Protein 5U22 (pdb70)

B-factor: mean 19.36, std 5.59, range [7.61, 89.0]

Radius of gyration: 21.42 Å; Cα contacts (8 Å, |Δi|>4): 1039; chains: 1; bounding box: 42×59×54 Å

Structure (mmCIF, N/CA/C/O backbone):
data_5U22
#
_entry.id   5U22
#
_cell.length_a   36.986
_cell.length_b   104.793
_cell.length_c   49.445
_cell.angle_alpha   90.000
_cell.angle_beta   110.060
_cell.angle_gamma   90.000
#
_symmetry.space_group_name_H-M   'P 1 21 1'
#
loop_
_entity.id
_entity.type
_entity.pdbx_description
1 polymer N2152
2 non-polymer 2-[BIS-(2-HYDROXY-ETHYL)-AMINO]-2-HYDROXYMETHYL-PROPANE-1,3-DIOL
3 non-polymer 1,2-ETHANEDIOL
4 non-polymer 'IODIDE ION'
5 water water
#
loop_
_atom_site.group_PDB
_atom_site.id
_atom_site.type_symbol
_atom_site.label_atom_id
_atom_site.label_alt_id
_atom_site.label_comp_id
_atom_site.label_asym_id
_atom_site.label_entity_id
_atom_site.label_seq_id
_atom_site.pdbx_PDB_ins_code
_atom_site.Cartn_x
_atom_site.Cartn_y
_atom_site.Cartn_z
_atom_site.occupancy
_atom_site.B_iso_or_equiv
_atom_site.auth_seq_id
_atom_site.auth_comp_id
_atom_site.auth_asym_id
_atom_site.auth_atom_id
_atom_site.pdbx_PDB_model_num
ATOM 1 N N . MET A 1 21 ? 34.609 72.768 44.352 1.00 35.01 29 MET A N 1
ATOM 2 C CA . MET A 1 21 ? 33.754 72.939 43.183 1.00 21.77 29 MET A CA 1
ATOM 3 C C . MET A 1 21 ? 32.563 72.014 43.364 1.00 29.14 29 MET A C 1
ATOM 4 O O . MET A 1 21 ? 32.571 71.151 44.249 1.00 22.65 29 MET A O 1
ATOM 6 N N . VAL A 1 22 ? 31.533 72.201 42.549 1.00 20.71 30 VAL A N 1
ATOM 7 C CA . VAL A 1 22 ? 30.264 71.510 42.729 1.00 21.11 30 VAL A CA 1
ATOM 8 C C . VAL A 1 22 ? 29.988 70.685 41.487 1.00 23.01 30 VAL A C 1
ATOM 9 O O . VAL A 1 22 ? 30.008 71.214 40.369 1.00 22.44 30 VAL A O 1
ATOM 13 N N . SER A 1 23 ? 29.732 69.392 41.679 1.00 17.26 31 SER A N 1
ATOM 14 C CA . SER A 1 23 ? 29.275 68.537 40.593 1.00 16.26 3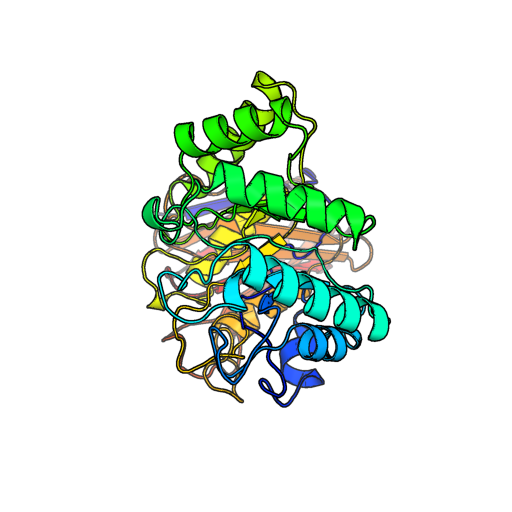1 SER A CA 1
ATOM 15 C C . SER A 1 23 ? 27.760 68.656 40.512 1.00 20.78 31 SER A C 1
ATOM 16 O O . SER A 1 23 ? 27.065 68.383 41.498 1.00 17.31 31 SER A O 1
ATOM 19 N N . GLN A 1 24 ? 27.251 69.065 39.351 1.00 14.65 32 GLN A N 1
ATOM 20 C CA . GLN A 1 24 ? 25.823 69.314 39.182 1.00 16.45 32 GLN A CA 1
ATOM 21 C C . GLN A 1 24 ? 25.174 68.221 38.348 1.00 17.38 32 GLN A C 1
ATOM 22 O O . GLN A 1 24 ? 25.679 67.863 37.279 1.00 16.48 32 GLN A O 1
ATOM 28 N N . LEU A 1 25 ? 24.026 67.736 38.814 1.00 16.23 33 LEU A N 1
ATOM 29 C CA . LEU A 1 25 ? 23.161 66.839 38.060 1.00 16.56 33 LEU A CA 1
ATOM 30 C C . LEU A 1 25 ? 21.763 67.436 38.034 1.00 18.39 33 LEU A C 1
ATOM 31 O O . LEU A 1 25 ? 21.250 67.869 39.073 1.00 16.59 33 LEU A O 1
ATOM 36 N N . THR A 1 26 ? 21.147 67.463 36.857 1.00 19.45 34 THR A N 1
ATOM 37 C CA . THR A 1 26 ? 19.834 68.074 36.700 1.00 16.94 34 THR A CA 1
ATOM 38 C C . THR A 1 26 ? 18.842 67.024 36.223 1.00 15.33 34 THR A C 1
ATOM 39 O O . THR A 1 26 ? 19.059 66.371 35.196 1.00 17.47 34 THR A O 1
ATOM 43 N N . VAL A 1 27 ? 17.770 66.859 36.990 1.00 17.21 35 VAL A N 1
ATOM 44 C CA . VAL A 1 27 ? 16.697 65.915 36.711 1.00 15.60 35 VAL A CA 1
ATOM 45 C C . VAL A 1 27 ? 15.534 66.723 36.157 1.00 16.84 35 VAL A C 1
ATOM 46 O O . VAL A 1 27 ? 15.081 67.675 36.799 1.00 16.05 35 VAL A O 1
ATOM 50 N N . ASP A 1 28 ? 15.061 66.371 34.963 1.00 16.46 36 ASP A N 1
ATOM 51 C CA . ASP A 1 28 ? 13.883 67.010 34.381 1.00 20.38 36 ASP A CA 1
ATOM 52 C C . ASP A 1 28 ? 12.720 66.032 34.497 1.00 16.49 36 ASP A C 1
ATOM 53 O O . ASP A 1 28 ? 12.589 65.114 33.684 1.00 15.53 36 ASP A O 1
ATOM 58 N N . CYS A 1 29 ? 11.839 66.267 35.470 1.00 15.73 37 CYS A N 1
ATOM 59 C CA . CYS A 1 29 ? 10.761 65.317 35.711 1.00 15.66 37 CYS A CA 1
ATOM 60 C C . CYS A 1 29 ? 9.745 65.256 34.578 1.00 19.79 37 CYS A C 1
ATOM 61 O O . CYS A 1 29 ? 8.949 64.312 34.550 1.00 20.43 37 CYS A O 1
ATOM 64 N N . ASN A 1 30 ? 9.755 66.211 33.646 1.00 14.52 38 ASN A N 1
ATOM 65 C CA . ASN A 1 30 ? 8.864 66.156 32.492 1.00 16.28 38 ASN A CA 1
ATOM 66 C C . ASN A 1 30 ? 9.444 65.389 31.316 1.00 18.93 38 ASN A C 1
ATOM 67 O O . ASN A 1 30 ? 8.708 65.074 30.379 1.00 24.22 38 ASN A O 1
ATOM 72 N N . ALA A 1 31 ? 10.739 65.102 31.331 1.00 17.60 39 ALA A N 1
ATOM 73 C CA . ALA A 1 31 ? 11.420 64.499 30.187 1.00 15.60 39 ALA A CA 1
ATOM 74 C C . ALA A 1 31 ? 11.437 62.984 30.363 1.00 21.00 39 ALA A C 1
ATOM 75 O O . ALA A 1 31 ? 12.416 62.382 30.803 1.00 19.58 39 ALA A O 1
ATOM 77 N N A LYS A 1 32 ? 10.320 62.361 29.988 0.50 17.19 40 LYS A N 1
ATOM 78 N N B LYS A 1 32 ? 10.319 62.357 30.008 0.50 17.20 40 LYS A N 1
ATOM 79 C CA A LYS A 1 32 ? 10.164 60.918 30.133 0.50 19.99 40 LYS A CA 1
ATOM 80 C CA B LYS A 1 32 ? 10.194 60.916 30.181 0.50 19.98 40 LYS A CA 1
ATOM 81 C C A LYS A 1 32 ? 11.023 60.176 29.117 0.50 20.79 40 LYS A C 1
ATOM 82 C C B LYS A 1 32 ? 11.017 60.177 29.137 0.50 20.77 40 LYS A C 1
ATOM 83 O O A LYS A 1 32 ? 11.005 60.493 27.923 0.50 22.86 40 LYS A O 1
ATOM 84 O O B LYS A 1 32 ? 10.969 60.499 27.946 0.50 22.89 40 LYS A O 1
ATOM 95 N N . ILE A 1 33 ? 11.769 59.176 29.585 1.00 17.08 41 ILE A N 1
ATOM 96 C CA . ILE A 1 33 ? 12.569 58.360 28.676 1.00 17.87 41 ILE A CA 1
ATOM 97 C C . ILE A 1 33 ? 11.727 57.175 28.237 1.00 20.62 41 ILE A C 1
ATOM 98 O O . ILE A 1 33 ? 11.508 56.956 27.038 1.00 21.15 41 ILE A O 1
ATOM 103 N N . ARG A 1 34 ? 11.276 56.397 29.217 1.00 15.55 42 ARG A N 1
ATOM 104 C CA . ARG A 1 34 ? 10.414 55.241 29.026 1.00 14.88 42 ARG A CA 1
ATOM 105 C C . ARG A 1 34 ? 10.057 54.714 30.403 1.00 16.36 42 ARG A C 1
ATOM 106 O O . ARG A 1 34 ? 10.553 55.227 31.414 1.00 18.84 42 ARG A O 1
ATOM 114 N N . ARG A 1 35 ? 9.218 53.684 30.449 1.00 14.66 43 ARG A N 1
ATOM 115 C CA . ARG A 1 35 ? 8.868 53.056 31.712 1.00 19.84 43 ARG A CA 1
ATOM 116 C C . ARG A 1 35 ? 10.109 52.497 32.397 1.00 17.65 43 ARG A C 1
ATOM 117 O O . ARG A 1 35 ? 11.109 52.160 31.756 1.00 18.79 43 ARG A O 1
ATOM 125 N N . ALA A 1 36 ? 10.042 52.417 33.717 1.00 16.73 44 ALA A N 1
ATOM 126 C CA . ALA A 1 36 ? 11.086 51.747 34.483 1.00 17.80 44 ALA A CA 1
ATOM 127 C C . ALA A 1 36 ? 11.132 50.265 34.141 1.00 18.41 44 ALA A C 1
ATOM 128 O O . ALA A 1 36 ? 10.131 49.555 34.275 1.00 23.02 44 ALA A O 1
ATOM 130 N N . THR A 1 37 ? 12.298 49.803 33.680 1.00 16.01 45 THR A N 1
ATOM 131 C CA . THR A 1 37 ? 12.520 48.397 33.376 1.00 15.17 45 THR A CA 1
ATOM 132 C C . THR A 1 37 ? 13.675 47.785 34.154 1.00 15.24 45 THR A C 1
ATOM 133 O O . THR A 1 37 ? 13.875 46.567 34.070 1.00 16.31 45 THR A O 1
ATOM 137 N N . HIS A 1 38 ? 14.427 48.583 34.912 1.00 14.92 46 HIS A N 1
ATOM 138 C CA . HIS A 1 38 ? 15.596 48.110 35.657 1.00 16.22 46 HIS A CA 1
ATOM 139 C C . HIS A 1 38 ? 16.546 47.363 34.731 1.00 16.22 46 HIS A C 1
ATOM 140 O O . HIS A 1 38 ? 17.032 46.271 35.037 1.00 16.69 46 HIS A O 1
ATOM 147 N N . CYS A 1 39 ? 16.812 47.981 33.580 1.00 17.25 47 CYS A N 1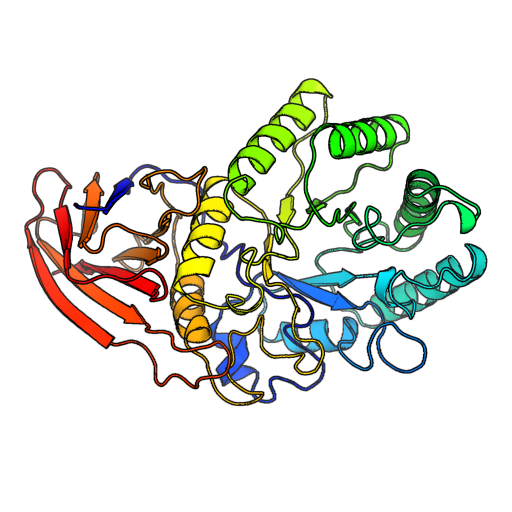
ATOM 148 C CA . CYS A 1 39 ? 17.487 47.269 32.500 1.00 16.51 47 CYS A CA 1
ATOM 149 C C . CYS A 1 39 ? 18.856 46.754 32.919 1.00 19.47 47 CYS A C 1
ATOM 150 O O . CYS A 1 39 ? 19.271 45.688 32.461 1.00 16.45 47 CYS A O 1
ATOM 153 N N . ALA A 1 40 ? 19.555 47.462 33.806 1.00 14.15 48 ALA A N 1
ATOM 154 C CA . ALA A 1 40 ? 20.906 47.073 34.187 1.00 15.97 48 ALA A CA 1
ATOM 155 C C . ALA A 1 40 ? 20.942 46.119 35.381 1.00 17.94 48 ALA A C 1
ATOM 156 O O . ALA A 1 40 ? 22.029 45.847 35.899 1.00 14.84 48 ALA A O 1
ATOM 158 N N . SER A 1 41 ? 19.791 45.583 35.806 1.00 14.28 49 SER A N 1
ATOM 159 C CA . SER A 1 41 ? 19.716 44.733 36.998 1.00 14.17 49 SER A CA 1
ATOM 160 C C . SER A 1 41 ? 19.917 43.277 36.591 1.00 17.20 49 SER A C 1
ATOM 161 O O . SER A 1 41 ? 18.963 42.521 36.377 1.00 16.60 49 SER A O 1
ATOM 164 N N . GLY A 1 42 ? 21.184 42.877 36.501 1.00 15.42 50 GLY A N 1
ATOM 165 C CA . GLY A 1 42 ? 21.517 41.495 36.175 1.00 14.63 50 GLY A CA 1
ATOM 166 C C . GLY A 1 42 ? 23.014 41.294 36.275 1.00 13.96 50 GLY A C 1
ATOM 167 O O . GLY A 1 42 ? 23.775 42.254 36.412 1.00 12.19 50 GLY A O 1
ATOM 168 N N . ALA A 1 43 ? 23.434 40.024 36.197 1.00 11.53 51 ALA A N 1
ATOM 169 C CA . ALA A 1 43 ? 24.857 39.703 36.319 1.00 12.63 51 ALA A CA 1
ATOM 170 C C . ALA A 1 43 ? 25.190 38.389 35.625 1.00 15.87 51 ALA A C 1
ATOM 171 O O . ALA A 1 43 ? 24.388 37.454 35.614 1.00 18.39 51 ALA A O 1
ATOM 173 N N . HIS A 1 44 ? 26.398 38.335 35.063 1.00 12.80 52 HIS A N 1
ATOM 174 C CA . HIS A 1 44 ? 26.942 37.114 34.474 1.00 13.44 52 HIS A CA 1
ATOM 175 C C . HIS A 1 44 ? 27.377 36.156 35.578 1.00 16.11 52 HIS A C 1
ATOM 176 O O . HIS A 1 44 ? 28.145 36.541 36.459 1.00 13.80 52 HIS A O 1
ATOM 183 N N . TYR A 1 45 ? 26.884 34.907 35.533 1.00 16.26 53 TYR A N 1
ATOM 184 C CA . TYR A 1 45 ? 27.100 33.934 36.617 1.00 13.78 53 TYR A CA 1
ATOM 185 C C . TYR A 1 45 ? 26.727 34.519 37.977 1.00 14.87 53 TYR A C 1
ATOM 186 O O . TYR A 1 45 ? 27.283 34.132 39.012 1.00 15.07 53 TYR A O 1
ATOM 195 N N . GLY A 1 46 ? 25.812 35.494 37.986 1.00 14.62 54 GLY A N 1
ATOM 196 C CA . GLY A 1 46 ? 25.444 36.121 39.239 1.00 15.33 54 GLY A CA 1
ATOM 197 C C . GLY A 1 46 ? 24.518 35.276 40.070 1.00 15.70 54 GLY A C 1
ATOM 198 O O . GLY A 1 46 ? 24.470 35.440 41.291 1.00 17.82 54 GLY A O 1
ATOM 199 N N . LEU A 1 47 ? 23.791 34.371 39.424 1.00 12.73 55 LEU A N 1
ATOM 200 C CA . LEU A 1 47 ? 22.900 33.430 40.084 1.00 13.95 55 LEU A CA 1
ATOM 201 C C . LEU A 1 47 ? 23.261 32.045 39.582 1.00 15.41 55 LEU A C 1
ATOM 202 O O . LEU A 1 47 ? 23.331 31.835 38.370 1.00 16.99 55 LEU A O 1
ATOM 207 N N . ILE A 1 48 ? 23.509 31.110 40.497 1.00 14.25 56 ILE A N 1
ATOM 208 C CA . ILE A 1 48 ? 23.812 29.739 40.083 1.00 14.00 56 ILE A CA 1
ATOM 209 C C . ILE A 1 48 ? 22.883 28.767 40.799 1.00 17.70 56 ILE A C 1
ATOM 210 O O . ILE A 1 48 ? 21.864 29.178 41.372 1.00 17.13 56 ILE A O 1
ATOM 215 N N . GLU A 1 49 ? 23.219 27.472 40.760 1.00 16.45 57 GLU A N 1
ATOM 216 C CA . GLU A 1 49 ? 22.256 26.449 41.169 1.00 13.94 57 GLU A CA 1
ATOM 217 C C . GLU A 1 49 ? 21.831 26.629 42.618 1.00 15.97 57 GLU A C 1
ATOM 218 O O . GLU A 1 49 ? 20.646 26.486 42.944 1.00 20.41 57 GLU A O 1
ATOM 224 N N . ASN A 1 50 ? 22.775 26.939 43.509 1.00 17.68 58 ASN A N 1
ATOM 225 C CA . ASN A 1 50 ? 22.396 27.087 44.911 1.00 18.72 58 ASN A CA 1
ATOM 226 C C . ASN A 1 50 ? 23.156 28.215 45.606 1.00 19.24 58 ASN A C 1
ATOM 227 O O . ASN A 1 50 ? 23.296 28.193 46.835 1.00 21.73 58 ASN A O 1
ATOM 232 N N . VAL A 1 51 ? 23.666 29.187 44.853 1.00 15.81 59 VAL A N 1
ATOM 233 C CA . VAL A 1 51 ? 24.213 30.411 45.427 1.00 16.05 59 VAL A CA 1
ATOM 234 C C . VAL A 1 51 ? 23.622 31.560 44.626 1.00 19.59 59 VAL A C 1
ATOM 235 O O . VAL A 1 51 ? 23.639 31.514 43.396 1.00 18.88 59 VAL A O 1
ATOM 239 N N . PRO A 1 52 ? 23.055 32.574 45.308 1.00 18.25 60 PRO A N 1
ATOM 240 C CA . PRO A 1 52 ? 22.827 32.648 46.754 1.00 21.34 60 PRO A CA 1
ATOM 241 C C . PRO A 1 52 ? 21.868 31.554 47.183 1.00 19.60 60 PRO A C 1
ATOM 242 O O . PRO A 1 52 ? 21.014 31.156 46.398 1.00 17.13 60 PRO A O 1
ATOM 246 N N . LYS A 1 53 ? 22.018 31.061 48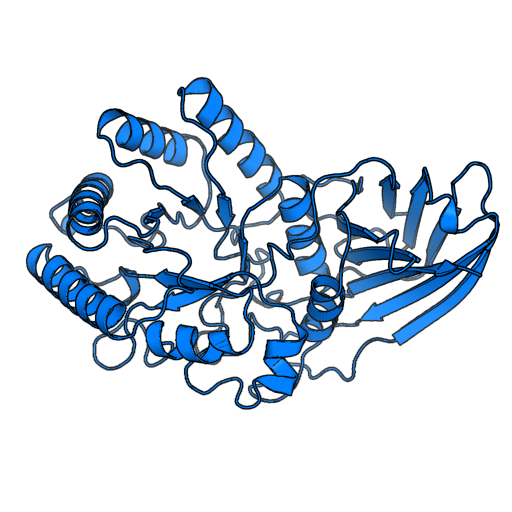.409 1.00 22.11 61 LYS A N 1
ATOM 247 C CA . LYS A 1 53 ? 21.100 30.039 48.897 1.00 19.48 61 LYS A CA 1
ATOM 248 C C . LYS A 1 53 ? 19.713 30.626 49.134 1.00 18.93 61 LYS A C 1
ATOM 249 O O . LYS A 1 53 ? 18.694 30.016 48.773 1.00 20.70 61 LYS A O 1
ATOM 255 N N . ASP A 1 54 ? 19.656 31.823 49.715 1.00 15.76 62 ASP A N 1
ATOM 256 C CA . ASP A 1 54 ? 18.400 32.439 50.135 1.00 18.28 62 ASP A CA 1
ATOM 257 C C . ASP A 1 54 ? 17.881 33.301 48.995 1.00 18.32 62 ASP A C 1
ATOM 258 O O . ASP A 1 54 ? 18.162 34.498 48.925 1.00 17.86 62 ASP A O 1
ATOM 263 N N . TYR A 1 55 ? 17.095 32.689 48.102 1.00 17.23 63 TYR A N 1
ATOM 264 C CA . TYR A 1 55 ? 16.549 33.430 46.967 1.00 15.92 63 TYR A CA 1
ATOM 265 C C . TYR A 1 55 ? 15.653 34.571 47.437 1.00 16.71 63 TYR A C 1
ATOM 266 O O . TYR A 1 55 ? 15.734 35.684 46.915 1.00 16.73 63 TYR A O 1
ATOM 275 N N . LYS A 1 56 ? 14.799 34.313 48.433 1.00 17.17 64 LYS A N 1
ATOM 276 C CA . LYS A 1 56 ? 13.791 35.297 48.806 1.00 18.47 64 LYS A CA 1
ATOM 277 C C . LYS A 1 56 ? 14.396 36.551 49.419 1.00 17.02 64 LYS A C 1
ATOM 278 O O . LYS A 1 56 ? 13.832 37.643 49.259 1.00 18.32 64 LYS A O 1
ATOM 284 N N . SER A 1 57 ? 15.506 36.419 50.154 1.00 16.24 65 SER A N 1
ATOM 285 C CA . SER A 1 57 ? 16.110 37.579 50.799 1.00 20.54 65 SER A CA 1
ATOM 286 C C . SER A 1 57 ? 17.091 38.309 49.902 1.00 19.61 65 SER A C 1
ATOM 287 O O . SER A 1 57 ? 17.210 39.536 50.004 1.00 15.61 65 SER A O 1
ATOM 290 N N . LEU A 1 58 ? 17.795 37.580 49.038 1.00 18.40 66 LEU A N 1
ATOM 291 C CA . LEU A 1 58 ? 18.933 38.127 48.317 1.00 16.95 66 LEU A CA 1
ATOM 292 C C . LEU A 1 58 ? 18.691 38.354 46.829 1.00 17.21 66 LE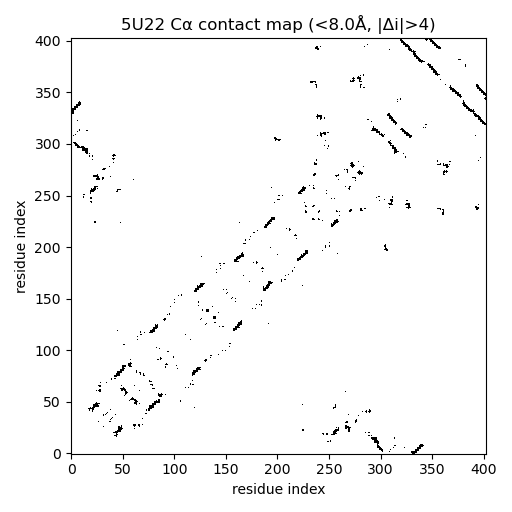U A C 1
ATOM 293 O O . LEU A 1 58 ? 19.302 39.255 46.261 1.00 14.28 66 LEU A O 1
ATOM 298 N N . VAL A 1 59 ? 17.809 37.589 46.185 1.00 17.20 67 VAL A N 1
ATOM 299 C CA . VAL A 1 59 ? 17.579 37.739 44.749 1.00 14.98 67 VAL A CA 1
ATOM 300 C C . VAL A 1 59 ? 16.250 38.431 44.493 1.00 17.40 67 VAL A C 1
ATOM 301 O O . VAL A 1 59 ? 16.190 39.461 43.807 1.00 19.62 67 VAL A O 1
ATOM 305 N N . ALA A 1 60 ? 15.179 37.857 45.029 1.00 14.45 68 ALA A N 1
ATOM 306 C CA . ALA A 1 60 ? 13.843 38.408 44.821 1.00 15.26 68 ALA A CA 1
ATOM 307 C C . ALA A 1 60 ? 13.736 39.911 45.075 1.00 20.00 68 ALA A C 1
ATOM 308 O O . ALA A 1 60 ? 13.059 40.591 44.282 1.00 21.35 68 ALA A O 1
ATOM 310 N N . PRO A 1 61 ? 14.342 40.489 46.119 1.00 19.75 69 PRO A N 1
ATOM 311 C CA . PRO A 1 61 ? 14.143 41.928 46.369 1.00 17.29 69 PRO A CA 1
ATOM 312 C C . PRO A 1 61 ? 14.758 42.836 45.331 1.00 19.56 69 PRO A C 1
ATOM 313 O O . PRO A 1 61 ? 14.455 44.036 45.332 1.00 17.48 69 PRO A O 1
ATOM 317 N N . LEU A 1 62 ? 15.609 42.324 44.456 1.00 17.12 70 LEU A N 1
ATOM 318 C CA . LEU A 1 62 ? 16.321 43.182 43.519 1.00 16.72 70 LEU A CA 1
ATOM 319 C C . LEU A 1 62 ? 15.538 43.480 42.251 1.00 14.62 70 LEU A C 1
ATOM 320 O O . LEU A 1 62 ? 15.970 44.337 41.473 1.00 16.96 70 LEU A O 1
ATOM 325 N N . ASN A 1 63 ? 14.424 42.791 42.007 1.00 14.54 71 ASN A N 1
ATOM 326 C CA . ASN A 1 63 ? 13.629 43.026 40.797 1.00 14.82 71 ASN A CA 1
ATOM 327 C C . ASN A 1 63 ? 14.481 42.805 39.544 1.00 21.11 71 ASN A C 1
ATOM 328 O O . ASN A 1 63 ? 14.519 43.635 38.632 1.00 18.01 71 ASN A O 1
ATOM 333 N N . ILE A 1 64 ? 15.179 41.665 39.526 1.00 16.83 72 ILE A N 1
ATOM 334 C CA . ILE A 1 64 ? 16.084 41.298 38.442 1.00 17.20 72 ILE A CA 1
ATOM 335 C C . ILE A 1 64 ? 15.425 41.441 37.076 1.00 18.45 72 ILE A C 1
ATOM 336 O O . ILE A 1 64 ? 14.259 41.078 36.884 1.00 18.10 72 ILE A O 1
ATOM 341 N N . ASN A 1 65 ? 16.197 41.947 36.105 1.00 15.60 73 ASN A N 1
ATOM 342 C CA . ASN A 1 65 ? 15.760 42.017 34.717 1.00 16.46 73 ASN A CA 1
ATOM 343 C C . ASN A 1 65 ? 16.227 40.768 33.977 1.00 16.49 73 ASN A C 1
ATOM 344 O O . ASN A 1 65 ? 15.460 39.813 33.820 1.00 16.29 73 ASN A O 1
ATOM 349 N N . VAL A 1 66 ? 17.487 40.737 33.547 1.00 13.90 74 VAL A N 1
ATOM 350 C CA . VAL A 1 66 ? 18.010 39.615 32.773 1.00 13.56 74 VAL A CA 1
ATOM 351 C C . VAL A 1 66 ? 19.349 39.198 33.358 1.00 16.59 74 VAL A C 1
ATOM 352 O O . VAL A 1 66 ? 20.266 40.025 33.460 1.00 18.50 74 VAL A O 1
ATOM 356 N N . MET A 1 67 ? 19.467 37.915 33.726 1.00 13.89 75 MET A N 1
ATOM 357 C CA . MET A 1 67 ? 20.749 37.343 34.112 1.00 16.81 75 MET A CA 1
ATOM 358 C C . MET A 1 67 ? 21.423 36.707 32.900 1.00 13.85 75 MET A C 1
ATOM 359 O O . MET A 1 67 ? 20.843 36.615 31.816 1.00 15.14 75 MET A O 1
ATOM 364 N N . ARG A 1 68 ? 22.655 36.227 33.092 1.00 13.36 76 ARG A N 1
ATOM 365 C CA . ARG A 1 68 ? 23.370 35.471 32.068 1.00 11.99 76 ARG A CA 1
ATOM 366 C C . ARG A 1 68 ? 23.992 34.240 32.705 1.00 14.34 76 ARG A C 1
ATOM 367 O O . ARG A 1 68 ? 24.527 34.306 33.816 1.00 15.62 76 ARG A O 1
ATOM 375 N N . ALA A 1 69 ? 23.897 33.112 32.010 1.00 11.62 77 ALA A N 1
ATOM 376 C CA . ALA A 1 69 ? 24.350 31.849 32.574 1.00 15.10 77 ALA A CA 1
ATOM 377 C C . ALA A 1 69 ? 24.837 30.956 31.448 1.00 13.48 77 ALA A C 1
ATOM 378 O O . ALA A 1 69 ? 24.393 31.108 30.303 1.00 17.15 77 ALA A O 1
ATOM 380 N N . PRO A 1 70 ? 25.741 30.020 31.740 1.00 13.97 78 PRO A N 1
ATOM 381 C CA . PRO A 1 70 ? 26.232 29.102 30.707 1.00 19.19 78 PRO A CA 1
ATOM 382 C C . PRO A 1 70 ? 25.177 28.088 30.302 1.00 17.33 78 PRO A C 1
ATOM 383 O O . PRO A 1 70 ? 24.403 27.604 31.128 1.00 16.80 78 PRO A O 1
ATOM 387 N N . ALA A 1 71 ? 25.184 27.724 29.012 1.00 15.92 79 ALA A N 1
ATOM 388 C CA . ALA A 1 71 ? 24.233 26.721 28.538 1.00 15.97 79 ALA A CA 1
ATOM 389 C C . ALA A 1 71 ? 24.451 25.371 29.219 1.00 16.24 79 ALA A C 1
ATOM 390 O O . ALA A 1 71 ? 23.489 24.622 29.431 1.00 16.43 79 ALA A O 1
ATOM 392 N N . ARG A 1 72 ? 25.702 25.040 29.558 1.00 15.08 80 ARG A N 1
ATOM 393 C CA . ARG A 1 72 ? 26.036 23.828 30.292 1.00 16.86 80 ARG A CA 1
ATOM 394 C C . ARG A 1 72 ? 27.064 24.157 31.364 1.00 14.92 80 ARG A C 1
ATOM 395 O O . ARG A 1 72 ? 27.842 25.101 31.227 1.00 15.59 80 ARG A O 1
ATOM 403 N N . ALA A 1 73 ? 27.059 23.373 32.436 1.00 14.00 81 ALA A N 1
ATOM 404 C CA . ALA A 1 73 ? 28.062 23.504 33.482 1.00 13.53 81 ALA A CA 1
ATOM 405 C C . ALA A 1 73 ? 28.491 22.115 33.936 1.00 16.56 81 ALA A C 1
ATOM 406 O O . ALA A 1 73 ? 27.765 21.132 33.763 1.00 18.64 81 ALA A O 1
ATOM 408 N N . GLY A 1 74 ? 29.664 22.046 34.551 1.00 15.54 82 GLY A N 1
ATOM 409 C CA . GLY A 1 74 ? 30.122 20.771 35.071 1.00 17.05 82 GLY A CA 1
ATOM 410 C C . GLY A 1 74 ? 31.238 20.150 34.261 1.00 16.88 82 GLY A C 1
ATOM 411 O O . GLY A 1 74 ? 32.035 20.856 33.639 1.00 18.35 82 GLY A O 1
ATOM 412 N N . ASN A 1 75 ? 31.300 18.818 34.259 1.00 18.21 83 ASN A N 1
ATOM 413 C CA . ASN A 1 75 ? 32.404 18.107 33.629 1.00 18.54 83 ASN A CA 1
ATOM 414 C C . ASN A 1 75 ? 32.553 18.489 32.165 1.00 18.08 83 ASN A C 1
ATOM 415 O O . ASN A 1 75 ? 31.610 18.367 31.379 1.00 21.31 83 ASN A O 1
ATOM 420 N N . GLY A 1 76 ? 33.747 18.936 31.796 1.00 17.27 84 GLY A N 1
ATOM 421 C CA . GLY A 1 76 ? 34.034 19.239 30.412 1.00 17.28 84 GLY A CA 1
ATOM 422 C C . GLY A 1 76 ? 33.514 20.569 29.923 1.00 20.84 84 GLY A C 1
ATOM 423 O O . GLY A 1 76 ? 33.688 20.884 28.737 1.00 18.88 84 GLY A O 1
ATOM 424 N N . ARG A 1 77 ? 32.882 21.354 30.790 1.00 17.99 85 ARG A N 1
ATOM 425 C CA . ARG A 1 77 ? 32.296 22.624 30.412 1.00 16.52 85 ARG A CA 1
ATOM 426 C C . ARG A 1 77 ? 33.243 23.750 30.817 1.00 16.91 85 ARG A C 1
ATOM 427 O O . ARG A 1 77 ? 34.317 23.522 31.384 1.00 14.82 85 ARG A O 1
ATOM 435 N N . GLN A 1 78 ? 32.847 24.986 30.506 1.00 16.18 86 GLN A N 1
ATOM 436 C CA . GLN A 1 78 ? 33.688 26.123 30.860 1.00 15.10 86 GLN A CA 1
ATOM 437 C C . GLN A 1 78 ? 33.874 26.230 32.368 1.00 15.42 86 GLN A C 1
ATOM 438 O O . GLN A 1 78 ? 34.986 26.474 32.843 1.00 16.84 86 GLN A O 1
ATOM 444 N N . GLN A 1 79 ? 32.803 26.074 33.132 1.00 16.62 87 GLN A N 1
ATOM 445 C CA . GLN A 1 79 ? 32.853 26.222 34.577 1.00 16.43 87 GLN A CA 1
ATOM 446 C C . GLN A 1 79 ? 32.104 25.082 35.253 1.00 21.33 87 GLN A C 1
ATOM 447 O O . GLN A 1 79 ? 31.269 24.413 34.631 1.00 18.78 87 GLN A O 1
ATOM 453 N N . PRO A 1 80 ? 32.380 24.837 36.538 1.00 18.78 88 PRO A N 1
ATOM 454 C CA . PRO A 1 80 ? 31.663 23.769 37.255 1.00 18.49 88 PRO A CA 1
ATOM 455 C C . PRO A 1 80 ? 30.226 24.116 37.620 1.00 23.20 88 PRO A C 1
ATOM 456 O O . PRO A 1 80 ? 29.478 23.205 38.006 1.00 22.71 88 PRO A O 1
ATOM 460 N N . ILE A 1 81 ? 29.819 25.386 37.515 1.00 18.24 89 ILE A N 1
ATOM 461 C CA . ILE A 1 81 ? 28.532 25.857 38.025 1.00 14.60 89 ILE A CA 1
ATOM 462 C C . ILE A 1 81 ? 27.808 26.696 36.979 1.00 16.23 89 ILE A C 1
ATOM 463 O O . ILE A 1 81 ? 28.394 27.158 35.998 1.00 16.95 89 ILE A O 1
ATOM 468 N N . GLY A 1 82 ? 26.509 26.896 37.215 1.00 19.77 90 GLY A N 1
ATOM 469 C CA . GLY A 1 82 ? 25.735 27.927 36.553 1.00 19.64 90 GLY A CA 1
ATOM 470 C C . GLY A 1 82 ? 24.710 27.467 35.543 1.00 18.76 90 GLY A C 1
ATOM 471 O O . GLY A 1 82 ? 24.222 28.303 34.773 1.00 19.00 90 GLY A O 1
ATOM 472 N N . ASP A 1 83 ? 24.358 26.182 35.524 1.00 15.64 91 ASP A N 1
ATOM 473 C CA . ASP A 1 83 ? 23.499 25.634 34.478 1.00 14.78 91 ASP A CA 1
ATOM 474 C C . ASP A 1 83 ? 22.277 26.515 34.251 1.00 17.18 91 ASP A C 1
ATOM 475 O O . ASP A 1 83 ? 21.512 26.784 35.179 1.00 20.83 91 ASP A O 1
ATOM 480 N N . VAL A 1 84 ? 22.098 26.964 33.005 1.00 15.79 92 VAL A N 1
ATOM 481 C CA . VAL A 1 84 ? 21.081 27.973 32.727 1.00 14.37 92 VAL A CA 1
ATOM 482 C C . VAL A 1 84 ? 19.678 27.415 32.907 1.00 15.67 92 VAL A C 1
ATOM 483 O O . VAL A 1 84 ? 18.759 28.159 33.260 1.00 16.73 92 VAL A O 1
ATOM 487 N N . ILE A 1 85 ? 19.474 26.115 32.681 1.00 14.15 93 ILE A N 1
ATOM 488 C CA . ILE A 1 85 ? 18.133 25.575 32.884 1.00 17.74 93 ILE A CA 1
ATOM 489 C C . ILE A 1 85 ? 17.780 25.578 34.367 1.00 18.48 93 ILE A C 1
ATOM 490 O O . ILE A 1 85 ? 16.656 25.932 34.748 1.00 18.21 93 ILE A O 1
ATOM 495 N N . LYS A 1 86 ? 18.735 25.200 35.225 1.00 18.13 94 LYS A N 1
ATOM 496 C CA . LYS A 1 86 ? 18.525 25.303 36.665 1.00 19.66 94 LYS A CA 1
ATOM 497 C C . LYS A 1 86 ? 18.361 26.753 37.100 1.00 19.61 94 LYS A C 1
ATOM 498 O O . LYS A 1 86 ? 17.560 27.052 37.993 1.00 17.44 94 LYS A O 1
ATOM 504 N N . VAL A 1 87 ? 19.117 27.671 36.494 1.00 17.96 95 VAL A N 1
ATOM 505 C CA . VAL A 1 87 ? 19.008 29.075 36.886 1.00 16.83 95 VAL A CA 1
ATOM 506 C C . VAL A 1 87 ? 17.655 29.634 36.468 1.00 19.84 95 VAL A C 1
ATOM 507 O O . VAL A 1 87 ? 16.989 30.343 37.240 1.00 18.78 95 VAL A O 1
ATOM 511 N N . ALA A 1 88 ? 17.221 29.314 35.239 1.00 17.44 96 ALA A N 1
ATOM 512 C CA . ALA A 1 88 ? 15.904 29.739 34.777 1.00 15.60 96 ALA A CA 1
ATOM 513 C C . ALA A 1 88 ? 14.801 29.223 35.692 1.00 18.64 96 ALA A C 1
ATOM 514 O O . ALA A 1 88 ? 13.810 29.923 35.932 1.00 15.78 96 ALA A O 1
ATOM 516 N N . GLN A 1 89 ? 14.956 28.012 36.235 1.00 14.68 97 GLN A N 1
ATOM 517 C CA . GLN A 1 89 ? 13.937 27.528 37.166 1.00 17.94 97 GLN A CA 1
ATOM 518 C C . GLN A 1 89 ? 13.917 28.354 38.447 1.00 17.94 97 GLN A C 1
ATOM 519 O O . GLN A 1 89 ? 12.841 28.680 38.963 1.00 16.36 97 GLN A O 1
ATOM 525 N N . ARG A 1 90 ? 15.091 28.696 38.984 1.00 18.76 98 ARG A N 1
ATOM 526 C CA . ARG A 1 90 ? 15.109 29.560 40.159 1.00 21.94 98 ARG A CA 1
ATOM 527 C C . ARG A 1 90 ? 14.424 30.886 39.866 1.00 21.00 98 ARG A C 1
ATOM 528 O O . ARG A 1 90 ? 13.675 31.404 40.702 1.00 18.33 98 ARG A O 1
ATOM 536 N N . LEU A 1 91 ? 14.651 31.438 38.671 1.00 19.23 99 LEU A N 1
ATOM 537 C CA . LEU A 1 91 ? 14.157 32.771 38.338 1.00 18.36 99 LEU A CA 1
ATOM 538 C C . LEU A 1 91 ? 12.646 32.829 38.164 1.00 19.57 99 LEU A C 1
ATOM 539 O O . LEU A 1 91 ? 12.090 33.934 38.132 1.00 22.57 99 LEU A O 1
ATOM 544 N N . LYS A 1 92 ? 11.970 31.684 38.047 1.00 15.63 100 LYS A N 1
ATOM 545 C CA . LYS A 1 92 ? 10.510 31.705 37.983 1.00 17.22 100 LYS A CA 1
ATOM 546 C C . LYS A 1 92 ? 9.900 32.348 39.214 1.00 19.24 100 LYS A C 1
ATOM 547 O O . LYS A 1 92 ? 8.763 32.829 39.151 1.00 19.94 100 LYS A O 1
ATOM 550 N N . GLU A 1 93 ? 10.631 32.367 40.331 1.00 20.60 101 GLU A N 1
ATOM 551 C CA . GLU A 1 93 ? 10.158 33.042 41.531 1.00 21.51 101 GLU A CA 1
ATOM 552 C C . GLU A 1 93 ? 10.125 34.557 41.356 1.00 24.86 101 GLU A C 1
ATOM 553 O O . GLU A 1 93 ? 9.430 35.243 42.115 1.00 26.92 101 GLU A O 1
ATOM 559 N N . SER A 1 94 ? 10.838 35.090 40.357 1.00 21.61 102 SER A N 1
ATOM 560 C CA . SER A 1 94 ? 10.742 36.492 39.949 1.00 19.64 102 SER A CA 1
ATOM 561 C C . SER A 1 94 ? 10.092 36.550 38.574 1.00 24.13 102 SER A C 1
ATOM 562 O O . SER A 1 94 ? 10.794 36.529 37.550 1.00 20.78 102 SER A O 1
ATOM 565 N N . PRO A 1 95 ? 8.762 36.636 38.492 1.00 27.66 103 PRO A N 1
ATOM 566 C CA . PRO A 1 95 ? 8.081 36.382 37.208 1.00 24.62 103 PRO A CA 1
ATOM 567 C C . PRO A 1 95 ? 8.491 37.298 36.063 1.00 22.97 103 PRO A C 1
ATOM 568 O O . PRO A 1 95 ? 8.356 36.891 34.902 1.00 31.61 103 PRO A O 1
ATOM 572 N N . GLY A 1 96 ? 8.986 38.504 36.330 1.00 21.79 104 GLY A N 1
ATOM 573 C CA . GLY A 1 96 ? 9.447 39.309 35.203 1.00 26.20 104 GLY A CA 1
ATOM 574 C C . GLY A 1 96 ? 10.838 38.981 34.670 1.00 28.99 104 GLY A C 1
ATOM 575 O O . GLY A 1 96 ? 11.196 39.444 33.582 1.00 26.77 104 GLY A O 1
ATOM 576 N N . ALA A 1 97 ? 11.620 38.194 35.399 1.00 16.78 105 ALA A N 1
ATOM 577 C CA . ALA A 1 97 ? 13.043 38.021 35.101 1.00 18.50 105 ALA A CA 1
ATOM 578 C C . ALA A 1 97 ? 13.278 36.999 33.989 1.00 18.11 105 ALA A C 1
ATOM 579 O O . ALA A 1 97 ? 12.480 36.075 33.789 1.00 17.62 105 ALA A O 1
ATOM 581 N N . ARG A 1 98 ? 14.393 37.167 33.267 1.00 15.64 106 ARG A N 1
ATOM 582 C CA . ARG A 1 98 ? 14.823 36.241 32.221 1.00 13.29 106 ARG A CA 1
ATOM 583 C C . ARG A 1 98 ? 16.309 35.965 32.364 1.00 15.13 106 ARG A C 1
ATOM 584 O O . ARG A 1 98 ? 17.007 36.601 33.154 1.00 17.80 106 ARG A O 1
ATOM 592 N N . VAL A 1 99 ? 16.808 35.011 31.587 1.00 14.02 107 VAL A N 1
ATOM 593 C CA . VAL A 1 99 ? 18.224 34.666 31.665 1.00 13.62 107 VAL A CA 1
ATOM 594 C C . VAL A 1 99 ? 18.757 34.354 30.270 1.00 14.43 107 VAL A C 1
ATOM 595 O O . VAL A 1 99 ? 18.120 33.634 29.490 1.00 17.53 107 VAL A O 1
ATOM 599 N N . THR A 1 100 ? 19.921 34.916 29.960 1.00 12.98 108 THR A N 1
ATOM 600 C CA . THR A 1 100 ? 20.592 34.715 28.681 1.00 14.41 108 THR A CA 1
ATOM 601 C C . THR A 1 100 ? 21.295 33.361 28.675 1.00 14.47 108 THR A C 1
ATOM 602 O O . THR A 1 100 ? 21.987 33.011 29.636 1.00 15.48 108 THR A O 1
ATOM 606 N N . ILE A 1 101 ? 21.140 32.611 27.582 1.00 16.10 109 ILE A N 1
ATOM 607 C CA . ILE A 1 101 ? 21.844 31.342 27.389 1.00 14.56 109 ILE A CA 1
ATOM 608 C C . ILE A 1 101 ? 23.175 31.597 26.687 1.00 15.77 109 ILE A C 1
ATOM 609 O O . ILE A 1 101 ? 23.205 31.874 25.486 1.00 14.59 109 ILE A O 1
ATOM 614 N N . GLU A 1 102 ? 24.282 31.424 27.405 1.00 15.51 110 GLU A N 1
ATOM 615 C CA . GLU A 1 102 ? 25.622 31.610 26.823 1.00 13.61 110 GLU A CA 1
ATOM 616 C C . GLU A 1 102 ? 26.109 30.267 26.283 1.00 12.83 110 GLU A C 1
ATOM 617 O O . GLU A 1 102 ? 26.681 29.450 27.005 1.00 12.73 110 GLU A O 1
ATOM 623 N N . LEU A 1 103 ? 25.880 30.029 24.991 1.00 16.47 111 LEU A N 1
ATOM 624 C CA . LEU A 1 103 ? 26.213 28.727 24.416 1.00 13.33 111 LEU A CA 1
ATOM 625 C C . LEU A 1 103 ? 27.713 28.455 24.431 1.00 16.29 111 LEU A C 1
ATOM 626 O O . LEU A 1 103 ? 28.118 27.289 24.498 1.00 15.59 111 LEU A O 1
ATOM 631 N N . ALA A 1 104 ? 28.549 29.502 24.356 1.00 18.60 112 ALA A N 1
ATOM 632 C CA . ALA A 1 104 ? 29.995 29.291 24.283 1.00 17.98 112 ALA A CA 1
ATOM 633 C C . ALA A 1 104 ? 30.500 28.457 25.449 1.00 14.90 112 ALA A C 1
ATOM 634 O O . ALA A 1 104 ? 31.446 27.676 25.295 1.00 16.85 112 ALA A O 1
ATOM 636 N N . ASP A 1 105 ? 29.880 28.587 26.618 1.00 17.02 113 ASP A N 1
ATOM 637 C CA . ASP A 1 105 ? 30.439 27.923 27.791 1.00 14.48 113 ASP A CA 1
ATOM 638 C C . ASP A 1 105 ? 30.134 26.428 27.830 1.00 16.42 113 ASP A C 1
ATOM 639 O O . ASP A 1 105 ? 30.515 25.752 28.793 1.00 14.59 113 ASP A O 1
ATOM 644 N N . ILE A 1 106 ? 29.472 25.894 26.803 1.00 15.46 114 ILE A N 1
ATOM 645 C CA . ILE A 1 106 ? 29.532 24.456 26.548 1.00 15.97 114 ILE A CA 1
ATOM 646 C C . ILE A 1 106 ? 30.978 23.986 26.516 1.00 16.36 114 ILE A C 1
ATOM 647 O O . ILE A 1 106 ? 31.288 22.854 26.921 1.00 19.09 114 ILE A O 1
ATOM 652 N N . LEU A 1 107 ? 31.874 24.829 26.055 1.00 15.75 115 LEU A N 1
ATOM 653 C CA . LEU A 1 107 ? 33.264 24.488 25.754 1.00 20.63 115 LEU A CA 1
ATOM 654 C C . LEU A 1 107 ? 34.201 24.876 26.890 1.00 20.06 115 LEU A C 1
ATOM 655 O O . LEU A 1 107 ? 34.020 25.929 27.513 1.00 16.34 115 LEU A O 1
ATOM 660 N N . PRO A 1 108 ? 35.224 24.056 27.130 1.00 17.37 116 PRO A N 1
ATOM 661 C CA . PRO A 1 108 ? 36.213 24.363 28.164 1.00 19.41 116 PRO A CA 1
ATOM 662 C C . PRO A 1 108 ? 37.354 25.211 27.619 1.00 18.25 116 PRO A C 1
ATOM 663 O O . PRO A 1 108 ? 37.588 25.289 26.414 1.00 18.40 116 PRO A O 1
ATOM 667 N N . GLY A 1 109 ? 38.074 25.841 28.543 1.00 20.90 117 GLY A N 1
ATOM 668 C CA . GLY A 1 109 ? 39.285 26.579 28.211 1.00 18.20 117 GLY A CA 1
ATOM 669 C C . GLY A 1 109 ? 39.015 28.035 27.884 1.00 20.26 117 GLY A C 1
ATOM 670 O O . GLY A 1 109 ? 37.928 28.421 27.459 1.00 17.25 117 GLY A O 1
ATOM 671 N N . TRP A 1 110 ? 40.029 28.867 28.114 1.00 18.61 118 TRP A N 1
ATOM 672 C CA . TRP A 1 110 ? 39.996 30.260 27.670 1.00 18.06 118 TRP A CA 1
ATOM 673 C C . TRP A 1 110 ? 41.333 30.621 27.025 1.00 22.09 118 TRP A C 1
ATOM 674 O O . TRP A 1 110 ? 42.364 30.648 27.706 1.00 25.68 118 TRP A O 1
ATOM 685 N N . PRO A 1 111 ? 41.330 30.885 25.705 1.00 21.65 119 PRO A N 1
ATOM 686 C CA . PRO A 1 111 ? 40.167 30.863 24.803 1.00 17.72 119 PRO A CA 1
ATOM 687 C C . PRO A 1 111 ? 39.520 29.492 24.664 1.00 18.53 119 PRO A C 1
ATOM 688 O O . PRO A 1 111 ? 40.216 28.489 24.828 1.00 18.77 119 PRO A O 1
ATOM 692 N N . TYR A 1 112 ? 38.212 29.480 24.393 1.00 16.86 120 TYR A N 1
ATOM 693 C CA . TYR A 1 112 ? 37.456 28.237 24.252 1.00 20.23 120 TYR A CA 1
ATOM 694 C C . TYR A 1 112 ? 38.175 27.246 23.352 1.00 20.26 120 TYR A C 1
ATOM 695 O O . TYR A 1 112 ? 38.668 27.597 22.277 1.00 17.66 120 TYR A O 1
ATOM 704 N N . ARG A 1 113 ? 38.203 25.993 23.781 1.00 16.08 121 ARG A N 1
ATOM 705 C CA . ARG A 1 113 ? 38.850 24.955 22.989 1.00 22.12 121 ARG A CA 1
ATOM 706 C C . ARG A 1 113 ? 37.837 24.438 21.980 1.00 21.97 121 ARG A C 1
ATOM 707 O O . ARG A 1 113 ? 36.963 23.635 22.313 1.00 20.10 121 ARG A O 1
ATOM 715 N N . TRP A 1 114 ? 37.947 24.923 20.745 1.00 18.75 122 TRP A N 1
ATOM 716 C CA . TRP A 1 114 ? 37.006 24.559 19.695 1.00 20.73 122 TRP A CA 1
ATOM 717 C C . TRP A 1 114 ? 37.149 23.079 19.358 1.00 20.23 122 TRP A C 1
ATOM 718 O O . TRP A 1 114 ? 38.265 22.620 19.078 1.00 22.65 122 TRP A O 1
ATOM 729 N N . PRO A 1 115 ? 36.064 22.306 19.383 1.00 18.86 123 PRO A N 1
ATOM 730 C CA . PRO A 1 115 ? 36.151 20.861 19.110 1.00 19.12 123 PRO A CA 1
ATOM 731 C C . PRO A 1 115 ? 35.789 20.470 17.684 1.00 18.54 123 PRO A C 1
ATOM 732 O O . PRO A 1 115 ? 35.657 19.268 17.419 1.00 21.88 123 PRO A O 1
ATOM 736 N N . GLY A 1 116 ? 35.621 21.428 16.793 1.00 17.32 124 GLY A N 1
ATOM 737 C CA . GLY A 1 116 ? 35.102 21.125 15.478 1.00 15.84 124 GLY A CA 1
ATOM 738 C C . GLY A 1 116 ? 33.612 21.395 15.396 1.00 16.25 124 GLY A C 1
ATOM 739 O O . GLY A 1 116 ? 32.875 21.277 16.380 1.00 17.40 124 GLY A O 1
ATOM 740 N N . ILE A 1 117 ? 33.157 21.759 14.194 1.00 17.26 125 ILE A N 1
ATOM 741 C CA . ILE A 1 117 ? 31.761 22.148 13.997 1.00 14.98 125 ILE A CA 1
ATOM 742 C C . ILE A 1 117 ? 30.821 20.995 14.336 1.00 18.05 125 ILE A C 1
ATOM 743 O O . ILE A 1 117 ? 29.693 21.214 14.791 1.00 15.73 125 ILE A O 1
ATOM 748 N N . GLN A 1 118 ? 31.263 19.751 14.132 1.00 16.13 126 GLN A N 1
ATOM 749 C CA . GLN A 1 118 ? 30.371 18.622 14.370 1.00 14.14 126 GLN A CA 1
ATOM 750 C C . GLN A 1 118 ? 29.995 18.524 15.842 1.00 16.16 126 GLN A C 1
ATOM 751 O O . GLN A 1 118 ? 28.813 18.436 16.187 1.00 15.87 126 GLN A O 1
ATOM 757 N N . THR A 1 119 ? 30.991 18.540 16.727 1.00 14.56 127 THR A N 1
ATOM 758 C CA . THR A 1 119 ? 30.715 18.453 18.163 1.00 17.82 127 THR A CA 1
ATOM 759 C C . THR A 1 119 ? 29.977 19.686 18.666 1.00 19.91 127 THR A C 1
ATOM 760 O O . THR A 1 119 ? 29.067 19.580 19.493 1.00 16.87 127 THR A O 1
ATOM 764 N N . TRP A 1 120 ? 30.362 20.865 18.183 1.00 17.41 128 TRP A N 1
ATOM 765 C CA . TRP A 1 120 ? 29.630 22.083 18.526 1.00 18.34 128 TRP A CA 1
ATOM 766 C C . TRP A 1 120 ? 28.140 21.931 18.238 1.00 17.39 128 TRP A C 1
ATOM 767 O O . TRP A 1 120 ? 27.290 22.240 19.082 1.00 16.71 128 TRP A O 1
ATOM 778 N N . PHE A 1 121 ? 27.808 21.425 17.052 1.00 17.11 129 PHE A N 1
ATOM 779 C CA . PHE A 1 121 ? 26.405 21.272 16.691 1.00 16.13 129 PHE A CA 1
ATOM 780 C C . PHE A 1 121 ? 25.728 20.192 17.530 1.00 17.77 129 PHE A C 1
ATOM 781 O O . PHE A 1 121 ? 24.584 20.367 17.968 1.00 17.77 129 PHE A O 1
ATOM 789 N N . ASN A 1 122 ? 26.406 19.062 17.760 1.00 16.42 130 ASN A N 1
ATOM 790 C CA . ASN A 1 122 ? 25.832 18.026 18.619 1.00 18.44 130 ASN A CA 1
ATOM 791 C C . ASN A 1 122 ? 25.525 18.573 20.013 1.00 15.54 130 ASN A C 1
ATOM 792 O O . ASN A 1 122 ? 24.449 18.326 20.569 1.00 13.95 130 ASN A O 1
ATOM 797 N N . GLU A 1 123 ? 26.459 19.328 20.587 1.00 16.78 131 GLU A N 1
ATOM 798 C CA . GLU A 1 123 ? 26.227 19.885 21.917 1.00 16.39 131 GLU A CA 1
ATOM 799 C C . GLU A 1 123 ? 25.067 20.873 21.913 1.00 17.78 131 GLU A C 1
ATOM 800 O O . GLU A 1 123 ? 24.244 20.868 22.833 1.00 16.53 131 GLU A O 1
ATOM 806 N N . ILE A 1 124 ? 24.985 21.729 20.887 1.00 15.57 132 ILE A N 1
ATOM 807 C CA . ILE A 1 124 ? 23.879 22.681 20.807 1.00 15.83 132 ILE A CA 1
ATOM 808 C C . ILE A 1 124 ? 22.554 21.946 20.675 1.00 15.78 132 ILE A C 1
ATOM 809 O O . ILE A 1 124 ? 21.587 22.270 21.373 1.00 15.45 132 ILE A O 1
ATOM 814 N N . ARG A 1 125 ? 22.498 20.913 19.820 1.00 15.78 133 ARG A N 1
ATOM 815 C CA . ARG A 1 125 ? 21.250 20.166 19.649 1.00 19.26 133 ARG A CA 1
ATOM 816 C C . ARG A 1 125 ? 20.816 19.513 20.951 1.00 16.75 133 ARG A C 1
ATOM 817 O O . ARG A 1 125 ? 19.631 19.528 21.299 1.00 18.40 133 ARG A O 1
ATOM 825 N N . SER A 1 126 ? 21.759 18.890 21.660 1.00 16.54 134 SER A N 1
ATOM 826 C CA . SER A 1 126 ? 21.434 18.292 22.950 1.00 19.57 134 SER A CA 1
ATOM 827 C C . SER A 1 126 ? 20.936 19.343 23.934 1.00 18.79 134 SER A C 1
ATOM 828 O O . SER A 1 126 ? 19.972 19.098 24.670 1.00 16.94 134 SER A O 1
ATOM 831 N N . PHE A 1 127 ? 21.558 20.531 23.949 1.00 16.14 135 PHE A N 1
ATOM 832 C CA . PHE A 1 127 ? 21.086 21.570 24.859 1.00 16.04 135 PHE A CA 1
ATOM 833 C C . PHE A 1 127 ? 19.674 22.016 24.492 1.00 14.96 135 PHE A C 1
ATOM 834 O O . PHE A 1 127 ? 18.820 22.192 25.369 1.00 16.80 135 PHE A O 1
ATOM 842 N N . ILE A 1 128 ? 19.420 22.229 23.196 1.00 15.93 136 ILE A N 1
ATOM 843 C CA . ILE A 1 128 ? 18.111 22.726 22.771 1.00 16.40 136 ILE A CA 1
ATOM 844 C C . ILE A 1 128 ? 17.020 21.711 23.078 1.00 17.58 136 ILE A C 1
ATOM 845 O O . ILE A 1 128 ? 15.898 22.074 23.448 1.00 16.92 136 ILE A O 1
ATOM 850 N N . ASN A 1 129 ? 17.327 20.426 22.933 1.00 18.93 137 ASN A N 1
ATOM 851 C CA . ASN A 1 129 ? 16.380 19.394 23.344 1.00 18.21 137 ASN A CA 1
ATOM 852 C C . ASN A 1 129 ? 16.031 19.525 24.826 1.00 22.34 137 ASN A C 1
ATOM 853 O O . ASN A 1 129 ? 14.852 19.504 25.203 1.00 21.38 137 ASN A O 1
ATOM 858 N N . ASP A 1 130 ? 17.050 19.665 25.684 1.00 17.79 138 ASP A N 1
ATOM 859 C CA . ASP A 1 130 ? 16.792 19.806 27.116 1.00 15.72 138 ASP A CA 1
ATOM 860 C C . ASP A 1 130 ? 16.057 21.101 27.418 1.00 23.34 138 ASP A C 1
ATOM 861 O O . ASP A 1 130 ? 15.203 21.142 28.312 1.00 22.61 138 ASP A O 1
ATOM 866 N N . LYS A 1 131 ? 16.406 22.172 26.703 1.00 17.10 139 LYS A N 1
ATOM 867 C CA . LYS A 1 131 ? 15.703 23.446 26.832 1.00 17.56 139 LYS A CA 1
ATOM 868 C C . LYS A 1 131 ? 14.210 23.282 26.569 1.00 17.60 139 LYS A C 1
ATOM 869 O O . LYS A 1 131 ? 13.377 23.700 27.378 1.00 20.01 139 LYS A O 1
ATOM 875 N N . LYS A 1 132 ? 13.853 22.648 25.450 1.00 21.19 140 LYS A N 1
ATOM 876 C CA . LYS A 1 132 ? 12.438 22.463 25.126 1.00 26.35 140 LYS A CA 1
ATOM 877 C C . LYS A 1 132 ? 11.746 21.552 26.136 1.00 29.44 140 LYS A C 1
ATOM 878 O O . LYS A 1 132 ? 10.603 21.814 26.535 1.00 28.90 140 LYS A O 1
ATOM 881 N N . LYS A 1 133 ? 12.424 20.483 26.569 1.00 21.21 141 LYS A N 1
ATOM 882 C CA . LYS A 1 133 ? 11.820 19.561 27.526 1.00 22.87 141 LYS A CA 1
ATOM 883 C C . LYS A 1 133 ? 11.574 20.220 28.879 1.00 25.45 141 LYS A C 1
ATOM 884 O O . LYS A 1 133 ? 10.662 19.811 29.608 1.00 23.33 141 LYS A O 1
ATOM 886 N N . SER A 1 134 ? 12.375 21.228 29.240 1.00 18.53 142 SER A N 1
ATOM 887 C CA . SER A 1 134 ? 12.184 21.900 30.523 1.00 25.16 142 SER A CA 1
ATOM 888 C C . SER A 1 134 ? 10.827 22.595 30.608 1.00 23.83 142 SER A C 1
ATOM 889 O O . SER A 1 134 ? 10.299 22.791 31.707 1.00 22.50 142 SER A O 1
ATOM 892 N N . GLY A 1 135 ? 10.258 22.993 29.476 1.00 20.71 143 GLY A N 1
ATOM 893 C CA . GLY A 1 135 ? 9.021 23.743 29.473 1.00 23.55 143 GLY A CA 1
ATOM 894 C C . GLY A 1 135 ? 9.158 25.207 29.834 1.00 22.75 143 GLY A C 1
ATOM 895 O O . GLY A 1 135 ? 8.157 25.929 29.804 1.00 26.11 143 GLY A O 1
ATOM 896 N N . LEU A 1 136 ? 10.363 25.671 30.167 1.00 23.35 144 LEU A N 1
ATOM 897 C CA . LEU A 1 136 ? 10.557 27.057 30.563 1.00 19.59 144 LEU A CA 1
ATOM 898 C C . LEU A 1 136 ? 10.610 27.959 29.338 1.00 20.57 144 LEU A C 1
ATOM 899 O O . LEU A 1 136 ? 11.147 27.582 28.293 1.00 21.61 144 LEU A O 1
ATOM 904 N N . THR A 1 137 ? 10.034 29.150 29.472 1.00 20.66 145 THR A N 1
ATOM 905 C CA . THR A 1 137 ? 10.099 30.157 28.421 1.00 19.79 145 THR A CA 1
ATOM 906 C C . THR A 1 137 ? 10.634 31.485 28.951 1.00 23.46 145 THR A C 1
ATOM 907 O O . THR A 1 137 ? 10.450 32.516 28.306 1.00 24.98 145 THR A O 1
ATOM 911 N N . ASN A 1 138 ? 11.289 31.492 30.117 1.00 18.03 146 ASN A N 1
ATOM 912 C CA . ASN A 1 138 ? 11.883 32.726 30.620 1.00 17.98 146 ASN A CA 1
ATOM 913 C C . ASN A 1 138 ? 13.347 32.876 30.223 1.00 21.32 146 ASN A C 1
ATOM 914 O O . ASN A 1 138 ? 14.119 33.538 30.931 1.00 18.62 146 ASN A O 1
ATOM 919 N N . PHE A 1 139 ? 13.751 32.284 29.105 1.00 15.11 147 PHE A N 1
ATOM 920 C CA . PHE A 1 139 ? 15.057 32.587 28.554 1.00 15.94 147 PHE A CA 1
ATOM 921 C C . PHE A 1 139 ? 14.979 33.857 27.719 1.00 19.58 147 PHE A C 1
ATOM 922 O O . PHE A 1 139 ? 13.963 34.148 27.080 1.00 19.53 147 PHE A O 1
ATOM 930 N N . TYR A 1 140 ? 16.063 34.624 27.760 1.00 17.82 148 TYR A N 1
ATOM 931 C CA . TYR A 1 140 ? 16.185 35.866 27.010 1.00 14.65 148 TYR A CA 1
ATOM 932 C C . TYR A 1 140 ? 16.545 35.610 25.555 1.00 15.52 148 TYR A C 1
ATOM 933 O O . TYR A 1 140 ? 16.116 36.358 24.665 1.00 14.45 148 TYR A O 1
ATOM 942 N N . GLY A 1 141 ? 17.339 34.581 25.310 1.00 14.44 149 GLY A N 1
ATOM 943 C CA . GLY A 1 141 ? 17.729 34.227 23.959 1.00 13.99 149 GLY A CA 1
ATOM 944 C C . GLY A 1 141 ? 18.893 33.266 23.999 1.00 16.29 149 GLY A C 1
ATOM 945 O O . GLY A 1 141 ? 19.461 32.982 25.058 1.00 16.06 149 GLY A O 1
ATOM 946 N N . ASN A 1 142 ? 19.218 32.743 22.819 1.00 15.53 150 ASN A N 1
ATOM 947 C CA . ASN A 1 142 ? 20.404 31.916 22.608 1.00 13.81 150 ASN A CA 1
ATOM 948 C C . ASN A 1 142 ? 21.558 32.798 22.145 1.00 15.13 150 ASN A C 1
ATOM 949 O O . ASN A 1 142 ? 21.506 33.370 21.052 1.00 19.46 150 ASN A O 1
ATOM 954 N N . GLU A 1 143 ? 22.609 32.878 22.951 1.00 14.24 151 GLU A N 1
ATOM 955 C CA . GLU A 1 143 ? 23.783 33.679 22.632 1.00 13.01 151 GLU A CA 1
ATOM 956 C C . GLU A 1 143 ? 24.839 32.763 22.025 1.00 15.50 151 GLU A C 1
ATOM 957 O O . GLU A 1 143 ? 25.281 31.810 22.672 1.00 13.59 151 GLU A O 1
ATOM 963 N N . ILE A 1 144 ? 25.233 33.047 20.782 1.00 14.13 152 ILE A N 1
ATOM 964 C CA . ILE A 1 144 ? 25.995 32.081 19.994 1.00 17.77 152 ILE A CA 1
ATOM 965 C C . ILE A 1 144 ? 27.423 31.933 20.514 1.00 16.22 152 ILE A C 1
ATOM 966 O O . ILE A 1 144 ? 27.967 30.819 20.548 1.00 14.24 152 ILE A O 1
ATOM 971 N N . TRP A 1 145 ? 28.051 33.029 20.936 1.00 13.15 153 TRP A N 1
ATOM 972 C CA . TRP A 1 145 ? 29.460 32.985 21.309 1.00 13.19 153 TRP A CA 1
ATOM 973 C C . TRP A 1 145 ? 29.715 33.993 22.423 1.00 14.99 153 TRP A C 1
ATOM 974 O O . TRP A 1 145 ? 28.783 34.574 22.987 1.00 19.85 153 TRP A O 1
ATOM 985 N N . ASN A 1 146 ? 30.993 34.201 22.744 1.00 16.81 154 ASN A N 1
ATOM 986 C CA . ASN A 1 146 ? 31.386 35.126 23.807 1.00 15.32 154 ASN A CA 1
ATOM 987 C C . ASN A 1 146 ? 32.757 35.667 23.453 1.00 15.35 154 ASN A C 1
ATOM 988 O O . ASN A 1 146 ? 33.711 34.890 23.339 1.00 19.55 154 ASN A O 1
ATOM 993 N N . GLU A 1 147 ? 32.844 36.982 23.274 1.00 15.86 155 GLU A N 1
ATOM 994 C CA . GLU A 1 147 ? 34.103 37.673 23.012 1.00 13.41 155 GLU A CA 1
ATOM 995 C C . GLU A 1 147 ? 34.909 37.017 21.883 1.00 12.29 155 GLU A C 1
ATOM 996 O O . GLU A 1 147 ? 36.057 36.604 22.094 1.00 16.33 155 GLU A O 1
ATOM 1002 N N . PRO A 1 148 ? 34.347 36.939 20.681 1.00 17.19 156 PRO A N 1
ATOM 1003 C CA . PRO A 1 148 ? 35.116 36.376 19.565 1.00 16.73 156 PRO A CA 1
ATOM 1004 C C . PRO A 1 148 ? 36.375 37.164 19.276 1.00 19.68 156 PRO A C 1
ATOM 1005 O O . PRO A 1 148 ? 37.354 36.589 18.774 1.00 17.08 156 PRO A O 1
ATOM 1009 N N . ASP A 1 149 ? 36.381 38.467 19.599 1.00 17.99 157 ASP A N 1
ATOM 1010 C CA . ASP A 1 149 ? 37.561 39.301 19.415 1.00 19.27 157 ASP A CA 1
ATOM 1011 C C . ASP A 1 149 ? 38.680 38.931 20.376 1.00 22.14 157 ASP A C 1
ATOM 1012 O O . ASP A 1 149 ? 39.804 39.420 20.212 1.00 20.08 157 ASP A O 1
ATOM 1017 N N . VAL A 1 150 ? 38.400 38.064 21.346 1.00 15.23 158 VAL A N 1
ATOM 1018 C CA . VAL A 1 150 ? 39.400 37.529 22.251 1.00 16.42 158 VAL A CA 1
ATOM 1019 C C . VAL A 1 150 ? 39.618 36.037 22.024 1.00 17.06 158 VAL A C 1
ATOM 1020 O O . VAL A 1 150 ? 40.751 35.556 22.102 1.00 19.39 158 VAL A O 1
ATOM 1024 N N . THR A 1 151 ? 38.553 35.291 21.702 1.00 16.37 159 THR A N 1
ATOM 1025 C CA . THR A 1 151 ? 38.597 33.835 21.796 1.00 16.51 159 THR A CA 1
ATOM 1026 C C . THR A 1 151 ? 38.489 33.086 20.478 1.00 18.53 159 THR A C 1
ATOM 1027 O O . THR A 1 151 ? 38.797 31.893 20.457 1.00 20.07 159 THR A O 1
ATOM 1031 N N . TRP A 1 152 ? 38.057 33.718 19.387 1.00 15.54 160 TRP A N 1
ATOM 1032 C CA . TRP A 1 152 ? 37.990 32.984 18.132 1.00 15.43 160 TRP A CA 1
ATOM 1033 C C . TRP A 1 152 ? 39.358 32.959 17.456 1.00 22.43 160 TRP A C 1
ATOM 1034 O O . TRP A 1 152 ? 40.054 33.974 17.398 1.00 18.84 160 TRP A O 1
ATOM 1045 N N . LYS A 1 153 ? 39.740 31.789 16.939 1.00 21.17 161 LYS A N 1
ATOM 1046 C CA . LYS A 1 153 ? 41.039 31.587 16.301 1.00 20.29 161 LYS A CA 1
ATOM 1047 C C . LYS A 1 153 ? 40.828 31.031 14.901 1.00 24.02 161 LYS A C 1
ATOM 1048 O O . LYS A 1 153 ? 40.071 30.071 14.726 1.00 25.38 161 LYS A O 1
ATOM 1054 N N . ASP A 1 154 ? 41.504 31.629 13.911 1.00 29.01 162 ASP A N 1
ATOM 1055 C CA . ASP A 1 154 ? 41.394 31.150 12.531 1.00 30.61 162 ASP A CA 1
ATOM 1056 C C . ASP A 1 154 ? 41.733 29.672 12.422 1.00 25.10 162 ASP A C 1
ATOM 1057 O O . ASP A 1 154 ? 41.210 28.972 11.543 1.00 25.60 162 ASP A O 1
ATOM 1062 N N . SER A 1 155 ? 42.613 29.183 13.294 1.00 23.58 163 SER A N 1
ATOM 1063 C CA . SER A 1 155 ? 43.015 27.784 13.291 1.00 26.52 163 SER A CA 1
ATOM 1064 C C . SER A 1 155 ? 41.883 26.835 13.668 1.00 29.32 163 SER A C 1
ATOM 1065 O O . SER A 1 155 ? 42.064 25.617 13.564 1.00 28.31 163 SER A O 1
ATOM 1068 N N . ASN A 1 156 ? 40.734 27.351 14.114 1.00 22.12 164 ASN A N 1
ATOM 1069 C CA . ASN A 1 156 ? 39.563 26.504 14.337 1.00 21.09 164 ASN A CA 1
ATOM 1070 C C . ASN A 1 156 ? 39.055 25.858 13.050 1.00 25.39 164 ASN A C 1
ATOM 1071 O O . ASN A 1 156 ? 38.259 24.915 13.124 1.00 26.60 164 ASN A O 1
ATOM 1076 N N . GLY A 1 157 ? 39.486 26.334 11.884 1.00 21.61 165 GLY A N 1
ATOM 1077 C CA . GLY A 1 157 ? 39.066 25.778 10.612 1.00 21.67 165 GLY A CA 1
ATOM 1078 C C . GLY A 1 157 ? 38.042 26.609 9.872 1.00 32.02 165 GLY A C 1
ATOM 1079 O O . GLY A 1 157 ? 37.696 26.275 8.726 1.00 20.95 165 GLY A O 1
ATOM 1080 N N . LEU A 1 158 ? 37.545 27.671 10.501 1.00 20.49 166 LEU A N 1
ATOM 1081 C CA . LEU A 1 158 ? 36.563 28.575 9.924 1.00 18.72 166 LEU A CA 1
ATOM 1082 C C . LEU A 1 158 ? 36.656 29.892 10.677 1.00 15.09 166 LEU A C 1
ATOM 1083 O O . LEU A 1 158 ? 37.191 29.953 11.786 1.00 18.34 166 LEU A O 1
ATOM 1088 N N . SER A 1 159 ? 36.166 30.950 10.040 1.00 19.31 167 SER A N 1
ATOM 1089 C CA . SER A 1 159 ? 36.185 32.267 10.652 1.00 18.99 167 SER A CA 1
ATOM 1090 C C . SER A 1 159 ? 35.048 32.396 11.663 1.00 16.95 167 SER A C 1
ATOM 1091 O O . SER A 1 159 ? 34.123 31.577 11.711 1.00 16.28 167 SER A O 1
ATOM 1094 N N . PHE A 1 160 ? 35.109 33.456 12.478 1.00 19.60 168 PHE A N 1
ATOM 1095 C CA . PHE A 1 160 ? 33.991 33.738 13.375 1.00 16.52 168 PHE A CA 1
ATOM 1096 C C . PHE A 1 160 ? 32.711 33.978 12.591 1.00 14.71 168 PHE A C 1
ATOM 1097 O O . PHE A 1 160 ? 31.647 33.442 12.936 1.00 17.43 168 PHE A O 1
ATOM 1105 N N . ASN A 1 161 ? 32.789 34.783 11.524 1.00 15.58 169 ASN A N 1
ATOM 1106 C CA . ASN A 1 161 ? 31.592 35.031 10.723 1.00 18.76 169 ASN A CA 1
ATOM 1107 C C . ASN A 1 161 ? 31.008 33.726 10.193 1.00 17.21 169 ASN A C 1
ATOM 1108 O O . ASN A 1 161 ? 29.782 33.578 10.121 1.00 18.73 169 ASN A O 1
ATOM 1113 N N . GLN A 1 162 ? 31.867 32.775 9.803 1.00 17.72 170 GLN A N 1
ATOM 1114 C CA . GLN A 1 162 ? 31.378 31.488 9.298 1.00 16.66 170 GLN A CA 1
ATOM 1115 C C . GLN A 1 162 ? 30.689 30.702 10.409 1.00 19.15 170 GLN A C 1
ATOM 1116 O O . GLN A 1 162 ? 29.580 30.187 10.229 1.00 14.86 170 GLN A O 1
ATOM 1122 N N . MET A 1 163 ? 31.328 30.604 11.575 1.00 16.13 171 MET A N 1
ATOM 1123 C CA . MET A 1 163 ? 30.700 29.904 12.692 1.00 15.21 171 MET A CA 1
ATOM 1124 C C . MET A 1 163 ? 29.394 30.584 13.095 1.00 18.74 171 MET A C 1
ATOM 1125 O O . MET A 1 163 ? 28.401 29.909 13.405 1.00 18.41 171 MET A O 1
ATOM 1130 N N . TRP A 1 164 ? 29.377 31.921 13.088 1.00 17.55 172 TRP A N 1
ATOM 1131 C CA . TRP A 1 164 ? 28.158 32.657 13.408 1.00 19.30 172 TRP A CA 1
ATOM 1132 C C . TRP A 1 164 ? 27.039 32.297 12.448 1.00 18.26 172 TRP A C 1
ATOM 1133 O O . TRP A 1 164 ? 25.937 31.920 12.864 1.00 16.57 172 TRP A O 1
ATOM 1144 N N . LYS A 1 165 ? 27.297 32.457 11.149 1.00 13.91 173 LYS A N 1
ATOM 1145 C CA . LYS A 1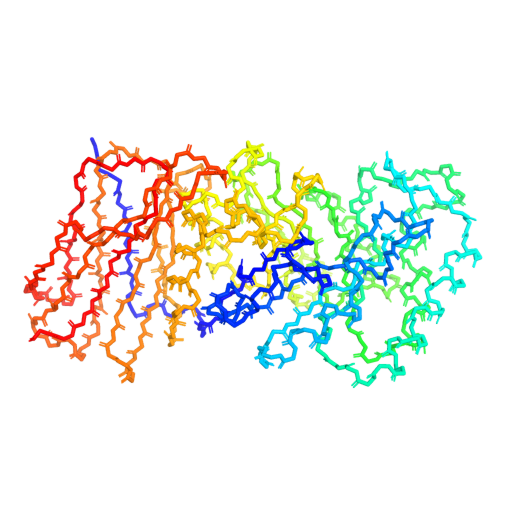 165 ? 26.290 32.152 10.138 1.00 17.03 173 LYS A CA 1
ATOM 1146 C C . LYS A 1 165 ? 25.781 30.723 10.275 1.00 19.23 173 LYS A C 1
ATOM 1147 O O . LYS A 1 165 ? 24.571 30.474 10.249 1.00 17.69 173 LYS A O 1
ATOM 1153 N N . GLN A 1 166 ? 26.694 29.765 10.423 1.00 21.08 174 GLN A N 1
ATOM 1154 C CA . GLN A 1 166 ? 26.279 28.368 10.450 1.00 17.84 174 GLN A CA 1
ATOM 1155 C C . GLN A 1 166 ? 25.498 28.048 11.713 1.00 19.11 174 GLN A C 1
ATOM 1156 O O . GLN A 1 166 ? 24.523 27.288 11.673 1.00 18.32 174 GLN A O 1
ATOM 1162 N N . THR A 1 167 ? 25.899 28.620 12.844 1.00 17.14 175 THR A N 1
ATOM 1163 C CA . THR A 1 167 ? 25.181 28.340 14.080 1.00 13.94 175 THR A CA 1
ATOM 1164 C C . THR A 1 167 ? 23.833 29.053 14.091 1.00 15.70 175 THR A C 1
ATOM 1165 O O . THR A 1 167 ? 22.839 28.524 14.607 1.00 16.20 175 THR A O 1
ATOM 1169 N N . TYR A 1 168 ? 23.793 30.266 13.539 1.00 17.39 176 TYR A N 1
ATOM 1170 C CA . TYR A 1 168 ? 22.544 31.002 13.390 1.00 15.53 176 TYR A CA 1
ATOM 1171 C C . TYR A 1 168 ? 21.528 30.194 12.590 1.00 17.39 176 TYR A C 1
ATOM 1172 O O . TYR A 1 168 ? 20.366 30.059 12.992 1.00 20.31 176 TYR A O 1
ATOM 1181 N N . ASP A 1 169 ? 21.958 29.623 11.460 1.00 17.40 177 ASP A N 1
ATOM 1182 C CA . ASP A 1 169 ? 21.037 28.834 10.647 1.00 16.57 177 ASP A CA 1
ATOM 1183 C C . ASP A 1 169 ? 20.556 27.616 11.410 1.00 16.40 177 ASP A C 1
ATOM 1184 O O . ASP A 1 169 ? 19.386 27.226 11.301 1.00 19.51 177 ASP A O 1
ATOM 1189 N N . LEU A 1 170 ? 21.447 26.996 12.187 1.00 17.31 178 LEU A N 1
ATOM 1190 C CA . LEU A 1 170 ? 21.048 25.869 13.021 1.00 16.26 178 LEU A CA 1
ATOM 1191 C C . LEU A 1 170 ? 19.978 26.283 14.031 1.00 18.88 178 LEU A C 1
ATOM 1192 O O . LEU A 1 170 ? 18.950 25.612 14.174 1.00 17.55 178 LEU A O 1
ATOM 1197 N N . LEU A 1 171 ? 20.203 27.398 14.735 1.00 19.86 179 LEU A N 1
ATOM 1198 C CA . LEU A 1 171 ? 19.270 27.835 15.772 1.00 19.30 179 LEU A CA 1
ATOM 1199 C C . LEU A 1 171 ? 17.906 28.189 15.195 1.00 18.33 179 LEU A C 1
ATOM 1200 O O . LEU A 1 171 ? 16.871 27.957 15.838 1.00 20.15 179 LEU A O 1
ATOM 1205 N N . ARG A 1 172 ? 17.880 28.779 14.000 1.00 18.82 180 ARG A N 1
ATOM 1206 C CA . ARG A 1 172 ? 16.601 29.112 13.383 1.00 17.16 180 ARG A CA 1
ATOM 1207 C C . ARG A 1 172 ? 15.826 27.861 13.013 1.00 20.07 180 ARG A C 1
ATOM 1208 O O . ARG A 1 172 ? 14.592 27.881 12.991 1.00 23.18 180 ARG A O 1
ATOM 1216 N N . GLN A 1 173 ? 16.528 26.774 12.714 1.00 20.01 181 GLN A N 1
ATOM 1217 C CA . GLN A 1 173 ? 15.866 25.520 12.388 1.00 21.22 181 GLN A CA 1
ATOM 1218 C C . GLN A 1 173 ? 15.345 24.819 13.642 1.00 21.10 181 GLN A C 1
ATOM 1219 O O . GLN A 1 173 ? 14.190 24.381 13.675 1.00 20.61 181 GLN A O 1
ATOM 1221 N N . ILE A 1 174 ? 16.172 24.702 14.688 1.00 20.19 182 ILE A N 1
ATOM 1222 C CA . ILE A 1 174 ? 15.800 23.870 15.828 1.00 16.34 182 ILE A CA 1
ATOM 1223 C C . ILE A 1 174 ? 15.178 24.636 17.000 1.00 16.87 182 ILE A C 1
ATOM 1224 O O . ILE A 1 174 ? 14.587 24.001 17.881 1.00 17.74 182 ILE A O 1
ATOM 1229 N N . ASP A 1 175 ? 15.292 25.963 17.048 1.00 16.31 183 ASP A N 1
ATOM 1230 C CA . ASP A 1 175 ? 14.646 26.763 18.097 1.00 15.36 183 ASP A CA 1
ATOM 1231 C C . ASP A 1 175 ? 14.133 28.059 17.477 1.00 20.51 183 ASP A C 1
ATOM 1232 O O . ASP A 1 175 ? 14.564 29.160 17.835 1.00 16.61 183 ASP A O 1
ATOM 1237 N N . PRO A 1 176 ? 13.191 27.955 16.533 1.00 20.01 184 PRO A N 1
ATOM 1238 C CA . PRO A 1 176 ? 12.866 29.111 15.676 1.00 19.90 184 PRO A CA 1
ATOM 1239 C C . PRO A 1 176 ? 12.253 30.288 16.418 1.00 18.61 184 PRO A C 1
ATOM 1240 O O . PRO A 1 176 ? 12.367 31.431 15.960 1.00 22.54 184 PRO A O 1
ATOM 1244 N N . ASN A 1 177 ? 11.605 30.053 17.552 1.00 19.14 185 ASN A N 1
ATOM 1245 C CA . ASN A 1 177 ? 10.935 31.134 18.255 1.00 20.74 185 ASN A CA 1
ATOM 1246 C C . ASN A 1 177 ? 11.815 31.808 19.300 1.00 20.33 185 ASN A C 1
ATOM 1247 O O . ASN A 1 177 ? 11.357 32.744 19.971 1.00 19.95 185 ASN A O 1
ATOM 1252 N N . GLU A 1 178 ? 13.064 31.383 19.436 1.00 18.52 186 GLU A N 1
ATOM 1253 C CA . GLU A 1 178 ? 13.947 31.992 20.414 1.00 19.17 186 GLU A CA 1
ATOM 1254 C C . GLU A 1 178 ? 14.750 33.116 19.770 1.00 18.04 186 GLU A C 1
ATOM 1255 O O . GLU A 1 178 ? 15.070 33.076 18.579 1.00 17.89 186 GLU A O 1
ATOM 1261 N N . LYS A 1 179 ? 15.057 34.132 20.568 1.00 16.09 187 LYS A N 1
ATOM 1262 C CA . LYS A 1 179 ? 15.939 35.198 20.119 1.00 14.51 187 LYS A CA 1
ATOM 1263 C C . LYS A 1 179 ? 17.367 34.690 19.981 1.00 17.42 187 LYS A C 1
ATOM 1264 O O . LYS A 1 179 ? 17.805 33.802 20.716 1.00 19.05 187 LYS A O 1
ATOM 1270 N N . ILE A 1 180 ? 18.095 35.275 19.031 1.00 19.05 188 ILE A N 1
ATOM 1271 C CA . ILE A 1 180 ? 19.518 35.007 18.837 1.00 16.08 188 ILE A CA 1
ATOM 1272 C C . ILE A 1 180 ? 20.299 36.263 19.205 1.00 15.00 188 ILE A C 1
ATOM 1273 O O . ILE A 1 180 ? 19.986 37.364 18.731 1.00 17.21 188 ILE A O 1
ATOM 1278 N N . ILE A 1 181 ? 21.328 36.097 20.036 1.00 13.63 189 ILE A N 1
ATOM 1279 C CA . ILE A 1 181 ? 22.027 37.202 20.683 1.00 16.03 189 ILE A CA 1
ATOM 1280 C C . ILE A 1 181 ? 23.490 37.184 20.268 1.00 16.08 189 ILE A C 1
ATOM 1281 O O . ILE A 1 181 ? 24.138 36.135 20.320 1.00 18.12 189 ILE A O 1
ATOM 1286 N N . GLY A 1 182 ? 24.021 38.345 19.899 1.00 14.96 190 GLY A N 1
ATOM 1287 C CA . GLY A 1 182 ? 25.452 38.455 19.657 1.00 13.44 190 GLY A CA 1
ATOM 1288 C C . GLY A 1 182 ? 25.796 39.782 19.021 1.00 14.32 190 GLY A C 1
ATOM 1289 O O . GLY A 1 182 ? 24.930 40.641 18.885 1.00 15.40 190 GLY A O 1
ATOM 1290 N N . PRO A 1 183 ? 27.052 39.955 18.596 1.00 15.08 191 PRO A N 1
ATOM 1291 C CA . PRO A 1 183 ? 28.134 38.967 18.555 1.00 17.09 191 PRO A CA 1
ATOM 1292 C C . PRO A 1 183 ? 28.965 38.882 19.831 1.00 18.80 191 PRO A C 1
ATOM 1293 O O . PRO A 1 183 ? 29.924 38.123 19.841 1.00 18.59 191 PRO A O 1
ATOM 1297 N N . SER A 1 184 ? 28.617 39.657 20.864 1.00 15.17 192 SER A N 1
ATOM 1298 C CA . SER A 1 184 ? 29.212 39.532 22.202 1.00 14.13 192 SER A CA 1
ATOM 1299 C C . SER A 1 184 ? 30.684 39.955 22.244 1.00 14.31 192 SER A C 1
ATOM 1300 O O . SER A 1 184 ? 31.480 39.375 22.986 1.00 13.78 192 SER A O 1
ATOM 1303 N N . PHE A 1 185 ? 31.041 40.991 21.483 1.00 13.08 193 PHE A N 1
ATOM 1304 C CA . PHE A 1 185 ? 32.407 41.503 21.485 1.00 13.19 193 PHE A CA 1
ATOM 1305 C C . PHE A 1 185 ? 32.864 41.838 22.900 1.00 18.95 193 PHE A C 1
ATOM 1306 O O . PHE A 1 185 ? 32.089 42.338 23.723 1.00 15.82 193 PHE A O 1
ATOM 1314 N N . SER A 1 186 ? 34.158 41.618 23.162 1.00 14.30 194 SER A N 1
ATOM 1315 C CA . SER A 1 186 ? 34.719 42.016 24.451 1.00 13.53 194 SER A CA 1
ATOM 1316 C C . SER A 1 186 ? 34.726 43.532 24.621 1.00 16.52 194 SER A C 1
ATOM 1317 O O . SER A 1 186 ? 34.554 44.042 25.738 1.00 15.93 194 SER A O 1
ATOM 1320 N N . TRP A 1 187 ? 34.966 44.266 23.543 1.00 15.64 195 TRP A N 1
ATOM 1321 C CA . TRP A 1 187 ? 34.890 45.716 23.585 1.00 15.07 195 TRP A CA 1
ATOM 1322 C C . TRP A 1 187 ? 34.309 46.216 22.274 1.00 17.58 195 TRP A C 1
ATOM 1323 O O . TRP A 1 187 ? 34.416 45.560 21.233 1.00 16.71 195 TRP A O 1
ATOM 1334 N N . TYR A 1 188 ? 33.684 47.385 22.337 1.00 15.62 196 TYR A N 1
ATOM 1335 C CA . TYR A 1 188 ? 33.087 47.972 21.148 1.00 16.35 196 TYR A CA 1
ATOM 1336 C C . TYR A 1 188 ? 34.150 48.690 20.322 1.00 16.68 196 TYR A C 1
ATOM 1337 O O . TYR A 1 188 ? 34.982 49.429 20.861 1.00 17.80 196 TYR A O 1
ATOM 1346 N N . GLU A 1 189 ? 34.116 48.480 19.008 1.00 17.66 197 GLU A N 1
ATOM 1347 C CA . GLU A 1 189 ? 34.879 49.306 18.079 1.00 19.55 197 GLU A CA 1
ATOM 1348 C C . GLU A 1 189 ? 34.076 49.406 16.788 1.00 20.23 197 GLU A C 1
ATOM 1349 O O . GLU A 1 189 ? 33.461 48.429 16.363 1.00 20.85 197 GLU A O 1
ATOM 1355 N N . GLU A 1 190 ? 34.064 50.592 16.179 1.00 18.35 198 GLU A N 1
ATOM 1356 C CA . GLU A 1 190 ? 33.083 50.851 15.127 1.00 17.31 198 GLU A CA 1
ATOM 1357 C C . GLU A 1 190 ? 33.339 50.016 13.876 1.00 17.35 198 GLU A C 1
ATOM 1358 O O . GLU A 1 190 ? 32.392 49.484 13.281 1.00 17.26 198 GLU A O 1
ATOM 1364 N N . ASN A 1 191 ? 34.600 49.912 13.439 1.00 16.25 199 ASN A N 1
ATOM 1365 C CA . ASN A 1 191 ? 34.905 49.119 12.247 1.00 18.00 199 ASN A CA 1
ATOM 1366 C C . ASN A 1 191 ? 34.528 47.658 12.450 1.00 18.66 199 ASN A C 1
ATOM 1367 O O . ASN A 1 191 ? 33.976 47.015 11.547 1.00 18.54 199 ASN A O 1
ATOM 1372 N N . LYS A 1 192 ? 34.831 47.119 13.635 1.00 18.26 200 LYS A N 1
ATOM 1373 C CA . LYS A 1 192 ? 34.524 45.732 13.955 1.00 15.01 200 LYS A CA 1
ATOM 1374 C C . LYS A 1 192 ? 33.021 45.485 13.916 1.00 14.18 200 LYS A C 1
ATOM 1375 O O . LYS A 1 192 ? 32.551 44.496 13.334 1.00 13.98 200 LYS A O 1
ATOM 1381 N N . MET A 1 193 ? 32.247 46.389 14.518 1.00 15.42 201 MET A N 1
ATOM 1382 C CA . MET A 1 193 ? 30.793 46.238 14.520 1.00 15.69 201 MET A CA 1
ATOM 1383 C C . MET A 1 193 ? 30.220 46.403 13.118 1.00 18.20 201 MET A C 1
ATOM 1384 O O . MET A 1 193 ? 29.361 45.625 12.692 1.00 16.54 201 MET A O 1
ATOM 1389 N N . LYS A 1 194 ? 30.675 47.421 12.390 1.00 17.77 202 LYS A N 1
ATOM 1390 C CA . LYS A 1 194 ? 30.175 47.637 11.037 1.00 14.99 202 LYS A CA 1
ATOM 1391 C C . LYS A 1 194 ? 30.427 46.417 10.156 1.00 15.50 202 LYS A C 1
ATOM 1392 O O . LYS A 1 194 ? 29.529 45.962 9.438 1.00 18.68 202 LYS A O 1
ATOM 1398 N N . ASN A 1 195 ? 31.654 45.882 10.196 1.00 16.84 203 ASN A N 1
ATOM 1399 C CA . ASN A 1 195 ? 31.970 44.676 9.426 1.00 13.90 203 ASN A CA 1
ATOM 1400 C C . ASN A 1 195 ? 31.005 43.548 9.774 1.00 19.51 203 ASN A C 1
ATOM 1401 O O . ASN A 1 195 ? 30.498 42.848 8.894 1.00 18.11 203 ASN A O 1
ATOM 1406 N N . PHE A 1 196 ? 30.706 43.377 11.059 1.00 17.75 204 PHE A N 1
ATOM 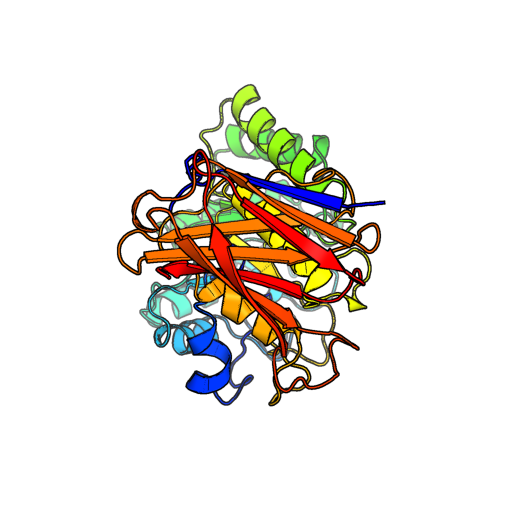1407 C CA . PHE A 1 196 ? 29.780 42.327 11.463 1.00 15.43 204 PHE A CA 1
ATOM 1408 C C . PHE A 1 196 ? 28.361 42.612 10.985 1.00 19.15 204 PHE A C 1
ATOM 1409 O O . PHE A 1 196 ? 27.655 41.698 10.541 1.00 20.71 204 PHE A O 1
ATOM 1417 N N . LEU A 1 197 ? 27.904 43.859 11.118 1.00 16.63 205 LEU A N 1
ATOM 1418 C CA . LEU A 1 197 ? 26.559 44.190 10.661 1.00 17.33 205 LEU A CA 1
ATOM 1419 C C . LEU A 1 197 ? 26.435 44.044 9.150 1.00 18.54 205 LEU A C 1
ATOM 1420 O O . LEU A 1 197 ? 25.416 43.552 8.648 1.00 20.70 205 LEU A O 1
ATOM 1425 N N . GLN A 1 198 ? 27.444 44.503 8.407 1.00 18.55 206 GLN A N 1
ATOM 1426 C CA . GLN A 1 198 ? 27.402 44.364 6.955 1.00 19.41 206 GLN A CA 1
ATOM 1427 C C . GLN A 1 198 ? 27.354 42.893 6.551 1.00 20.62 206 GLN A C 1
ATOM 1428 O O . GLN A 1 198 ? 26.551 42.495 5.698 1.00 18.02 206 GLN A O 1
ATOM 1434 N N . PHE A 1 199 ? 28.203 42.070 7.165 1.00 19.48 207 PHE A N 1
ATOM 1435 C CA . PHE A 1 199 ? 28.180 40.634 6.905 1.00 21.01 207 PHE A CA 1
ATOM 1436 C C . PHE A 1 199 ? 26.818 40.034 7.227 1.00 23.62 207 PHE A C 1
ATOM 1437 O O . PHE A 1 199 ? 26.278 39.234 6.451 1.00 21.84 207 PHE A O 1
ATOM 1445 N N . SER A 1 200 ? 26.242 40.416 8.371 1.00 20.20 208 SER A N 1
ATOM 1446 C CA . SER A 1 200 ? 25.049 39.743 8.858 1.00 18.46 208 SER A CA 1
ATOM 1447 C C . SER A 1 200 ? 23.800 40.183 8.104 1.00 18.97 208 SER A C 1
ATOM 1448 O O . SER A 1 200 ? 22.898 39.372 7.872 1.00 20.95 208 SER A O 1
ATOM 1451 N N . LYS A 1 201 ? 23.725 41.461 7.726 1.00 19.66 209 LYS A N 1
ATOM 1452 C CA . LYS A 1 201 ? 22.625 41.904 6.874 1.00 18.89 209 LYS A CA 1
ATOM 1453 C C . LYS A 1 201 ? 22.644 41.172 5.534 1.00 19.93 209 LYS A C 1
ATOM 1454 O O . LYS A 1 201 ? 21.621 40.647 5.081 1.00 23.52 209 LYS A O 1
ATOM 1460 N N . GLN A 1 202 ? 23.806 41.118 4.890 1.00 19.56 210 GLN A N 1
ATOM 1461 C CA . GLN A 1 202 ? 23.871 40.547 3.550 1.00 25.60 210 GLN A CA 1
ATOM 1462 C C . GLN A 1 202 ? 23.692 39.035 3.558 1.00 28.69 210 GLN A C 1
ATOM 1463 O O . GLN A 1 202 ? 23.211 38.463 2.571 1.00 25.57 210 GLN A O 1
ATOM 1469 N N . ASN A 1 203 ? 24.039 38.368 4.655 1.00 22.96 211 ASN A N 1
ATOM 1470 C CA . ASN A 1 203 ? 23.887 36.922 4.731 1.00 27.20 211 ASN A CA 1
ATOM 1471 C C . ASN A 1 203 ? 22.752 36.491 5.655 1.00 22.01 211 ASN A C 1
ATOM 1472 O O . ASN A 1 203 ? 22.736 35.347 6.126 1.00 21.58 211 ASN A O 1
ATOM 1477 N N . ASN A 1 204 ? 21.793 37.385 5.895 1.00 24.18 212 ASN A N 1
ATOM 1478 C CA . ASN A 1 204 ? 20.555 37.082 6.613 1.00 27.29 212 ASN A CA 1
ATOM 1479 C C . ASN A 1 204 ? 20.824 36.388 7.946 1.00 24.51 212 ASN A C 1
ATOM 1480 O O . ASN A 1 204 ? 20.208 35.377 8.282 1.00 22.69 212 ASN A O 1
ATOM 1485 N N . CYS A 1 205 ? 21.746 36.946 8.719 1.00 18.56 213 CYS A N 1
ATOM 1486 C CA . CYS A 1 205 ? 22.018 36.389 10.040 1.00 20.27 213 CYS A CA 1
ATOM 1487 C C . CYS A 1 205 ? 22.227 37.502 11.063 1.00 18.83 213 CYS A C 1
ATOM 1488 O O . CYS A 1 205 ? 23.049 37.383 11.978 1.00 18.74 213 CYS A O 1
ATOM 1491 N N . LEU A 1 206 ? 21.451 38.576 10.950 1.00 21.94 214 LEU A N 1
ATOM 1492 C CA . LEU A 1 206 ? 21.469 39.618 11.969 1.00 16.36 214 LEU A CA 1
ATOM 1493 C C . LEU A 1 206 ? 20.926 39.072 13.283 1.00 19.01 214 LEU A C 1
ATOM 1494 O O . LEU A 1 206 ? 19.886 38.400 13.290 1.00 20.31 214 LEU A O 1
ATOM 1499 N N . PRO A 1 207 ? 21.581 39.353 14.410 1.00 18.38 215 PRO A N 1
ATOM 1500 C CA . PRO A 1 207 ? 21.016 38.948 15.699 1.00 20.35 215 PRO A CA 1
ATOM 1501 C C . PRO A 1 207 ? 19.693 39.659 15.951 1.00 16.74 215 PRO A C 1
ATOM 1502 O O . PRO A 1 207 ? 19.432 40.746 15.429 1.00 19.02 215 PRO A O 1
ATOM 1506 N N . ASP A 1 208 ? 18.842 39.020 16.748 1.00 15.94 216 ASP A N 1
ATOM 1507 C CA . ASP A 1 208 ? 17.647 39.711 17.219 1.00 16.82 216 ASP A CA 1
ATOM 1508 C C . ASP A 1 208 ? 17.981 40.733 18.291 1.00 19.52 216 ASP A C 1
ATOM 1509 O O . ASP A 1 208 ? 17.312 41.769 18.393 1.00 19.54 216 ASP A O 1
ATOM 1514 N N . ILE A 1 209 ? 18.994 40.446 19.105 1.00 16.41 217 ILE A N 1
ATOM 1515 C CA . ILE A 1 209 ? 19.445 41.321 20.179 1.00 15.40 217 ILE A CA 1
ATOM 1516 C C . ILE A 1 209 ? 20.949 41.492 20.003 1.00 14.89 217 ILE A C 1
ATOM 1517 O O . ILE A 1 209 ? 21.690 40.498 19.991 1.00 14.78 217 ILE A O 1
ATOM 1522 N N . ILE A 1 210 ? 21.396 42.741 19.843 1.00 15.34 218 ILE A N 1
ATOM 1523 C CA . ILE A 1 210 ? 22.812 43.035 19.643 1.00 15.95 218 ILE A CA 1
ATOM 1524 C C . ILE A 1 210 ? 23.503 43.043 20.999 1.00 17.22 218 ILE A C 1
ATOM 1525 O O . ILE A 1 210 ? 22.964 43.552 21.986 1.00 15.85 218 ILE A O 1
ATOM 1530 N N . ALA A 1 211 ? 24.698 42.461 21.065 1.00 15.82 219 ALA A N 1
ATOM 1531 C CA . ALA A 1 211 ? 25.380 42.281 22.335 1.00 13.87 219 ALA A CA 1
ATOM 1532 C C . ALA A 1 211 ? 26.845 42.665 22.212 1.00 13.34 219 ALA A C 1
ATOM 1533 O O . ALA A 1 211 ? 27.520 42.275 21.254 1.00 15.51 219 ALA A O 1
ATOM 1535 N N . TRP A 1 212 ? 27.333 43.411 23.199 1.00 15.31 220 TRP A N 1
ATOM 1536 C CA . TRP A 1 212 ? 28.766 43.556 23.414 1.00 15.92 220 TRP A CA 1
ATOM 1537 C C . TRP A 1 212 ? 28.995 43.857 24.885 1.00 16.01 220 TRP A C 1
ATOM 1538 O O . TRP A 1 212 ? 28.046 44.013 25.661 1.00 15.78 220 TRP A O 1
ATOM 1549 N N . HIS A 1 213 ? 30.267 43.945 25.260 1.00 15.87 221 HIS A N 1
ATOM 1550 C CA . HIS A 1 213 ? 30.668 44.133 26.645 1.00 14.59 221 HIS A CA 1
ATOM 1551 C C . HIS A 1 213 ? 31.253 45.522 26.841 1.00 14.63 221 HIS A C 1
ATOM 1552 O O . HIS A 1 213 ? 31.846 46.099 25.926 1.00 16.32 221 HIS A O 1
ATOM 1559 N N . GLU A 1 214 ? 31.074 46.060 28.048 1.00 12.68 222 GLU A N 1
ATOM 1560 C CA . GLU A 1 214 ? 31.635 47.364 28.424 1.00 14.46 222 GLU A CA 1
ATOM 1561 C C . GLU A 1 214 ? 32.422 47.158 29.715 1.00 16.06 222 GLU A C 1
ATOM 1562 O O . GLU A 1 214 ? 31.956 47.454 30.821 1.00 15.06 222 GLU A O 1
ATOM 1568 N N . LEU A 1 215 ? 33.644 46.654 29.557 1.00 17.54 223 LEU A N 1
ATOM 1569 C CA . LEU A 1 215 ? 34.495 46.311 30.684 1.00 13.74 223 LEU A CA 1
ATOM 1570 C C . LEU A 1 215 ? 35.905 46.868 30.505 1.00 18.42 223 LEU A C 1
ATOM 1571 O O . LEU A 1 215 ? 36.808 46.487 31.252 1.00 16.63 223 LEU A O 1
ATOM 1576 N N . SER A 1 216 ? 36.099 47.783 29.550 1.00 15.25 224 SER A N 1
ATOM 1577 C CA . SER A 1 216 ? 37.411 48.268 29.140 1.00 15.49 224 SER A CA 1
ATOM 1578 C C . SER A 1 216 ? 37.658 49.720 29.510 1.00 20.41 224 SER A C 1
ATOM 1579 O O . SER A 1 216 ? 38.718 50.250 29.175 1.00 19.54 224 SER A O 1
ATOM 1582 N N . GLY A 1 217 ? 36.712 50.374 30.180 1.00 19.83 225 GLY A N 1
ATOM 1583 C CA . GLY A 1 217 ? 36.797 51.800 30.448 1.00 19.77 225 GLY A CA 1
ATOM 1584 C C . GLY A 1 217 ? 35.470 52.458 30.146 1.00 17.30 225 GLY A C 1
ATOM 1585 O O . GLY A 1 217 ? 34.929 52.302 29.048 1.00 19.14 225 GLY A O 1
ATOM 1586 N N . ILE A 1 218 ? 34.925 53.197 31.110 1.00 14.55 226 ILE A N 1
ATOM 1587 C CA . ILE A 1 218 ? 33.546 53.659 30.977 1.00 16.07 226 ILE A CA 1
ATOM 1588 C C . ILE A 1 218 ? 33.411 54.898 30.089 1.00 15.41 226 ILE A C 1
ATOM 1589 O O . ILE A 1 218 ? 32.318 55.159 29.571 1.00 17.45 226 ILE A O 1
ATOM 1594 N N . ASP A 1 219 ? 34.498 55.648 29.875 1.00 14.77 227 ASP A N 1
ATOM 1595 C CA . ASP A 1 219 ? 34.412 56.943 29.194 1.00 20.59 227 ASP A CA 1
ATOM 1596 C C . ASP A 1 219 ? 33.652 56.855 27.871 1.00 15.23 227 ASP A C 1
ATOM 1597 O O . ASP A 1 219 ? 32.835 57.733 27.555 1.00 15.35 227 ASP A O 1
ATOM 1602 N N . GLY A 1 220 ? 33.921 55.818 27.073 1.00 17.45 228 GLY A N 1
ATOM 1603 C CA . GLY A 1 220 ? 33.382 55.711 25.729 1.00 15.08 228 GLY A CA 1
ATOM 1604 C C . GLY A 1 220 ? 32.052 55.004 25.597 1.00 17.41 228 GLY A C 1
ATOM 1605 O O . GLY A 1 220 ? 31.541 54.869 24.478 1.00 16.95 228 GLY A O 1
ATOM 1606 N N . VAL A 1 221 ? 31.470 54.564 26.717 1.00 15.30 229 VAL A N 1
ATOM 1607 C CA . VAL A 1 221 ? 30.267 53.735 26.670 1.00 15.36 229 VAL A CA 1
ATOM 1608 C C . VAL A 1 221 ? 29.142 54.440 25.917 1.00 19.36 229 VAL A C 1
ATOM 1609 O O . VAL A 1 221 ? 28.533 53.870 25.008 1.00 15.41 229 VAL A O 1
ATOM 1613 N N . SER A 1 222 ? 28.838 55.686 26.285 1.00 17.65 230 SER A N 1
ATOM 1614 C CA . SER A 1 222 ? 27.737 56.378 25.620 1.00 18.17 230 SER A CA 1
ATOM 1615 C C . SER A 1 222 ? 28.022 56.589 24.137 1.00 15.90 230 SER A C 1
ATOM 1616 O O . SER A 1 222 ? 27.110 56.488 23.303 1.00 17.73 230 SER A O 1
ATOM 1619 N N . SER A 1 223 ? 29.280 56.881 23.789 1.00 16.18 231 SER A N 1
ATOM 1620 C CA . SER A 1 223 ? 29.635 57.061 22.383 1.00 17.40 231 SER A CA 1
ATOM 1621 C C . SER A 1 223 ? 29.446 55.773 21.591 1.00 17.01 231 SER A C 1
ATOM 1622 O O . SER A 1 223 ? 29.208 55.823 20.378 1.00 16.56 231 SER A O 1
ATOM 1625 N N . HIS A 1 224 ? 29.554 54.616 22.255 1.00 16.23 232 HIS A N 1
ATOM 1626 C CA . HIS A 1 224 ? 29.333 53.344 21.577 1.00 16.87 232 HIS A CA 1
ATOM 1627 C C . HIS A 1 224 ? 27.869 53.170 21.201 1.00 17.31 232 HIS A C 1
ATOM 1628 O O . HIS A 1 224 ? 27.559 52.696 20.103 1.00 18.87 232 HIS A O 1
ATOM 1635 N N . PHE A 1 225 ? 26.951 53.540 22.102 1.00 15.98 233 PHE A N 1
ATOM 1636 C CA . PHE A 1 225 ? 25.534 53.496 21.765 1.00 14.25 233 PHE A CA 1
ATOM 1637 C C . PHE A 1 225 ? 25.226 54.414 20.588 1.00 17.44 233 PHE A C 1
ATOM 1638 O O . PHE A 1 225 ? 24.486 54.031 19.675 1.00 16.20 233 PHE A O 1
ATOM 1646 N N . ARG A 1 226 ? 25.788 55.628 20.589 1.00 16.59 234 ARG A N 1
ATOM 1647 C CA . ARG A 1 226 ? 25.544 56.553 19.483 1.00 15.23 234 ARG A CA 1
ATOM 1648 C C . ARG A 1 226 ? 26.128 56.021 18.179 1.00 20.43 234 ARG A C 1
ATOM 1649 O O . ARG A 1 226 ? 25.489 56.106 17.123 1.00 21.61 234 ARG A O 1
ATOM 1657 N N . SER A 1 227 ? 27.345 55.475 18.236 1.00 18.47 235 SER A N 1
ATOM 1658 C CA . SER A 1 227 ? 27.951 54.861 17.060 1.00 16.05 235 SER A CA 1
ATOM 1659 C C . SER A 1 227 ? 27.089 53.720 16.543 1.00 19.53 235 SER A C 1
ATOM 1660 O O . SER A 1 227 ? 26.783 53.641 15.345 1.00 17.05 235 SER A O 1
ATOM 1663 N N . TYR A 1 228 ? 26.649 52.843 17.446 1.00 15.83 236 TYR A N 1
ATOM 1664 C CA . TYR A 1 228 ? 25.908 51.668 17.009 1.00 16.76 236 TYR A CA 1
ATOM 1665 C C . TYR A 1 228 ? 24.589 52.068 16.350 1.00 19.13 236 TYR A C 1
ATOM 1666 O O . TYR A 1 228 ? 24.254 51.593 15.258 1.00 16.94 236 TYR A O 1
ATOM 1675 N N . ARG A 1 229 ? 23.835 52.968 16.977 1.00 17.21 237 ARG A N 1
ATOM 1676 C CA . ARG A 1 229 ? 22.561 53.344 16.377 1.00 18.00 237 ARG A CA 1
ATOM 1677 C C . ARG A 1 229 ? 22.753 54.098 15.064 1.00 17.14 237 ARG A C 1
ATOM 1678 O O . ARG A 1 229 ? 21.919 53.978 14.160 1.00 20.47 237 ARG A O 1
ATOM 1686 N N . ASN A 1 230 ? 23.842 54.857 14.925 1.00 18.37 238 ASN A N 1
ATOM 1687 C CA . ASN A 1 230 ? 24.130 55.476 13.633 1.00 18.31 238 ASN A CA 1
ATOM 1688 C C . ASN A 1 230 ? 24.496 54.432 12.580 1.00 23.60 238 ASN A C 1
ATOM 1689 O O . ASN A 1 230 ? 24.137 54.581 11.406 1.00 20.41 238 ASN A O 1
ATOM 1694 N N . LEU A 1 231 ? 25.196 53.365 12.976 1.00 19.43 239 LEU A N 1
ATOM 1695 C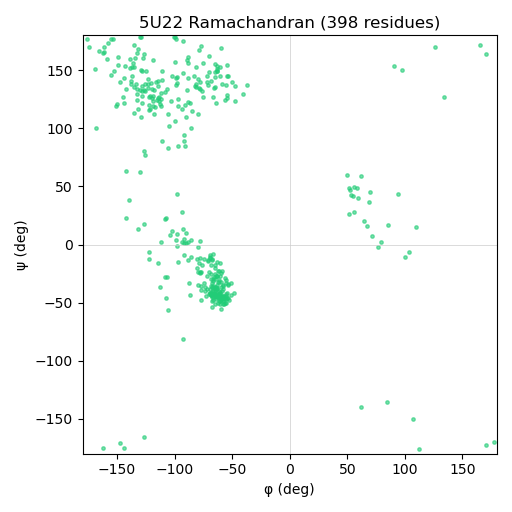 CA . LEU A 1 231 ? 25.481 52.284 12.031 1.00 21.50 239 LEU A CA 1
ATOM 1696 C C . LEU A 1 231 ? 24.197 51.614 11.547 1.00 21.35 239 LEU A C 1
ATOM 1697 O O . LEU A 1 231 ? 24.044 51.337 10.351 1.00 24.25 239 LEU A O 1
ATOM 1702 N N . GLU A 1 232 ? 23.261 51.344 12.459 1.00 22.27 240 GLU A N 1
ATOM 1703 C CA . GLU A 1 232 ? 21.976 50.789 12.044 1.00 19.50 240 GLU A CA 1
ATOM 1704 C C . GLU A 1 232 ? 21.307 51.680 11.005 1.00 22.38 240 GLU A C 1
ATOM 1705 O O . GLU A 1 232 ? 20.786 51.191 9.996 1.00 22.50 240 GLU A O 1
ATOM 1711 N N . LYS A 1 233 ? 21.324 52.992 11.224 1.00 23.85 241 LYS A N 1
ATOM 1712 C CA . LYS A 1 233 ? 20.678 53.890 10.273 1.00 21.61 241 LYS A CA 1
ATOM 1713 C C . LYS A 1 233 ? 21.411 53.901 8.933 1.00 25.60 241 LYS A C 1
ATOM 1714 O O . LYS A 1 233 ? 20.786 53.770 7.872 1.00 24.29 241 LYS A O 1
ATOM 1719 N N . SER A 1 234 ? 22.737 54.053 8.960 1.00 24.17 242 SER A N 1
ATOM 1720 C CA . SER A 1 234 ? 23.489 54.166 7.719 1.00 25.74 242 SER A CA 1
ATOM 1721 C C . SER A 1 234 ? 23.500 52.866 6.925 1.00 25.16 242 SER A C 1
ATOM 1722 O O . SER A 1 234 ? 23.648 52.906 5.701 1.00 26.17 242 SER A O 1
ATOM 1725 N N . LEU A 1 235 ? 23.327 51.722 7.578 1.00 18.95 243 LEU A N 1
ATOM 1726 C CA . LEU A 1 235 ? 23.336 50.437 6.891 1.00 20.99 243 LEU A CA 1
ATOM 1727 C C . LEU A 1 235 ? 21.938 49.914 6.577 1.00 23.01 243 LEU A C 1
ATOM 1728 O O . LEU A 1 235 ? 21.816 48.833 5.985 1.00 25.85 243 LEU A O 1
ATOM 1733 N N . GLY A 1 236 ? 20.884 50.634 6.964 1.00 21.76 244 GLY A N 1
ATOM 1734 C CA . GLY A 1 236 ? 19.528 50.197 6.687 1.00 23.28 244 GLY A CA 1
ATOM 1735 C C . GLY A 1 236 ? 19.104 48.976 7.480 1.00 27.51 244 GLY A C 1
ATOM 1736 O O . GLY A 1 236 ? 18.511 48.042 6.931 1.00 26.58 244 GLY A O 1
ATOM 1737 N N . ILE A 1 237 ? 19.403 48.968 8.777 1.00 18.75 245 ILE A N 1
ATOM 1738 C CA . ILE A 1 237 ? 19.053 47.870 9.672 1.00 21.42 245 ILE A CA 1
ATOM 1739 C C . ILE A 1 237 ? 18.024 48.392 10.664 1.00 19.05 245 ILE A C 1
ATOM 1740 O O . ILE A 1 237 ? 18.241 49.433 11.295 1.00 19.61 245 ILE A O 1
ATOM 1745 N N . SER A 1 238 ? 16.892 47.700 10.781 1.00 20.76 246 SER A N 1
ATOM 1746 C CA . SER A 1 238 ? 15.886 48.121 11.746 1.00 18.77 246 SER A CA 1
ATOM 1747 C C . SER A 1 238 ? 16.438 47.993 13.164 1.00 28.06 246 SER A C 1
ATOM 1748 O O . SER A 1 238 ? 17.205 47.075 13.474 1.00 22.26 246 SER A O 1
ATOM 1751 N N . GLU A 1 239 ? 16.051 48.938 14.018 1.00 21.38 247 GLU A N 1
ATOM 1752 C CA . GLU A 1 239 ? 16.616 49.058 15.356 1.00 21.64 247 GLU A CA 1
ATOM 1753 C C . GLU A 1 239 ? 16.511 47.752 16.141 1.00 19.54 247 GLU A C 1
ATOM 1754 O O . GLU A 1 239 ? 15.425 47.184 16.285 1.00 20.37 247 GLU A O 1
ATOM 1760 N N . ARG A 1 240 ? 17.675 47.274 16.673 1.00 20.54 248 ARG A N 1
ATOM 1761 C CA . ARG A 1 240 ? 17.760 46.083 17.514 1.00 19.38 248 ARG A CA 1
ATOM 1762 C C . ARG A 1 240 ? 17.802 46.471 18.990 1.00 19.22 248 ARG A C 1
ATOM 1763 O O . ARG A 1 240 ? 18.415 47.483 19.345 1.00 18.10 248 ARG A O 1
ATOM 1771 N N . PRO A 1 241 ? 17.169 45.681 19.864 1.00 16.35 249 PRO A N 1
ATOM 1772 C CA . PRO A 1 241 ? 17.426 45.823 21.305 1.00 19.73 249 PRO A CA 1
ATOM 1773 C C . PRO A 1 241 ? 18.893 45.569 21.593 1.00 19.45 249 PRO A C 1
ATOM 1774 O O . PRO A 1 241 ? 19.525 44.718 20.962 1.00 18.39 249 PRO A O 1
ATOM 1778 N N . ILE A 1 242 ? 19.423 46.297 22.577 1.00 14.71 250 ILE A N 1
ATOM 1779 C CA . ILE A 1 242 ? 20.829 46.218 22.959 1.00 13.49 250 ILE A CA 1
ATOM 1780 C C . ILE A 1 242 ? 20.939 45.505 24.298 1.00 16.79 250 ILE A C 1
ATOM 1781 O O . ILE A 1 242 ? 20.245 45.865 25.255 1.00 15.38 250 ILE A O 1
ATOM 1786 N N . THR A 1 243 ? 21.836 44.525 24.380 1.00 17.68 251 THR A N 1
ATOM 1787 C CA . THR A 1 243 ? 22.179 43.915 25.656 1.00 13.03 251 THR A CA 1
ATOM 1788 C C . THR A 1 243 ? 23.676 44.069 25.906 1.00 14.85 251 THR A C 1
ATOM 1789 O O . THR A 1 243 ? 24.501 43.574 25.131 1.00 14.90 251 THR A O 1
ATOM 1793 N N . ILE A 1 244 ? 24.028 44.796 26.968 1.00 15.88 252 ILE A N 1
ATOM 1794 C CA . ILE A 1 244 ? 25.427 44.927 27.359 1.00 15.84 252 ILE A CA 1
ATOM 1795 C C . ILE A 1 244 ? 25.650 43.894 28.447 1.00 15.38 252 ILE A C 1
ATOM 1796 O O . ILE A 1 244 ? 25.534 44.207 29.633 1.00 15.99 252 ILE A O 1
ATOM 1801 N N . ASN A 1 245 ? 25.935 42.647 28.062 1.00 13.71 253 ASN A N 1
ATOM 1802 C CA . ASN A 1 245 ? 25.734 41.559 29.004 1.00 17.17 253 ASN A CA 1
ATOM 1803 C C . ASN A 1 245 ? 26.981 41.223 29.803 1.00 13.67 253 ASN A C 1
ATOM 1804 O O . ASN A 1 245 ? 27.001 40.197 30.488 1.00 14.62 253 ASN A O 1
ATOM 1809 N N . GLU A 1 246 ? 27.994 42.093 29.764 1.00 16.60 254 GLU A N 1
ATOM 1810 C CA . GLU A 1 246 ? 29.015 42.200 30.808 1.00 12.76 254 GLU A CA 1
ATOM 1811 C C . GLU A 1 246 ? 29.399 43.664 30.922 1.00 17.07 254 GLU A C 1
ATOM 1812 O O . GLU A 1 246 ? 29.751 44.276 29.912 1.00 14.40 254 GLU A O 1
ATOM 1818 N N . TYR A 1 247 ? 29.342 44.231 32.131 1.00 13.15 255 TYR A N 1
ATOM 1819 C CA . TYR A 1 247 ? 29.805 45.606 32.303 1.00 13.30 255 TYR A CA 1
ATOM 1820 C C . TYR A 1 247 ? 30.486 45.799 33.649 1.00 16.43 255 TYR A C 1
ATOM 1821 O O . TYR A 1 247 ? 30.057 45.240 34.660 1.00 15.88 255 TYR A O 1
ATOM 1830 N N . CYS A 1 248 ? 31.531 46.626 33.652 1.00 13.74 256 CYS A N 1
ATOM 1831 C CA . CYS A 1 248 ? 32.315 46.897 34.855 1.00 14.00 256 CYS A CA 1
ATOM 1832 C C . CYS A 1 248 ? 33.244 48.059 34.566 1.00 16.80 256 CYS A C 1
ATOM 1833 O O . CYS A 1 248 ? 33.648 48.265 33.421 1.00 14.88 256 CYS A O 1
ATOM 1836 N N . ASP A 1 249 ? 33.567 48.820 35.610 1.00 15.21 257 ASP A N 1
ATOM 1837 C CA . ASP A 1 249 ? 34.662 49.774 35.523 1.00 14.87 257 ASP A CA 1
ATOM 1838 C C . ASP A 1 249 ? 35.933 49.067 35.063 1.00 15.00 257 ASP A C 1
ATOM 1839 O O . ASP A 1 249 ? 36.102 47.862 35.272 1.00 13.66 257 ASP A O 1
ATOM 1844 N N . GLU A 1 250 ? 36.842 49.828 34.439 1.00 15.18 258 GLU A N 1
ATOM 1845 C CA . GLU A 1 250 ? 38.123 49.259 34.021 1.00 17.57 258 GLU A CA 1
ATOM 1846 C C . GLU A 1 250 ? 38.845 48.570 35.174 1.00 17.52 258 GLU A C 1
ATOM 1847 O O . GLU A 1 250 ? 39.525 47.556 34.965 1.00 18.61 258 GLU A O 1
ATOM 1853 N N . ASN A 1 251 ? 38.715 49.090 36.392 1.00 15.96 259 ASN A N 1
ATOM 1854 C CA . ASN A 1 251 ? 39.249 48.418 37.579 1.00 16.80 259 ASN A CA 1
ATOM 1855 C C . ASN A 1 251 ? 38.283 47.308 38.005 1.00 14.94 259 ASN A C 1
ATOM 1856 O O . ASN A 1 251 ? 37.170 47.587 38.469 1.00 15.77 259 ASN A O 1
ATOM 1861 N N . HIS A 1 252 ? 38.710 46.047 37.866 1.00 13.28 260 HIS A N 1
ATOM 1862 C CA . HIS A 1 252 ? 37.841 44.916 38.204 1.00 17.27 260 HIS A CA 1
ATOM 1863 C C . HIS A 1 252 ? 37.343 44.984 39.642 1.00 18.39 260 HIS A C 1
ATOM 1864 O O . HIS A 1 252 ? 36.286 44.433 39.962 1.00 15.05 260 HIS A O 1
ATOM 1871 N N . ASP A 1 253 ? 38.120 45.598 40.536 1.00 16.63 261 ASP A N 1
ATOM 1872 C CA . ASP A 1 253 ? 37.741 45.634 41.942 1.00 16.56 261 ASP A CA 1
ATOM 1873 C C . ASP A 1 253 ? 36.517 46.506 42.204 1.00 17.14 261 ASP A C 1
ATOM 1874 O O . ASP A 1 253 ? 35.965 46.455 43.307 1.00 18.51 261 ASP A O 1
ATOM 1879 N N . LEU A 1 254 ? 36.085 47.291 41.227 1.00 14.64 262 LEU A N 1
ATOM 1880 C CA . LEU A 1 254 ? 34.895 48.123 41.359 1.00 15.19 262 LEU A CA 1
ATOM 1881 C C . LEU A 1 254 ? 33.631 47.421 40.871 1.00 18.04 262 LEU A C 1
ATOM 1882 O O . LEU A 1 254 ? 32.563 48.050 40.828 1.00 16.46 262 LEU A O 1
ATOM 1887 N N . GLU A 1 255 ? 33.730 46.148 40.494 1.00 17.22 263 GLU A N 1
ATOM 1888 C CA . GLU A 1 255 ? 32.545 45.367 40.170 1.00 14.35 263 GLU A CA 1
ATOM 1889 C C . GLU A 1 255 ? 31.568 45.429 41.336 1.00 15.98 263 GLU A C 1
ATOM 1890 O O . GLU A 1 255 ? 31.947 45.216 42.491 1.00 15.65 263 GLU A O 1
ATOM 1896 N N . GLY A 1 256 ? 30.317 45.772 41.042 1.00 16.99 264 GLY A N 1
ATOM 1897 C CA . GLY A 1 256 ? 29.355 45.892 42.121 1.00 15.63 264 GLY A CA 1
ATOM 1898 C C . GLY A 1 256 ? 29.519 47.085 43.043 1.00 17.21 264 GLY A C 1
ATOM 1899 O O . GLY A 1 256 ? 28.811 47.164 44.051 1.00 18.33 264 GLY A O 1
ATOM 1900 N N . GLN A 1 257 ? 30.415 48.019 42.749 1.00 15.00 265 GLN A N 1
ATOM 1901 C CA . GLN A 1 257 ? 30.544 49.193 43.616 1.00 13.06 265 GLN A CA 1
ATOM 1902 C C . GLN A 1 257 ? 29.416 50.179 43.335 1.00 12.70 265 GLN A C 1
ATOM 1903 O O . GLN A 1 257 ? 29.147 50.483 42.166 1.00 15.12 265 GLN A O 1
ATOM 1909 N N . PRO A 1 258 ? 28.759 50.722 44.368 1.00 15.05 266 PRO A N 1
ATOM 1910 C CA . PRO A 1 258 ? 27.656 51.673 44.113 1.00 13.09 266 PRO A CA 1
ATOM 1911 C C . PRO A 1 258 ? 28.036 52.862 43.236 1.00 14.74 266 PRO A C 1
ATOM 1912 O O . PRO A 1 258 ? 27.333 53.154 42.264 1.00 15.78 266 PRO A O 1
ATOM 1916 N N . GLY A 1 259 ? 29.129 53.557 43.552 1.00 15.50 267 GLY A N 1
ATOM 1917 C CA . GLY A 1 259 ? 29.481 54.748 42.791 1.00 13.30 267 GLY A CA 1
ATOM 1918 C C . GLY A 1 259 ? 29.721 54.453 41.323 1.00 14.24 267 GLY A C 1
ATOM 1919 O O . GLY A 1 259 ? 29.141 55.092 40.440 1.00 14.24 267 GLY A O 1
ATOM 1920 N N . SER A 1 260 ? 30.563 53.463 41.041 1.00 14.14 268 SER A N 1
ATOM 1921 C CA . SER A 1 260 ? 30.822 53.097 39.653 1.00 12.88 268 SER A CA 1
ATOM 1922 C C . SER A 1 260 ? 29.534 52.691 38.952 1.00 17.89 268 SER A C 1
ATOM 1923 O O . SER A 1 260 ? 29.245 53.149 37.836 1.00 14.55 268 SER A O 1
ATOM 1926 N N . SER A 1 261 ? 28.737 51.850 39.615 1.00 15.95 269 SER A N 1
ATOM 1927 C CA . SER A 1 261 ? 27.547 51.270 38.996 1.00 16.17 269 SER A CA 1
ATOM 1928 C C . SER A 1 261 ? 26.530 52.335 38.623 1.00 18.56 269 SER A C 1
ATOM 1929 O O . SER A 1 261 ? 25.836 52.207 37.606 1.00 14.55 269 SER A O 1
ATOM 1932 N N . ALA A 1 262 ? 26.420 53.393 39.436 1.00 15.46 270 ALA A N 1
ATOM 1933 C CA . ALA A 1 262 ? 25.458 54.451 39.138 1.00 13.25 270 ALA A CA 1
ATOM 1934 C C . ALA A 1 262 ? 25.632 54.995 37.726 1.00 15.44 270 ALA A C 1
ATOM 1935 O O . ALA A 1 262 ? 24.653 55.376 37.079 1.00 15.52 270 ALA A O 1
ATOM 1937 N N . ARG A 1 263 ? 26.869 55.047 37.236 1.00 13.83 271 ARG A N 1
ATOM 1938 C CA . ARG A 1 263 ? 27.115 55.634 35.923 1.00 14.27 271 ARG A CA 1
ATOM 1939 C C . ARG A 1 263 ? 26.649 54.714 34.806 1.00 15.66 271 ARG A C 1
ATOM 1940 O O . ARG A 1 263 ? 26.096 55.179 33.804 1.00 15.54 271 ARG A O 1
ATOM 1948 N N . PHE A 1 264 ? 26.879 53.407 34.948 1.00 17.10 272 PHE A N 1
ATOM 1949 C CA . PHE A 1 264 ? 26.377 52.460 33.954 1.00 14.61 272 PHE A CA 1
ATOM 1950 C C . PHE A 1 264 ? 24.857 52.462 33.934 1.00 15.21 272 PHE A C 1
ATOM 1951 O O . PHE A 1 264 ? 24.225 52.477 32.869 1.00 14.13 272 PHE A O 1
ATOM 1959 N N . ILE A 1 265 ? 24.254 52.439 35.118 1.00 15.43 273 ILE A N 1
ATOM 1960 C CA . ILE A 1 265 ? 22.802 52.489 35.211 1.00 18.28 273 ILE A CA 1
ATOM 1961 C C . ILE A 1 265 ? 22.272 53.747 34.533 1.00 14.06 273 ILE A C 1
ATOM 1962 O O . ILE A 1 265 ? 21.373 53.685 33.686 1.00 15.89 273 ILE A O 1
ATOM 1967 N N . GLY A 1 266 ? 22.824 54.907 34.888 1.00 16.59 274 GLY A N 1
ATOM 1968 C CA . GLY A 1 266 ? 22.348 56.143 34.288 1.00 13.79 274 GLY A CA 1
ATOM 1969 C C . GLY A 1 266 ? 22.459 56.145 32.775 1.00 17.54 274 GLY A C 1
ATOM 1970 O O . GLY A 1 266 ? 21.516 56.524 32.073 1.00 14.48 274 GLY A O 1
ATOM 1971 N N . ARG A 1 267 ? 23.598 55.684 32.249 1.00 16.18 275 ARG A N 1
ATOM 1972 C CA . ARG A 1 267 ? 23.818 55.772 30.808 1.00 14.01 275 ARG A CA 1
ATOM 1973 C C . ARG A 1 267 ? 23.041 54.700 30.056 1.00 16.50 275 ARG A C 1
ATOM 1974 O O . ARG A 1 267 ? 22.467 54.985 29.001 1.00 14.99 275 ARG A O 1
ATOM 1982 N N . PHE A 1 268 ? 22.973 53.476 30.593 1.00 15.93 276 PHE A N 1
ATOM 1983 C CA . PHE A 1 268 ? 22.109 52.457 29.993 1.00 15.67 276 PHE A CA 1
ATOM 1984 C C . PHE A 1 268 ? 20.667 52.938 29.913 1.00 16.39 276 PHE A C 1
ATOM 1985 O O . PHE A 1 268 ? 19.992 52.743 28.893 1.00 17.38 276 PHE A O 1
ATOM 1993 N N . GLU A 1 269 ? 20.165 53.550 30.989 1.00 13.95 277 GLU A N 1
ATOM 1994 C CA . GLU A 1 269 ? 18.798 54.055 30.953 1.00 13.66 277 GLU A CA 1
ATOM 1995 C C . GLU A 1 269 ? 18.668 55.201 29.959 1.00 14.46 277 GLU A C 1
ATOM 1996 O O . GLU A 1 269 ? 17.671 55.292 29.235 1.00 16.04 277 GLU A O 1
ATOM 2002 N N . ARG A 1 270 ? 19.675 56.072 29.892 1.00 14.16 278 ARG A N 1
ATOM 2003 C CA . ARG A 1 270 ? 19.612 57.214 28.981 1.00 14.63 278 ARG A CA 1
ATOM 2004 C C . ARG A 1 270 ? 19.476 56.766 27.531 1.00 14.02 278 ARG A C 1
ATOM 2005 O O . ARG A 1 270 ? 18.775 57.404 26.737 1.00 15.97 278 ARG A O 1
ATOM 2013 N N . TYR A 1 271 ? 20.126 55.666 27.168 1.00 14.37 279 TYR A N 1
ATOM 2014 C CA . TYR A 1 271 ? 20.121 55.187 25.792 1.00 15.10 279 TYR A CA 1
ATOM 2015 C C . TYR A 1 271 ? 19.170 54.015 25.585 1.00 19.80 279 TYR A C 1
ATOM 2016 O O . TYR A 1 271 ? 19.201 53.376 24.526 1.00 16.83 279 TYR A O 1
ATOM 2025 N N . LYS A 1 272 ? 18.311 53.738 26.562 1.00 15.14 280 LYS A N 1
ATOM 2026 C CA . LYS A 1 272 ? 17.248 52.742 26.422 1.00 16.17 280 LYS A CA 1
ATOM 2027 C C . LYS A 1 272 ? 17.815 51.360 26.112 1.00 17.20 280 LYS A C 1
ATOM 2028 O O . LYS A 1 272 ? 17.268 50.599 25.309 1.00 17.38 280 LYS A O 1
ATOM 2033 N N . VAL A 1 273 ? 18.927 51.034 26.767 1.00 19.49 281 VAL A N 1
ATOM 2034 C CA . VAL A 1 273 ? 19.472 49.686 26.685 1.00 14.78 281 VAL A CA 1
ATOM 2035 C C . VAL A 1 273 ? 18.426 48.694 27.173 1.00 15.50 281 VAL A C 1
ATOM 2036 O O . VAL A 1 273 ? 17.728 48.931 28.166 1.00 15.64 281 VAL A O 1
ATOM 2040 N N . ASP A 1 274 ? 18.301 47.576 26.459 1.00 14.33 282 ASP A N 1
ATOM 2041 C CA . ASP A 1 274 ? 17.289 46.595 26.826 1.00 16.40 282 ASP A CA 1
ATOM 2042 C C . ASP A 1 274 ? 17.679 45.841 28.093 1.00 18.79 282 ASP A C 1
ATOM 2043 O O . ASP A 1 274 ? 16.838 45.623 28.978 1.00 15.43 282 ASP A O 1
ATOM 2048 N N . SER A 1 275 ? 18.939 45.416 28.194 1.00 13.48 283 SER A N 1
ATOM 2049 C CA . SER A 1 275 ? 19.404 44.712 29.380 1.00 10.47 283 SER A CA 1
ATOM 2050 C C . SER A 1 275 ? 20.895 44.931 29.543 1.00 13.85 283 SER A C 1
ATOM 2051 O O . SER A 1 275 ? 21.622 45.103 28.566 1.00 15.38 283 SER A O 1
ATOM 2054 N N . GLY A 1 276 ? 21.341 44.929 30.796 1.00 12.65 284 GLY A N 1
ATOM 2055 C CA . GLY A 1 276 ? 22.759 44.981 31.092 1.00 17.27 284 GLY A CA 1
ATOM 2056 C C . GLY A 1 276 ? 23.087 44.026 32.221 1.00 15.80 284 GLY A C 1
ATOM 2057 O O . GLY A 1 276 ? 22.300 43.906 33.164 1.00 17.53 284 GLY A O 1
ATOM 2058 N N . MET A 1 277 ? 24.219 43.327 32.136 1.00 13.31 285 MET A N 1
ATOM 2059 C CA . MET A 1 277 ? 24.636 42.378 33.162 1.00 16.07 285 MET A CA 1
ATOM 2060 C C . MET A 1 277 ? 26.014 42.748 33.686 1.00 15.55 285 MET A C 1
ATOM 2061 O O . MET A 1 277 ? 26.934 42.992 32.904 1.00 14.66 285 MET A O 1
ATOM 2066 N N . ILE A 1 278 ? 26.163 42.726 35.012 1.00 15.21 286 ILE A N 1
ATOM 2067 C CA . ILE A 1 278 ? 27.463 42.937 35.619 1.00 13.60 286 ILE A CA 1
ATOM 2068 C C . ILE A 1 278 ? 28.417 41.798 35.237 1.00 16.51 286 ILE A C 1
ATOM 2069 O O . ILE A 1 278 ? 28.000 40.654 35.007 1.00 14.71 286 ILE A O 1
ATOM 2074 N N . THR A 1 279 ? 29.708 42.127 35.144 1.00 13.09 287 THR A N 1
ATOM 2075 C CA . THR A 1 279 ? 30.749 41.143 34.883 1.00 13.71 287 THR A CA 1
ATOM 2076 C C . THR A 1 279 ? 30.789 40.059 35.955 1.00 17.61 287 THR A C 1
ATOM 2077 O O . THR A 1 279 ? 30.153 40.146 37.014 1.00 16.59 287 THR A O 1
ATOM 2081 N N . TRP A 1 280 ? 31.567 39.014 35.651 1.00 13.71 288 TRP A N 1
ATOM 2082 C CA . TRP A 1 280 ? 31.974 37.981 36.612 1.00 11.45 288 TRP A CA 1
ATOM 2083 C C . TRP A 1 280 ? 33.494 37.920 36.550 1.00 17.65 288 TRP A C 1
ATOM 2084 O O . TRP A 1 280 ? 34.068 37.016 35.933 1.00 19.08 288 TRP A O 1
ATOM 2095 N N . TRP A 1 281 ? 34.154 38.898 37.170 1.00 13.24 289 TRP A N 1
ATOM 2096 C CA . TRP A 1 281 ? 35.612 38.900 37.145 1.00 13.15 289 TRP A CA 1
ATOM 2097 C C . TRP A 1 281 ? 36.229 37.944 38.155 1.00 17.70 289 TRP A C 1
ATOM 2098 O O . TRP A 1 281 ? 37.371 37.520 37.957 1.00 19.61 289 TRP A O 1
ATOM 2109 N N . PHE A 1 282 ? 35.518 37.602 39.226 1.00 16.58 290 PHE A N 1
ATOM 2110 C CA . PHE A 1 282 ? 36.095 36.835 40.328 1.00 15.26 290 PHE A CA 1
ATOM 2111 C C . PHE A 1 282 ? 35.563 35.410 40.255 1.00 15.04 290 PHE A C 1
ATOM 2112 O O . PHE A 1 282 ? 34.596 35.037 40.920 1.00 18.31 290 PHE A O 1
ATOM 2120 N N . VAL A 1 283 ? 36.220 34.622 39.412 1.00 16.50 291 VAL A N 1
ATOM 2121 C CA . VAL A 1 283 ? 35.816 33.261 39.082 1.00 16.70 291 VAL A CA 1
ATOM 2122 C C . VAL A 1 283 ? 35.727 32.368 40.318 1.00 19.30 291 VAL A C 1
ATOM 2123 O O . VAL A 1 283 ? 34.833 31.511 40.366 1.00 19.31 291 VAL A O 1
ATOM 2127 N N . PRO A 1 284 ? 36.572 32.518 41.349 1.00 18.82 292 PRO A N 1
ATOM 2128 C CA . PRO A 1 284 ? 36.363 31.713 42.568 1.00 17.95 292 PRO A CA 1
ATOM 2129 C C . PRO A 1 284 ? 35.034 31.943 43.268 1.00 19.35 292 PRO A C 1
ATOM 2130 O O . PRO A 1 284 ? 34.662 31.117 44.109 1.00 19.22 292 PRO A O 1
ATOM 2134 N N . HIS A 1 285 ? 34.306 33.019 42.972 1.00 16.38 293 HIS A N 1
ATOM 2135 C CA . HIS A 1 285 ? 33.125 33.396 43.755 1.00 14.74 293 HIS A CA 1
ATOM 2136 C C . HIS A 1 285 ? 31.907 33.658 42.870 1.00 15.74 293 HIS A C 1
ATOM 2137 O O . HIS A 1 285 ? 31.337 34.753 42.880 1.00 16.65 293 HIS A O 1
ATOM 2144 N N . PRO A 1 286 ? 31.440 32.650 42.140 1.00 17.52 294 PRO A N 1
ATOM 2145 C CA . PRO A 1 286 ? 30.206 32.819 41.369 1.00 16.09 294 PRO A CA 1
ATOM 2146 C C . PRO A 1 286 ? 29.010 32.903 42.301 1.00 15.51 294 PRO A C 1
ATOM 2147 O O . PRO A 1 286 ? 29.071 32.528 43.472 1.00 21.11 294 PRO A O 1
ATOM 2151 N N . GLY A 1 287 ? 27.912 33.416 41.766 1.00 15.35 295 GLY A N 1
ATOM 2152 C CA . GLY A 1 287 ? 26.679 33.433 42.525 1.00 14.40 295 GLY A CA 1
ATOM 2153 C C . GLY A 1 287 ? 26.526 34.620 43.445 1.00 16.95 295 GLY A C 1
ATOM 2154 O O . GLY A 1 287 ? 25.672 34.597 44.340 1.00 14.90 295 GLY A O 1
ATOM 2155 N N . ARG A 1 288 ? 27.309 35.679 43.245 1.00 12.79 296 ARG A N 1
ATOM 2156 C CA . ARG A 1 288 ? 27.228 36.840 44.125 1.00 14.40 296 ARG A CA 1
ATOM 2157 C C . ARG A 1 288 ? 26.571 38.038 43.451 1.00 14.70 296 ARG A C 1
ATOM 2158 O O . ARG A 1 288 ? 26.800 39.181 43.862 1.00 18.28 296 ARG A O 1
ATOM 2166 N N . LEU A 1 289 ? 25.761 37.789 42.419 1.00 13.18 297 LEU A N 1
ATOM 2167 C CA . LEU A 1 289 ? 24.868 38.773 41.826 1.00 13.84 297 LEU A CA 1
ATOM 2168 C C . LEU A 1 289 ? 25.618 39.933 41.178 1.00 15.88 297 LEU A C 1
ATOM 2169 O O . LEU A 1 289 ? 25.031 40.987 40.929 1.00 14.72 297 LEU A O 1
ATOM 2174 N N . GLY A 1 290 ? 26.898 39.733 40.850 1.00 15.32 298 GLY A N 1
ATOM 2175 C CA . GLY A 1 290 ? 27.727 40.772 40.270 1.00 14.02 298 GLY A CA 1
ATOM 2176 C C . GLY A 1 290 ? 28.507 41.511 41.340 1.00 14.38 298 GLY A C 1
ATOM 2177 O O . GLY A 1 290 ? 28.614 42.740 41.309 1.00 16.56 298 GLY A O 1
ATOM 2178 N N . SER A 1 291 ? 29.064 40.752 42.287 1.00 15.17 299 SER A N 1
ATOM 2179 C CA . SER A 1 291 ? 29.736 41.301 43.464 1.00 16.17 299 SER A CA 1
ATOM 2180 C C . SER A 1 291 ? 28.823 42.242 44.238 1.00 16.40 299 SER A C 1
ATOM 2181 O O . SER A 1 291 ? 29.280 43.170 44.904 1.00 18.77 299 SER A O 1
ATOM 2184 N N . LEU A 1 292 ? 27.514 42.021 44.149 1.00 13.93 300 LEU A N 1
ATOM 2185 C CA . LEU A 1 292 ? 26.600 42.742 45.022 1.00 14.58 300 LEU A CA 1
ATOM 2186 C C . LEU A 1 292 ? 26.576 42.148 46.415 1.00 16.07 300 LEU A C 1
ATOM 2187 O O . LEU A 1 292 ? 26.209 42.848 47.370 1.00 16.22 300 LEU A O 1
ATOM 2192 N N . LEU A 1 293 ? 26.946 40.877 46.540 1.00 16.89 301 LEU A N 1
ATOM 2193 C CA . LEU A 1 293 ? 27.104 40.222 47.826 1.00 14.72 301 LEU A CA 1
ATOM 2194 C C . LEU A 1 293 ? 28.576 40.219 48.210 1.00 20.34 301 LEU A C 1
ATOM 2195 O O . LEU A 1 293 ? 29.456 40.003 47.365 1.00 20.88 301 LEU A O 1
ATOM 2200 N N . ALA A 1 294 ? 28.835 40.483 49.491 1.00 14.26 302 ALA A N 1
ATOM 2201 C CA . ALA A 1 294 ? 30.188 40.521 50.016 1.00 20.22 302 ALA A CA 1
ATOM 2202 C C . ALA A 1 294 ? 30.736 39.125 50.247 1.00 22.14 302 ALA A C 1
ATOM 2203 O O . ALA A 1 294 ? 31.961 38.937 50.266 1.00 20.51 302 ALA A O 1
ATOM 2205 N N . SER A 1 295 ? 29.842 38.161 50.449 1.00 17.08 303 SER A N 1
ATOM 2206 C CA . SER A 1 295 ? 30.169 36.754 50.586 1.00 18.02 303 SER A CA 1
ATOM 2207 C C . SER A 1 295 ? 29.044 35.985 49.924 1.00 20.69 303 SER A C 1
ATOM 2208 O O . SER A 1 295 ? 28.120 36.579 49.361 1.00 20.09 303 SER A O 1
ATOM 2211 N N . ASP A 1 296 ? 29.088 34.656 50.014 1.00 20.89 304 ASP A N 1
ATOM 2212 C CA . ASP A 1 296 ? 27.967 33.880 49.494 1.00 22.35 304 ASP A CA 1
ATOM 2213 C C . ASP A 1 296 ? 26.660 34.181 50.220 1.00 22.11 304 ASP A C 1
ATOM 2214 O O . ASP A 1 296 ? 25.588 33.986 49.641 1.00 20.52 304 ASP A O 1
ATOM 2219 N N . THR A 1 297 ? 26.716 34.696 51.452 1.00 18.40 305 THR A N 1
ATOM 2220 C CA . THR A 1 297 ? 25.537 34.828 52.291 1.00 18.08 305 THR A CA 1
ATOM 2221 C C . THR A 1 297 ? 25.239 36.246 52.748 1.00 16.33 305 THR A C 1
ATOM 2222 O O . THR A 1 297 ? 24.141 36.485 53.266 1.00 22.03 305 THR A O 1
ATOM 2226 N N . GLN A 1 298 ? 26.166 37.184 52.587 1.00 17.60 306 GLN A N 1
ATOM 2227 C CA . GLN A 1 298 ? 26.022 38.522 53.143 1.00 13.74 306 GLN A CA 1
ATOM 2228 C C . GLN A 1 298 ? 25.949 39.565 52.039 1.00 21.28 306 GLN A C 1
ATOM 2229 O O . GLN A 1 298 ? 26.699 39.499 51.061 1.00 17.57 306 GLN A O 1
ATOM 2235 N N . LYS A 1 299 ? 25.073 40.549 52.232 1.00 17.74 307 LYS A N 1
ATOM 2236 C CA . LYS A 1 299 ? 24.958 41.662 51.298 1.00 17.73 307 LYS A CA 1
ATOM 2237 C C . LYS A 1 299 ? 26.205 42.536 51.340 1.00 14.62 307 LYS A C 1
ATOM 2238 O O . LYS A 1 299 ? 26.772 42.786 52.407 1.00 18.67 307 LYS A O 1
ATOM 2244 N N . GLY A 1 300 ? 26.634 43.007 50.170 1.00 16.32 308 GLY A N 1
ATOM 2245 C CA . GLY A 1 300 ? 27.597 44.082 50.083 1.00 16.35 308 GLY A CA 1
ATOM 2246 C C . GLY A 1 300 ? 26.894 45.408 49.830 1.00 12.21 308 GLY A C 1
ATOM 2247 O O . GLY A 1 300 ? 25.675 45.475 49.672 1.00 15.89 308 GLY A O 1
ATOM 2248 N N . ALA A 1 301 ? 27.695 46.479 49.805 1.00 14.15 309 ALA A N 1
ATOM 2249 C CA . ALA A 1 301 ? 27.145 47.810 49.559 1.00 14.43 309 ALA A CA 1
ATOM 2250 C C . ALA A 1 301 ? 26.338 47.848 48.267 1.00 14.84 309 ALA A C 1
ATOM 2251 O O . ALA A 1 301 ? 25.260 48.445 48.223 1.00 16.36 309 ALA A O 1
ATOM 2253 N N . GLY A 1 302 ? 26.842 47.206 47.213 1.00 15.12 310 GLY A N 1
ATOM 2254 C CA . GLY A 1 302 ? 26.168 47.262 45.926 1.00 16.88 310 GLY A CA 1
ATOM 2255 C C . GLY A 1 302 ? 24.771 46.679 45.951 1.00 12.50 310 GLY A C 1
ATOM 2256 O O . GLY A 1 302 ? 23.895 47.129 45.212 1.00 14.38 310 GLY A O 1
ATOM 2257 N N . TRP A 1 303 ? 24.540 45.669 46.792 1.00 13.88 311 TRP A N 1
ATOM 2258 C CA . TRP A 1 303 ? 23.197 45.109 46.903 1.00 16.40 311 TRP A CA 1
ATOM 2259 C C . TRP A 1 303 ? 22.195 46.205 47.226 1.00 16.55 311 TRP A C 1
ATOM 2260 O O . TRP A 1 303 ? 21.139 46.314 46.596 1.00 17.27 311 TRP A O 1
ATOM 2271 N N . TYR A 1 304 ? 22.536 47.059 48.188 1.00 14.86 312 TYR A N 1
ATOM 2272 C CA . TYR A 1 304 ? 21.608 48.103 48.601 1.00 18.73 312 TYR A CA 1
ATOM 2273 C C . TYR A 1 304 ? 21.403 49.144 47.503 1.00 16.57 312 TYR A C 1
ATOM 2274 O O . TYR A 1 304 ? 20.284 49.646 47.327 1.00 16.49 312 TYR A O 1
ATOM 2283 N N . PHE A 1 305 ? 22.459 49.473 46.743 1.00 16.66 313 PHE A N 1
ATOM 2284 C CA . PHE A 1 305 ? 22.281 50.404 45.632 1.00 13.54 313 PHE A CA 1
ATOM 2285 C C . PHE A 1 305 ? 21.367 49.809 44.565 1.00 17.56 313 PHE A C 1
ATOM 2286 O O . PHE A 1 305 ? 20.446 50.482 44.083 1.00 15.86 313 PHE A O 1
ATOM 2294 N N . TYR A 1 306 ? 21.575 48.535 44.212 1.00 16.12 314 TYR A N 1
ATOM 2295 C CA . TYR A 1 306 ? 20.715 47.913 43.214 1.00 14.20 314 TYR A CA 1
ATOM 2296 C C . TYR A 1 306 ? 19.304 47.676 43.743 1.00 13.90 314 TYR A C 1
ATOM 2297 O O . TYR A 1 306 ? 18.362 47.600 42.950 1.00 16.47 314 TYR A O 1
ATOM 2306 N N . LYS A 1 307 ? 19.132 47.577 45.064 1.00 14.02 315 LYS A N 1
ATOM 2307 C CA . LYS A 1 307 ? 17.784 47.502 45.619 1.00 14.12 315 LYS A CA 1
ATOM 2308 C C . LYS A 1 307 ? 17.035 48.812 45.394 1.00 16.07 315 LYS A C 1
ATOM 2309 O O . LYS A 1 307 ? 15.861 48.807 44.994 1.00 15.64 315 LYS A O 1
ATOM 2315 N N . TRP A 1 308 ? 17.698 49.946 45.651 1.00 17.00 316 TRP A N 1
ATOM 2316 C CA . TRP A 1 308 ? 17.113 51.246 45.324 1.00 16.92 316 TRP A CA 1
ATOM 2317 C C . TRP A 1 308 ? 16.685 51.284 43.868 1.00 18.76 316 TRP A C 1
ATOM 2318 O O . TRP A 1 308 ? 15.580 51.728 43.530 1.00 16.56 316 TRP A O 1
ATOM 2329 N N . TYR A 1 309 ? 17.573 50.814 42.993 1.00 13.88 317 TYR A N 1
ATOM 2330 C CA . TYR A 1 309 ? 17.304 50.806 41.561 1.00 13.38 317 TYR A CA 1
ATOM 2331 C C . TYR A 1 309 ? 16.105 49.931 41.234 1.00 17.49 317 TYR A C 1
ATOM 2332 O O . TYR A 1 309 ? 15.179 50.356 40.529 1.00 15.99 317 TYR A O 1
ATOM 2341 N N . GLY A 1 310 ? 16.107 48.698 41.737 1.00 16.25 318 GLY A N 1
ATOM 2342 C CA . GLY A 1 310 ? 15.024 47.779 41.433 1.00 18.09 318 GLY A CA 1
ATOM 2343 C C . GLY A 1 310 ? 13.681 48.246 41.953 1.00 17.90 318 GLY A C 1
ATOM 2344 O O . GLY A 1 310 ? 12.638 47.869 41.403 1.00 17.05 318 GLY A O 1
ATOM 2345 N N . ASP A 1 311 ? 13.681 49.045 43.032 1.00 13.40 319 ASP A N 1
ATOM 2346 C CA . ASP A 1 311 ? 12.445 49.586 43.598 1.00 14.60 319 ASP A CA 1
ATOM 2347 C C . ASP A 1 311 ? 11.813 50.651 42.721 1.00 18.08 319 ASP A C 1
ATOM 2348 O O . ASP A 1 311 ? 10.662 51.028 42.973 1.00 15.97 319 ASP A O 1
ATOM 2353 N N . MET A 1 312 ? 12.544 51.179 41.739 1.00 15.53 320 MET A N 1
ATOM 2354 C CA . MET A 1 312 ? 12.017 52.282 40.952 1.00 15.01 320 MET A CA 1
ATOM 2355 C C . MET A 1 312 ? 10.802 51.828 40.158 1.00 15.68 320 MET A C 1
ATOM 2356 O O . MET A 1 312 ? 10.797 50.742 39.570 1.00 18.03 320 MET A O 1
ATOM 2361 N N . THR A 1 313 ? 9.760 52.662 40.171 1.00 15.84 321 THR A N 1
ATOM 2362 C CA . THR A 1 313 ? 8.512 52.429 39.454 1.00 13.29 321 THR A CA 1
ATOM 2363 C C . THR A 1 313 ? 8.144 53.698 38.693 1.00 14.68 321 THR A C 1
ATOM 2364 O O . THR A 1 313 ? 8.738 54.761 38.898 1.00 19.06 321 THR A O 1
ATOM 2368 N N . GLY A 1 314 ? 7.160 53.589 37.798 1.00 17.25 322 GLY A N 1
ATOM 2369 C CA . GLY A 1 314 ? 6.750 54.736 36.996 1.00 14.17 322 GLY A CA 1
ATOM 2370 C C . GLY A 1 314 ? 7.598 54.921 35.751 1.00 16.26 322 GLY A C 1
ATOM 2371 O O . GLY A 1 314 ? 7.891 53.947 35.049 1.00 17.69 322 GLY A O 1
ATOM 2372 N N . ASP A 1 315 ? 7.996 56.155 35.463 1.00 14.77 323 ASP A N 1
ATOM 2373 C CA . ASP A 1 315 ? 8.770 56.476 34.271 1.00 17.23 323 ASP A CA 1
ATOM 2374 C C . ASP A 1 315 ? 10.185 56.870 34.649 1.00 16.88 323 ASP A C 1
ATOM 2375 O O . ASP A 1 315 ? 10.391 57.587 35.628 1.00 17.16 323 ASP A O 1
ATOM 2380 N N . MET A 1 316 ? 11.153 56.440 33.845 1.00 13.47 324 MET A N 1
ATOM 2381 C CA . MET A 1 316 ? 12.493 57.001 33.942 1.00 13.15 324 MET A CA 1
ATOM 2382 C C . MET A 1 316 ? 12.508 58.355 33.245 1.00 15.39 324 MET A C 1
ATOM 2383 O O . MET A 1 316 ? 11.878 58.530 32.199 1.00 16.34 324 MET A O 1
ATOM 2388 N N . VAL A 1 317 ? 13.204 59.324 33.843 1.00 15.23 325 VAL A N 1
ATOM 2389 C CA . VAL A 1 317 ? 13.254 60.677 33.307 1.00 12.70 325 VAL A CA 1
ATOM 2390 C C . VAL A 1 317 ? 14.704 61.103 33.134 1.00 15.25 325 VAL A C 1
ATOM 2391 O O . VAL A 1 317 ? 15.627 60.521 33.710 1.00 13.80 325 VAL A O 1
ATOM 2395 N N . SER A 1 318 ? 14.888 62.165 32.352 1.00 17.57 326 SER A N 1
ATOM 2396 C CA . SER A 1 318 ? 16.223 62.558 31.923 1.00 16.43 326 SER A CA 1
ATOM 2397 C C . SER A 1 318 ? 17.042 63.131 33.070 1.00 15.33 326 SER A C 1
ATOM 2398 O O . SER A 1 318 ? 16.555 63.914 33.892 1.00 18.60 326 SER A O 1
ATOM 2401 N N . VAL A 1 319 ? 18.299 62.718 33.119 1.00 16.39 327 VAL A N 1
ATOM 2402 C CA . VAL A 1 319 ? 19.285 63.229 34.058 1.00 15.45 327 VAL A CA 1
ATOM 2403 C C . VAL A 1 319 ? 20.395 63.850 33.233 1.00 18.12 327 VAL A C 1
ATOM 2404 O O . VAL A 1 319 ? 20.933 63.196 32.330 1.00 15.08 327 VAL A O 1
ATOM 2408 N N . SER A 1 320 ? 20.744 65.096 33.540 1.00 15.69 328 SER A N 1
ATOM 2409 C CA . SER A 1 320 ? 21.858 65.727 32.849 1.00 14.48 328 SER A CA 1
ATOM 2410 C C . SER A 1 320 ? 23.049 65.778 33.792 1.00 13.92 328 SER A C 1
ATOM 2411 O O . SER A 1 320 ? 23.004 66.508 34.799 1.00 17.48 328 SER A O 1
ATOM 2414 N N . PRO A 1 321 ? 24.114 65.033 33.523 1.00 14.14 329 PRO A N 1
ATOM 2415 C CA . PRO A 1 321 ? 25.222 64.932 34.472 1.00 13.36 329 PRO A CA 1
ATOM 2416 C C . PRO A 1 321 ? 26.372 65.831 34.053 1.00 16.33 329 PRO A C 1
ATOM 2417 O O . PRO A 1 321 ? 26.293 66.506 33.017 1.00 14.90 329 PRO A O 1
ATOM 2421 N N . PRO A 1 322 ? 27.458 65.881 34.831 1.00 15.46 330 PRO A N 1
ATOM 2422 C CA . PRO A 1 322 ? 28.592 66.738 34.419 1.00 13.55 330 PRO A CA 1
ATOM 2423 C C . PRO A 1 322 ? 29.132 66.421 33.032 1.00 17.24 330 PRO A C 1
ATOM 2424 O O . PRO A 1 322 ? 29.347 67.347 32.234 1.00 17.92 330 PRO A O 1
ATOM 2428 N N . ASN A 1 323 ? 29.346 65.139 32.716 1.00 16.06 331 ASN A N 1
ATOM 2429 C CA . ASN A 1 323 ? 29.848 64.727 31.408 1.00 14.78 331 ASN A CA 1
ATOM 2430 C C . ASN A 1 323 ? 29.706 63.219 31.254 1.00 13.43 331 ASN A C 1
ATOM 2431 O O . ASN A 1 323 ? 30.519 62.463 31.799 1.00 16.17 331 ASN A O 1
ATOM 2436 N N . GLU A 1 324 ? 28.671 62.768 30.543 1.00 15.25 332 GLU A N 1
ATOM 2437 C CA . GLU A 1 324 ? 28.448 61.332 30.402 1.00 16.91 332 GLU A CA 1
ATOM 2438 C C . GLU A 1 324 ? 29.504 60.654 29.542 1.00 18.92 332 GLU A C 1
ATOM 2439 O O . GLU A 1 324 ? 29.545 59.421 29.496 1.00 17.70 332 GLU A O 1
ATOM 2445 N N . ASN A 1 325 ? 30.341 61.417 28.850 1.00 12.88 333 ASN A N 1
ATOM 2446 C CA . ASN A 1 325 ? 31.405 60.849 28.021 1.00 15.58 333 ASN A CA 1
ATOM 2447 C C . ASN A 1 325 ? 32.737 60.851 28.746 1.00 18.10 333 ASN A C 1
ATOM 2448 O O . ASN A 1 325 ? 33.774 61.184 28.166 1.00 18.35 333 ASN A O 1
ATOM 2453 N N . SER A 1 326 ? 32.728 60.470 30.019 1.00 18.18 334 SER A N 1
ATOM 2454 C CA . SER A 1 326 ? 33.888 60.543 30.898 1.00 14.48 334 SER A CA 1
ATOM 2455 C C . SER A 1 326 ? 33.626 59.625 32.084 1.00 15.43 334 SER A C 1
ATOM 2456 O O . SER A 1 326 ? 32.602 58.941 32.137 1.00 17.47 334 SER A O 1
ATOM 2459 N N . LYS A 1 327 ? 34.536 59.636 33.056 1.00 15.21 335 LYS A N 1
ATOM 2460 C CA . LYS A 1 327 ? 34.349 58.835 34.261 1.00 16.09 335 LYS A CA 1
ATOM 2461 C C . LYS A 1 327 ? 33.397 59.470 35.269 1.00 16.62 335 LYS A C 1
ATOM 2462 O O . LYS A 1 327 ? 33.116 58.840 36.292 1.00 15.77 335 LYS A O 1
ATOM 2468 N N . LEU A 1 328 ? 32.877 60.673 35.008 1.00 14.50 336 LEU A N 1
ATOM 2469 C CA . LEU A 1 328 ? 32.270 61.446 36.083 1.00 13.57 336 LEU A CA 1
ATOM 2470 C C . LEU A 1 328 ? 30.896 60.911 36.475 1.00 16.94 336 LEU A C 1
ATOM 2471 O O . LEU A 1 328 ? 30.207 60.233 35.703 1.00 14.85 336 LEU A O 1
ATOM 2476 N N . ILE A 1 329 ? 30.532 61.229 37.722 1.00 12.50 337 ILE A N 1
ATOM 2477 C CA . ILE A 1 329 ? 29.261 60.942 38.384 1.00 13.58 337 ILE A CA 1
ATOM 2478 C C . ILE A 1 329 ? 28.061 61.060 37.445 1.00 15.31 337 ILE A C 1
ATOM 2479 O O . ILE A 1 329 ? 27.968 61.986 36.635 1.00 12.73 337 ILE A O 1
ATOM 2484 N N . ASP A 1 330 ? 27.136 60.112 37.554 1.00 12.31 338 ASP A N 1
ATOM 2485 C CA . ASP A 1 330 ? 25.972 60.041 36.679 1.00 12.81 338 ASP A CA 1
ATOM 2486 C C . ASP A 1 330 ? 24.894 59.281 37.441 1.00 16.65 338 ASP A C 1
ATOM 2487 O O . ASP A 1 330 ? 25.135 58.789 38.545 1.00 13.83 338 ASP A O 1
ATOM 2492 N N . GLY A 1 331 ? 23.715 59.149 36.847 1.00 11.50 339 GLY A N 1
ATOM 2493 C CA . GLY A 1 331 ? 22.674 58.415 37.549 1.00 13.87 339 GLY A CA 1
ATOM 2494 C C . GLY A 1 331 ? 21.367 58.387 36.789 1.00 14.18 339 GLY A C 1
ATOM 2495 O O . GLY A 1 331 ? 21.287 58.785 35.626 1.00 14.73 339 GLY A O 1
ATOM 2496 N N . ALA A 1 332 ? 20.331 57.906 37.476 1.00 12.06 340 ALA A N 1
ATOM 2497 C CA . ALA A 1 332 ? 19.036 57.695 36.852 1.00 11.35 340 ALA A CA 1
ATOM 2498 C C . ALA A 1 332 ? 17.935 58.134 37.801 1.00 15.52 340 ALA A C 1
ATOM 2499 O O . ALA A 1 332 ? 18.086 58.080 39.025 1.00 16.47 340 ALA A O 1
ATOM 2501 N N . ALA A 1 333 ? 16.811 58.543 37.223 1.00 15.21 341 ALA A N 1
ATOM 2502 C CA . ALA A 1 333 ? 15.727 59.093 38.019 1.00 15.04 341 ALA A CA 1
ATOM 2503 C C . ALA A 1 333 ? 14.405 58.531 37.537 1.00 15.64 341 ALA A C 1
ATOM 2504 O O . ALA A 1 333 ? 14.222 58.304 36.338 1.00 14.28 341 ALA A O 1
ATOM 2506 N N . SER A 1 334 ? 13.482 58.319 38.478 1.00 14.76 342 SER A N 1
ATOM 2507 C CA . SER A 1 334 ? 12.152 57.829 38.145 1.00 14.19 342 SER A CA 1
ATOM 2508 C C . SER A 1 334 ? 11.096 58.719 38.791 1.00 15.11 342 SER A C 1
ATOM 2509 O O . SER A 1 334 ? 11.321 59.328 39.843 1.00 15.60 342 SER A O 1
ATOM 2512 N N . VAL A 1 335 ? 9.944 58.814 38.133 1.00 13.46 343 VAL A N 1
ATOM 2513 C CA . VAL A 1 335 ? 8.790 59.535 38.661 1.00 14.33 343 VAL A CA 1
ATOM 2514 C C . VAL A 1 335 ? 7.594 58.606 38.588 1.00 13.98 343 VAL A C 1
ATOM 2515 O O . VAL A 1 335 ? 7.344 58.003 37.540 1.00 15.81 343 VAL A O 1
ATOM 2519 N N . ASP A 1 336 ? 6.848 58.505 39.689 1.00 15.46 344 ASP A N 1
ATOM 2520 C CA . ASP A 1 336 ? 5.676 57.637 39.774 1.00 17.38 344 ASP A CA 1
ATOM 2521 C C . ASP A 1 336 ? 4.504 58.455 40.307 1.00 18.73 344 ASP A C 1
ATOM 2522 O O . ASP A 1 336 ? 4.481 58.804 41.491 1.00 18.29 344 ASP A O 1
ATOM 2527 N N . ALA A 1 337 ? 3.521 58.738 39.445 1.00 16.05 345 ALA A N 1
ATOM 2528 C CA . ALA A 1 337 ? 2.371 59.538 39.858 1.00 18.01 345 ALA A CA 1
ATOM 2529 C C . ALA A 1 337 ? 1.362 58.769 40.704 1.00 16.94 345 ALA A C 1
ATOM 2530 O O . ALA A 1 337 ? 0.535 59.401 41.370 1.00 19.35 345 ALA A O 1
ATOM 2532 N N . SER A 1 338 ? 1.395 57.433 40.690 1.00 14.00 346 SER A N 1
ATOM 2533 C CA . SER A 1 338 ? 0.474 56.669 41.521 1.00 17.07 346 SER A CA 1
ATOM 2534 C C . SER A 1 338 ? 1.024 56.458 42.924 1.00 18.06 346 SER A C 1
ATOM 2535 O O . SER A 1 338 ? 0.284 56.587 43.902 1.00 16.10 346 SER A O 1
ATOM 2538 N N . ALA A 1 339 ? 2.308 56.123 43.043 1.00 18.60 347 ALA A N 1
ATOM 2539 C CA . ALA A 1 339 ? 2.928 56.021 44.357 1.00 15.66 347 ALA A CA 1
ATOM 2540 C C . ALA A 1 339 ? 3.281 57.393 44.914 1.00 17.28 347 ALA A C 1
ATOM 2541 O O . ALA A 1 339 ? 3.531 57.520 46.123 1.00 15.20 347 ALA A O 1
ATOM 2543 N N . GLN A 1 340 ? 3.297 58.409 44.047 1.00 15.74 348 GLN A N 1
ATOM 2544 C CA . GLN A 1 340 ? 3.543 59.808 44.398 1.00 14.91 348 GLN A CA 1
ATOM 2545 C C . GLN A 1 340 ? 4.937 60.008 44.998 1.00 18.05 348 GLN A C 1
ATOM 2546 O O . GLN A 1 340 ? 5.101 60.512 46.109 1.00 17.16 348 GLN A O 1
ATOM 2552 N N . TYR A 1 341 ? 5.953 59.643 44.211 1.00 14.63 349 TYR A N 1
ATOM 2553 C CA . TYR A 1 341 ? 7.326 59.926 44.605 1.00 13.16 349 TYR A CA 1
ATOM 2554 C C . TYR A 1 341 ? 8.189 60.149 43.374 1.00 15.50 349 TYR A C 1
ATOM 2555 O O . TYR A 1 341 ? 7.821 59.788 42.253 1.00 16.26 349 TYR A O 1
ATOM 2564 N N . VAL A 1 342 ? 9.333 60.786 43.613 1.00 15.83 350 VAL A N 1
ATOM 2565 C CA . VAL A 1 342 ? 10.444 60.883 42.675 1.00 14.82 350 VAL A CA 1
ATOM 2566 C C . VAL A 1 342 ? 11.667 60.257 43.339 1.00 17.38 350 VAL A C 1
ATOM 2567 O O . VAL A 1 342 ? 11.919 60.480 44.529 1.00 17.60 350 VAL A O 1
ATOM 2571 N N . SER A 1 343 ? 12.439 59.495 42.572 1.00 13.32 351 SER A N 1
ATOM 2572 C CA . SER A 1 343 ? 13.655 58.877 43.087 1.00 13.90 351 SER A CA 1
ATOM 2573 C C . SER A 1 343 ? 14.809 59.170 42.140 1.00 13.96 351 SER A C 1
ATOM 2574 O O . SER A 1 343 ? 14.679 58.991 40.930 1.00 15.58 351 SER A O 1
ATOM 2577 N N . PHE A 1 344 ? 15.941 59.583 42.698 1.00 14.15 352 PHE A N 1
ATOM 2578 C CA . PHE A 1 344 ? 17.143 59.906 41.933 1.00 14.70 352 PHE A CA 1
ATOM 2579 C C . PHE A 1 344 ? 18.311 59.197 42.601 1.00 14.99 352 PHE A C 1
ATOM 2580 O O . PHE A 1 344 ? 18.613 59.478 43.766 1.00 17.11 352 PHE A O 1
ATOM 2588 N N . ILE A 1 345 ? 18.942 58.258 41.891 1.00 13.22 353 ILE A N 1
ATOM 2589 C CA . ILE A 1 345 ? 20.118 57.557 42.407 1.00 11.39 353 ILE A CA 1
ATOM 2590 C C . ILE A 1 345 ? 21.319 57.923 41.553 1.00 18.79 353 ILE A C 1
ATOM 2591 O O . ILE A 1 345 ? 21.209 58.028 40.325 1.00 13.43 353 ILE A O 1
ATOM 2596 N N . PHE A 1 346 ? 22.472 58.112 42.197 1.00 17.67 354 PHE A N 1
ATOM 2597 C CA . PHE A 1 346 ? 23.624 58.623 41.471 1.00 14.43 354 PHE A CA 1
ATOM 2598 C C . PHE A 1 346 ? 24.895 58.314 42.251 1.00 12.67 354 PHE A C 1
ATOM 2599 O O . PHE A 1 346 ? 24.866 57.969 43.434 1.00 13.17 354 PHE A O 1
ATOM 2607 N N . GLY A 1 347 ? 26.022 58.459 41.569 1.00 17.26 355 GLY A N 1
ATOM 2608 C CA . GLY A 1 347 ? 27.298 58.151 42.177 1.00 16.57 355 GLY A CA 1
ATOM 2609 C C . GLY A 1 347 ? 28.407 58.177 41.156 1.00 13.88 355 GLY A C 1
ATOM 2610 O O . GLY A 1 347 ? 28.142 58.144 39.949 1.00 15.94 355 GLY A O 1
ATOM 2611 N N . GLY A 1 348 ? 29.645 58.237 41.622 1.00 13.19 356 GLY A N 1
ATOM 2612 C CA . GLY A 1 348 ? 30.791 58.270 40.744 1.00 12.86 356 GLY A CA 1
ATOM 2613 C C . GLY A 1 348 ? 31.709 59.445 41.021 1.00 14.45 356 GLY A C 1
ATOM 2614 O O . GLY A 1 348 ? 31.380 60.357 41.794 1.00 13.51 356 GLY A O 1
ATOM 2615 N N . PRO A 1 349 ? 32.904 59.429 40.384 1.00 18.88 357 PRO A N 1
ATOM 2616 C CA . PRO A 1 349 ? 33.858 60.543 40.505 1.00 16.76 357 PRO A CA 1
ATOM 2617 C C . PRO A 1 349 ? 33.197 61.914 40.473 1.00 18.90 357 PRO A C 1
ATOM 2618 O O . PRO A 1 349 ? 32.378 62.206 39.595 1.00 17.06 357 PRO A O 1
ATOM 2622 N N . ASN A 1 350 ? 33.524 62.757 41.447 1.00 17.07 358 ASN A N 1
ATOM 2623 C CA . ASN A 1 350 ? 32.887 64.063 41.546 1.00 14.07 358 ASN A CA 1
ATOM 2624 C C . ASN A 1 350 ? 33.790 64.991 42.347 1.00 19.12 358 ASN A C 1
ATOM 2625 O O . ASN A 1 350 ? 34.802 64.570 42.918 1.00 16.48 358 ASN A O 1
ATOM 2630 N N . ASP A 1 351 ? 33.395 66.265 42.400 1.00 16.11 359 ASP A N 1
ATOM 2631 C CA . ASP A 1 351 ? 34.257 67.305 42.949 1.00 15.24 359 ASP A CA 1
ATOM 2632 C C . ASP A 1 351 ? 34.151 67.455 44.466 1.00 18.70 359 ASP A C 1
ATOM 2633 O O . ASP A 1 351 ? 34.796 68.349 45.034 1.00 19.46 359 ASP A O 1
ATOM 2638 N N . GLY A 1 352 ? 33.379 66.603 45.136 1.00 17.00 360 GLY A N 1
ATOM 2639 C CA . GLY A 1 352 ? 33.325 66.572 46.581 1.00 19.04 360 GLY A CA 1
ATOM 2640 C C . GLY A 1 352 ? 32.134 67.289 47.171 1.00 17.94 360 GLY A C 1
ATOM 2641 O O . GLY A 1 352 ? 31.915 67.198 48.387 1.00 18.81 360 GLY A O 1
ATOM 2642 N N . SER A 1 353 ? 31.401 68.038 46.346 1.00 19.27 361 SER A N 1
ATOM 2643 C CA . SER A 1 353 ? 30.060 68.527 46.627 1.00 20.08 361 SER A CA 1
ATOM 2644 C C . SER A 1 353 ? 29.184 68.151 45.444 1.00 17.37 361 SER A C 1
ATOM 2645 O O . SER A 1 353 ? 29.654 68.090 44.306 1.00 19.79 361 SER A O 1
ATOM 2648 N N . VAL A 1 354 ? 27.906 67.908 45.704 1.00 15.21 362 VAL A N 1
ATOM 2649 C CA . VAL A 1 354 ? 26.948 67.628 44.645 1.00 16.88 362 VAL A CA 1
ATOM 2650 C C . VAL A 1 354 ? 25.739 68.541 44.801 1.00 17.47 362 VAL A C 1
ATOM 2651 O O . VAL A 1 354 ? 25.225 68.730 45.907 1.00 18.52 362 VAL A O 1
ATOM 2655 N N . LYS A 1 355 ? 25.283 69.095 43.686 1.00 16.18 363 LYS A N 1
ATOM 2656 C CA . LYS A 1 355 ? 24.052 69.868 43.617 1.00 18.53 363 LYS A CA 1
ATOM 2657 C C . LYS A 1 355 ? 23.124 69.132 42.665 1.00 18.63 363 LYS A C 1
ATOM 2658 O O . LYS A 1 355 ? 23.414 69.026 41.466 1.00 17.53 363 LYS A O 1
ATOM 2664 N N . ALA A 1 356 ? 22.033 68.594 43.204 1.00 18.79 364 ALA A N 1
ATOM 2665 C CA . ALA A 1 356 ? 21.035 67.885 42.419 1.00 15.34 364 ALA A CA 1
ATOM 2666 C C . ALA A 1 356 ? 19.881 68.841 42.169 1.00 21.49 364 ALA A C 1
ATOM 2667 O O . ALA A 1 356 ? 19.122 69.163 43.089 1.00 18.76 364 ALA A O 1
ATOM 2669 N N . ASN A 1 357 ? 19.786 69.334 40.942 1.00 16.75 365 ASN A N 1
ATOM 2670 C CA . ASN A 1 357 ? 18.704 70.221 40.548 1.00 17.40 365 ASN A CA 1
ATOM 2671 C C . ASN A 1 357 ? 17.545 69.383 40.043 1.00 16.88 365 ASN A C 1
ATOM 2672 O O . ASN A 1 357 ? 17.743 68.451 39.259 1.00 18.25 365 ASN A O 1
ATOM 2677 N N . PHE A 1 358 ? 16.345 69.695 40.504 1.00 15.41 366 PHE A N 1
ATOM 2678 C CA . PHE A 1 358 ? 15.129 69.112 39.955 1.00 16.02 366 PHE A CA 1
ATOM 2679 C C . PHE A 1 358 ? 14.309 70.206 39.289 1.00 20.02 366 PHE A C 1
ATOM 2680 O O . PHE A 1 358 ? 14.010 71.223 39.920 1.00 19.14 366 PHE A O 1
ATOM 2688 N N . LYS A 1 359 ? 13.947 70.006 38.024 1.00 20.21 367 LYS A N 1
ATOM 2689 C CA . LYS A 1 359 ? 13.034 70.919 37.348 1.00 18.38 367 LYS A CA 1
ATOM 2690 C C . LYS A 1 359 ? 11.770 70.186 36.919 1.00 20.45 367 LYS A C 1
ATOM 2691 O O . LYS A 1 359 ? 11.738 68.952 36.819 1.00 19.51 367 LYS A O 1
ATOM 2696 N N . ASN A 1 360 ? 10.711 70.973 36.696 1.00 18.42 368 ASN A N 1
ATOM 2697 C CA . ASN A 1 360 ? 9.396 70.444 36.332 1.00 16.44 368 ASN A CA 1
ATOM 2698 C C . ASN A 1 360 ? 8.923 69.382 37.321 1.00 16.21 368 ASN A C 1
ATOM 2699 O O . ASN A 1 360 ? 8.379 68.343 36.939 1.00 19.04 368 ASN A O 1
ATOM 2704 N N . LEU A 1 361 ? 9.122 69.651 38.608 1.00 15.92 369 LEU A N 1
ATOM 2705 C CA . LEU A 1 361 ? 8.702 68.730 39.656 1.00 16.32 369 LEU A CA 1
ATOM 2706 C C . LEU A 1 361 ? 7.223 68.392 39.505 1.00 20.25 369 LEU A C 1
ATOM 2707 O O . LEU A 1 361 ? 6.425 69.238 39.079 1.00 20.60 369 LEU A O 1
ATOM 2712 N N . PRO A 1 362 ? 6.830 67.162 39.822 1.00 17.54 370 PRO A N 1
ATOM 2713 C CA . PRO A 1 362 ? 5.419 66.785 39.714 1.00 18.83 370 PRO A CA 1
ATOM 2714 C C . PRO A 1 362 ? 4.515 67.716 40.506 1.00 18.54 370 PRO A C 1
ATOM 2715 O O . PRO A 1 362 ? 4.807 68.092 41.644 1.00 19.91 370 PRO A O 1
ATOM 2719 N N . SER A 1 363 ? 3.395 68.069 39.885 1.00 19.83 371 SER A N 1
ATOM 2720 C CA . SER A 1 363 ? 2.406 68.887 40.558 1.00 19.18 371 SER A CA 1
ATOM 2721 C C . SER A 1 363 ? 1.795 68.167 41.743 1.00 19.86 371 SER A C 1
ATOM 2722 O O . SER A 1 363 ? 1.259 68.833 42.640 1.00 20.63 371 SER A O 1
ATOM 2725 N N . PHE A 1 364 ? 1.883 66.825 41.795 1.00 15.96 372 PHE A N 1
ATOM 2726 C CA . PHE A 1 364 ? 1.327 66.141 42.959 1.00 16.29 372 PHE A CA 1
ATOM 2727 C C . PHE A 1 364 ? 2.072 66.498 44.240 1.00 13.41 372 PHE A C 1
ATOM 2728 O O . PHE A 1 364 ? 1.533 66.290 45.329 1.00 18.99 372 PHE A O 1
ATOM 2736 N N . LEU A 1 365 ? 3.280 67.052 44.135 1.00 18.08 373 LEU A N 1
ATOM 2737 C CA . LEU A 1 365 ? 3.997 67.504 45.319 1.00 19.47 373 LEU A CA 1
ATOM 2738 C C . LEU A 1 365 ? 3.481 68.837 45.846 1.00 26.54 373 LEU A C 1
ATOM 2739 O O . LEU A 1 365 ? 3.839 69.216 46.964 1.00 23.65 373 LEU A O 1
ATOM 2744 N N . GLY A 1 366 ? 2.651 69.546 45.083 1.00 22.17 374 GLY A N 1
ATOM 2745 C CA . GLY A 1 366 ? 2.179 70.843 45.541 1.00 19.21 374 GLY A CA 1
ATOM 2746 C C . GLY A 1 366 ? 3.336 71.805 45.714 1.00 23.97 374 GLY A C 1
ATOM 2747 O O . GLY A 1 366 ? 4.266 71.848 44.907 1.00 24.72 374 GLY A O 1
ATOM 2748 N N . SER A 1 367 ? 3.291 72.597 46.782 1.00 25.30 375 SER A N 1
ATOM 2749 C CA . SER A 1 367 ? 4.324 73.600 46.998 1.00 22.31 375 SER A CA 1
ATOM 2750 C C . SER A 1 367 ? 5.382 73.139 47.981 1.00 20.97 375 SER A C 1
ATOM 2751 O O . SER A 1 367 ? 6.290 73.912 48.312 1.00 24.82 375 SER A O 1
ATOM 2754 N N . SER A 1 368 ? 5.294 71.897 48.446 1.00 24.82 376 SER A N 1
ATOM 2755 C CA . SER A 1 368 ? 6.140 71.414 49.525 1.00 23.12 376 SER A CA 1
ATOM 2756 C C . SER A 1 368 ? 6.490 69.963 49.259 1.00 21.50 376 SER A C 1
ATOM 2757 O O . SER A 1 368 ? 5.593 69.122 49.160 1.00 25.68 376 SER A O 1
ATOM 2760 N N . ALA A 1 369 ? 7.783 69.669 49.166 1.00 21.43 377 ALA A N 1
ATOM 2761 C CA . ALA A 1 369 ? 8.252 68.313 48.939 1.00 26.12 377 ALA A CA 1
ATOM 2762 C C . ALA A 1 369 ? 9.032 67.820 50.147 1.00 24.24 377 ALA A C 1
ATOM 2763 O O . ALA A 1 369 ? 9.869 68.541 50.697 1.00 24.75 377 ALA A O 1
ATOM 2765 N N . HIS A 1 370 ? 8.771 66.585 50.552 1.00 17.36 378 HIS A N 1
ATOM 2766 C CA . HIS A 1 370 ? 9.580 65.953 51.584 1.00 20.95 378 HIS A CA 1
ATOM 2767 C C . HIS A 1 370 ? 10.764 65.248 50.926 1.00 21.93 378 HIS A C 1
ATOM 2768 O O . HIS A 1 370 ? 10.572 64.390 50.057 1.00 18.46 378 HIS A O 1
ATOM 2775 N N . VAL A 1 371 ? 11.981 65.608 51.331 1.00 17.30 379 VAL A N 1
ATOM 2776 C CA . VAL A 1 371 ? 13.202 65.130 50.682 1.00 13.58 379 VAL A CA 1
ATOM 2777 C C . VAL A 1 371 ? 14.011 64.319 51.683 1.00 19.60 379 VAL A C 1
ATOM 2778 O O . VAL A 1 371 ? 14.436 64.844 52.717 1.00 19.63 379 VAL A O 1
ATOM 2782 N N . LYS A 1 372 ? 14.225 63.045 51.380 1.00 15.48 380 LYS A N 1
ATOM 2783 C CA . LYS A 1 372 ? 15.111 62.204 52.165 1.00 15.70 380 LYS A CA 1
ATOM 2784 C C . LYS A 1 372 ? 16.334 61.880 51.322 1.00 17.49 380 LYS A C 1
ATOM 2785 O O . LYS A 1 372 ? 16.203 61.382 50.199 1.00 17.75 380 LYS A O 1
ATOM 2791 N N . VAL A 1 373 ? 17.512 62.178 51.854 1.00 16.36 381 VAL A N 1
ATOM 2792 C CA . VAL A 1 373 ? 18.776 61.992 51.147 1.00 15.00 381 VAL A CA 1
ATOM 2793 C C . VAL A 1 373 ? 19.556 60.908 51.881 1.00 21.59 381 VAL A C 1
ATOM 2794 O O . VAL A 1 373 ? 19.803 61.024 53.087 1.00 16.20 381 VAL A O 1
ATOM 2798 N N . GLU A 1 374 ? 19.933 59.850 51.165 1.00 14.88 382 GLU A N 1
ATOM 2799 C CA . GLU A 1 374 ? 20.628 58.719 51.767 1.00 14.02 382 GLU A CA 1
ATOM 2800 C C . GLU A 1 374 ? 21.913 58.408 51.009 1.00 14.73 382 GLU A C 1
ATOM 2801 O O . GLU A 1 374 ? 22.076 58.770 49.840 1.00 15.22 382 GLU A O 1
ATOM 2807 N N . LYS A 1 375 ? 22.813 57.689 51.682 1.00 14.89 383 LYS A N 1
ATOM 2808 C CA . LYS A 1 375 ? 24.023 57.184 51.046 1.00 14.89 383 LYS A CA 1
ATOM 2809 C C . LYS A 1 375 ? 24.255 55.735 51.442 1.00 18.69 383 LYS A C 1
ATOM 2810 O O . LYS A 1 375 ? 23.839 55.287 52.515 1.00 14.93 383 LYS A O 1
ATOM 2816 N N . ILE A 1 376 ? 24.929 55.006 50.562 1.00 15.37 384 ILE A N 1
ATOM 2817 C CA . ILE A 1 376 ? 25.400 53.663 50.865 1.00 15.59 384 ILE A CA 1
ATOM 2818 C C . ILE A 1 376 ? 26.906 53.691 50.660 1.00 17.54 384 ILE A C 1
ATOM 2819 O O . ILE A 1 376 ? 27.385 53.963 49.553 1.00 15.33 384 ILE A O 1
ATOM 2824 N N . ASP A 1 377 ? 27.656 53.481 51.736 1.00 16.78 385 ASP A N 1
ATOM 2825 C CA . ASP A 1 377 ? 29.102 53.592 51.641 1.00 19.34 385 ASP A CA 1
ATOM 2826 C C . ASP A 1 377 ? 29.714 52.255 51.240 1.00 17.65 385 ASP A C 1
ATOM 2827 O O . ASP A 1 377 ? 29.145 51.185 51.465 1.00 17.30 385 ASP A O 1
ATOM 2832 N N . TRP A 1 378 ? 30.906 52.331 50.657 1.00 13.69 386 TRP A N 1
ATOM 2833 C CA . TRP A 1 378 ? 31.598 51.160 50.137 1.00 16.67 386 TRP A CA 1
ATOM 2834 C C . TRP A 1 378 ? 33.045 51.176 50.596 1.00 19.55 386 TRP A C 1
ATOM 2835 O O . TRP A 1 378 ? 33.700 52.221 50.529 1.00 19.07 386 TRP A O 1
ATOM 2846 N N . LYS A 1 379 ? 33.528 50.028 51.082 1.00 16.05 387 LYS A N 1
ATOM 2847 C CA . LYS A 1 379 ? 34.937 49.796 51.385 1.00 20.56 387 LYS A CA 1
ATOM 2848 C C . LYS A 1 379 ? 35.594 48.868 50.378 1.00 22.96 387 LYS A C 1
ATOM 2849 O O . LYS A 1 379 ? 36.703 49.140 49.902 1.00 22.42 387 LYS A O 1
ATOM 2855 N N . SER A 1 380 ? 34.935 47.761 50.053 1.00 19.09 388 SER A N 1
ATOM 2856 C CA . SER A 1 380 ? 35.404 46.832 49.037 1.00 16.20 388 SER A CA 1
ATOM 2857 C C . SER A 1 380 ? 34.248 45.909 48.689 1.00 18.68 388 SER A C 1
ATOM 2858 O O . SER A 1 380 ? 33.245 45.840 49.407 1.00 16.38 388 SER A O 1
ATOM 2861 N N . LYS A 1 381 ? 34.413 45.185 47.582 1.00 16.98 389 LYS A N 1
ATOM 2862 C CA . LYS A 1 381 ? 33.398 44.238 47.138 1.00 19.82 389 LYS A CA 1
ATOM 2863 C C . LYS A 1 381 ? 33.155 43.125 48.153 1.00 18.75 389 LYS A C 1
ATOM 2864 O O . LYS A 1 381 ? 32.077 42.514 48.138 1.00 19.24 389 LYS A O 1
ATOM 2870 N N . ASP A 1 382 ? 34.127 42.845 49.031 1.00 18.36 390 ASP A N 1
ATOM 2871 C CA . ASP A 1 382 ? 34.038 41.750 49.993 1.00 15.51 390 ASP A CA 1
ATOM 2872 C C . ASP A 1 382 ? 33.730 42.230 51.408 1.00 23.41 390 ASP A C 1
ATOM 2873 O O . ASP A 1 382 ? 33.782 41.430 52.350 1.00 18.34 390 ASP A O 1
ATOM 2878 N N . THR A 1 383 ? 33.412 43.513 51.576 1.00 18.65 391 THR A N 1
ATOM 2879 C CA . THR A 1 383 ? 33.072 44.067 52.879 1.00 15.97 391 THR A CA 1
ATOM 2880 C C . THR A 1 383 ? 31.566 43.976 53.089 1.00 18.69 391 THR A C 1
ATOM 2881 O O . THR A 1 383 ? 30.810 44.549 52.294 1.00 18.20 391 THR A O 1
ATOM 2885 N N . PRO A 1 384 ? 31.084 43.271 54.110 1.00 18.61 392 PRO A N 1
ATOM 2886 C CA . PRO A 1 384 ? 29.636 43.235 54.342 1.00 14.13 392 PRO A CA 1
ATOM 2887 C C . PRO A 1 384 ? 29.099 44.620 54.675 1.00 19.08 392 PRO A C 1
ATOM 2888 O O . PRO A 1 384 ? 29.797 45.462 55.247 1.00 21.70 392 PRO A O 1
ATOM 2892 N N . SER A 1 385 ? 27.843 44.852 54.295 1.00 17.87 393 SER A N 1
ATOM 2893 C CA . SER A 1 385 ? 27.165 46.121 54.525 1.00 18.28 393 SER A CA 1
ATOM 2894 C C . SER A 1 385 ? 25.878 45.908 55.310 1.00 20.48 393 SER A C 1
ATOM 2895 O O . SER A 1 385 ? 25.122 44.964 55.045 1.00 20.06 393 SER A O 1
ATOM 2898 N N . ASN A 1 386 ? 25.630 46.787 56.277 1.00 22.22 394 ASN A N 1
ATOM 2899 C CA . ASN A 1 386 ? 24.369 46.773 57.004 1.00 21.96 394 ASN A CA 1
ATOM 2900 C C . ASN A 1 386 ? 23.352 47.714 56.394 1.00 27.85 394 ASN A C 1
ATOM 2901 O O . ASN A 1 386 ? 22.241 47.840 56.922 1.00 23.44 394 ASN A O 1
ATOM 2906 N N . GLY A 1 387 ? 23.698 48.366 55.295 1.00 20.26 395 GLY A N 1
ATOM 2907 C CA . GLY A 1 387 ? 22.740 49.175 54.587 1.00 16.66 395 GLY A CA 1
ATOM 2908 C C . GLY A 1 387 ? 23.039 50.660 54.648 1.00 21.61 395 GLY A C 1
ATOM 2909 O O . GLY A 1 387 ? 24.057 51.111 55.185 1.00 20.05 395 GLY A O 1
ATOM 2910 N N . PRO A 1 388 ? 22.137 51.449 54.087 1.00 14.66 396 PRO A N 1
ATOM 2911 C CA . PRO A 1 388 ? 22.406 52.874 53.887 1.00 17.16 396 PRO A CA 1
ATOM 2912 C C . PRO A 1 388 ? 22.260 53.675 55.172 1.00 28.28 396 PRO A C 1
ATOM 2913 O O . PRO A 1 388 ? 21.777 53.194 56.197 1.00 21.36 396 PRO A O 1
ATOM 2917 N N . ASN A 1 389 ? 22.687 54.933 55.082 1.00 17.38 397 ASN A N 1
ATOM 2918 C CA . ASN A 1 389 ? 22.558 55.909 56.151 1.00 17.80 397 ASN A CA 1
ATOM 2919 C C . ASN A 1 389 ? 21.787 57.107 55.624 1.00 21.65 397 ASN A C 1
ATOM 2920 O O . ASN A 1 389 ? 21.968 57.513 54.475 1.00 19.25 397 ASN A O 1
ATOM 2925 N N . THR A 1 390 ? 20.933 57.677 56.462 1.00 18.47 398 THR A N 1
ATOM 2926 C CA . THR A 1 390 ? 20.220 58.884 56.085 1.00 20.05 398 THR A CA 1
ATOM 2927 C C . THR A 1 390 ? 21.101 60.093 56.395 1.00 20.76 398 THR A C 1
ATOM 2928 O O . THR A 1 390 ? 21.424 60.349 57.557 1.00 21.49 398 THR A O 1
ATOM 2932 N N . ILE A 1 391 ? 21.517 60.811 55.351 1.00 16.92 399 ILE A N 1
ATOM 2933 C CA . ILE A 1 391 ? 22.310 62.027 55.540 1.00 15.09 399 ILE A CA 1
ATOM 2934 C C . ILE A 1 391 ? 21.466 63.116 56.193 1.00 22.06 399 ILE A C 1
ATOM 2935 O O . ILE A 1 391 ? 21.848 63.693 57.216 1.00 23.06 399 ILE A O 1
ATOM 2940 N N . PHE A 1 392 ? 20.316 63.422 55.602 1.00 17.90 400 PHE A N 1
ATOM 2941 C CA . PHE A 1 392 ? 19.367 64.362 56.178 1.00 21.66 400 PHE A CA 1
ATOM 2942 C C . PHE A 1 392 ? 18.014 64.144 55.515 1.00 22.95 400 PHE A C 1
ATOM 2943 O O . PHE A 1 392 ? 17.909 63.499 54.467 1.00 20.65 400 PHE A O 1
ATOM 2951 N N . GLU A 1 393 ? 16.982 64.694 56.149 1.00 18.23 401 GLU A N 1
ATOM 2952 C CA . GLU A 1 393 ? 15.606 64.556 55.686 1.00 17.61 401 GLU A CA 1
ATOM 2953 C C . GLU A 1 393 ? 14.844 65.806 56.102 1.00 18.39 401 GLU A C 1
ATOM 2954 O O . GLU A 1 393 ? 14.788 66.112 57.293 1.00 21.02 401 GLU A O 1
ATOM 2960 N N . LYS A 1 394 ? 14.281 66.540 55.141 1.00 16.38 402 LYS A N 1
ATOM 2961 C CA . LYS A 1 394 ? 13.546 67.755 55.473 1.00 16.57 402 LYS A CA 1
ATOM 2962 C C . LYS A 1 394 ? 12.646 68.132 54.305 1.00 18.63 402 LYS A C 1
ATOM 2963 O O . LYS A 1 394 ? 12.741 67.570 53.209 1.00 17.29 402 LYS A O 1
ATOM 2969 N N . ASN A 1 395 ? 11.770 69.102 54.556 1.00 18.80 403 ASN A N 1
ATOM 2970 C CA . ASN A 1 395 ? 10.872 69.592 53.522 1.00 15.93 403 ASN A CA 1
ATOM 2971 C C . ASN A 1 395 ? 11.539 70.719 52.751 1.00 20.59 403 ASN A C 1
ATOM 2972 O O . ASN A 1 395 ? 12.288 71.522 53.318 1.00 22.43 403 ASN A O 1
ATOM 2977 N N . TYR A 1 396 ? 11.282 70.757 51.447 1.00 15.71 404 TYR A N 1
ATOM 2978 C CA . TYR A 1 396 ? 11.760 71.812 50.565 1.00 18.25 404 TYR A CA 1
ATOM 2979 C C . TYR A 1 396 ? 10.564 72.543 49.977 1.00 23.42 404 TYR A C 1
ATOM 2980 O O . TYR A 1 396 ? 9.627 71.904 49.484 1.00 21.33 404 TYR A O 1
ATOM 2989 N N . SER A 1 397 ? 10.608 73.874 50.001 1.00 18.68 405 SER A N 1
ATOM 2990 C CA . SER A 1 397 ? 9.595 74.673 49.327 1.00 22.37 405 SER A CA 1
ATOM 2991 C C . SER A 1 397 ? 9.856 74.661 47.824 1.00 25.75 405 SER A C 1
ATOM 2992 O O . SER A 1 397 ? 10.991 74.874 47.377 1.00 23.51 405 SER A O 1
ATOM 2995 N N . ILE A 1 398 ? 8.811 74.401 47.042 1.00 18.96 406 ILE A N 1
ATOM 2996 C CA . ILE A 1 398 ? 8.922 74.308 45.590 1.00 18.39 406 ILE A CA 1
ATOM 2997 C C . ILE A 1 398 ? 8.516 75.644 44.986 1.00 26.79 406 ILE A C 1
ATOM 2998 O O . ILE A 1 398 ? 7.418 76.141 45.252 1.00 26.70 406 ILE A O 1
ATOM 3003 N N . SER A 1 399 ? 9.401 76.219 44.176 1.00 30.23 407 SER A N 1
ATOM 3004 C CA . SER A 1 399 ? 9.140 77.459 43.456 1.00 31.83 407 SER A CA 1
ATOM 3005 C C . SER A 1 399 ? 9.315 77.192 41.970 1.00 20.96 407 SER A C 1
ATOM 3006 O O . SER A 1 399 ? 10.411 76.820 41.532 1.00 26.80 407 SER A O 1
ATOM 3008 N N . ASN A 1 400 ? 8.244 77.399 41.200 1.00 23.04 408 ASN A N 1
ATOM 3009 C CA . ASN A 1 400 ? 8.269 77.219 39.750 1.00 23.98 408 ASN A CA 1
ATOM 3010 C C . ASN A 1 400 ? 8.750 75.823 39.385 1.00 25.90 408 ASN A C 1
ATOM 3011 O O . ASN A 1 400 ? 9.555 75.644 38.467 1.00 22.32 408 ASN A O 1
ATOM 3016 N N . GLY A 1 401 ? 8.264 74.835 40.134 1.00 24.04 409 GLY A N 1
ATOM 3017 C CA . GLY A 1 401 ? 8.569 73.439 39.896 1.00 21.25 409 GLY A CA 1
ATOM 3018 C C . GLY A 1 401 ? 10.001 73.024 40.139 1.00 20.15 409 GLY A C 1
ATOM 3019 O O . GLY A 1 401 ? 10.395 71.950 39.688 1.00 18.96 409 GLY A O 1
ATOM 3020 N N . GLN A 1 402 ? 10.793 73.832 40.840 1.00 18.55 410 GLN A N 1
ATOM 3021 C CA . GLN A 1 402 ? 12.229 73.605 40.941 1.00 18.19 410 GLN A CA 1
ATOM 3022 C C . GLN A 1 402 ? 12.657 73.558 42.398 1.00 19.67 410 GLN A C 1
ATOM 3023 O O . GLN A 1 402 ? 12.184 74.358 43.210 1.00 19.34 410 GLN A O 1
ATOM 3029 N N . ILE A 1 403 ? 13.541 72.600 42.725 1.00 17.56 411 ILE A N 1
ATOM 3030 C CA . ILE A 1 403 ? 14.351 72.638 43.943 1.00 15.14 411 ILE A CA 1
ATOM 3031 C C . ILE A 1 403 ? 15.784 72.243 43.589 1.00 16.50 411 ILE A C 1
ATOM 3032 O O . ILE A 1 403 ? 16.043 71.589 42.576 1.00 17.39 411 ILE A O 1
ATOM 3037 N N . SER A 1 404 ? 16.724 72.683 44.419 1.00 19.05 412 SER A N 1
ATOM 3038 C CA . SER A 1 404 ? 18.113 72.241 44.338 1.00 20.99 412 SER A CA 1
ATOM 3039 C C . SER A 1 404 ? 18.491 71.631 45.676 1.00 21.69 412 SER A C 1
ATOM 3040 O O . SER A 1 404 ? 18.305 72.260 46.725 1.00 20.22 412 SER A O 1
ATOM 3043 N N . VAL A 1 405 ? 19.011 70.411 45.634 1.00 20.28 413 VAL A N 1
ATOM 3044 C CA . VAL A 1 405 ? 19.359 69.646 46.829 1.00 18.73 413 VAL A CA 1
ATOM 3045 C C . VAL A 1 405 ? 20.881 69.528 46.869 1.00 20.07 413 VAL A C 1
ATOM 3046 O O . VAL A 1 405 ? 21.488 68.985 45.936 1.00 17.14 413 VAL A O 1
ATOM 3050 N N . ASP A 1 406 ? 21.503 70.058 47.928 1.00 17.28 414 ASP A N 1
ATOM 3051 C CA . ASP A 1 406 ? 22.959 70.048 48.066 1.00 17.99 414 ASP A CA 1
ATOM 3052 C C . ASP A 1 406 ? 23.427 68.915 48.975 1.00 18.67 414 ASP A C 1
ATOM 3053 O O . ASP A 1 406 ? 22.847 68.682 50.039 1.00 22.49 414 ASP A O 1
ATOM 3058 N N . LEU A 1 407 ? 24.502 68.237 48.566 1.00 18.27 415 LEU A N 1
ATOM 3059 C CA . LEU A 1 407 ? 25.183 67.246 49.393 1.00 17.49 415 LEU A CA 1
ATOM 3060 C C . LEU A 1 407 ? 26.633 67.667 49.572 1.00 17.40 415 LEU A C 1
ATOM 3061 O O . LEU A 1 407 ? 27.328 67.920 48.583 1.00 18.49 415 LEU A O 1
ATOM 3066 N N . SER A 1 408 ? 27.090 67.714 50.823 1.00 20.45 416 SER A N 1
ATOM 3067 C CA . SER A 1 408 ? 28.469 68.057 51.143 1.00 17.74 416 SER A CA 1
ATOM 3068 C C . SER A 1 408 ? 29.298 66.805 51.412 1.00 19.39 416 SER A C 1
ATOM 3069 O O . SER A 1 408 ? 28.774 65.742 51.754 1.00 20.57 416 SER A O 1
ATOM 3072 N N . GLY A 1 409 ? 30.613 66.946 51.233 1.00 18.39 417 GLY A N 1
ATOM 3073 C CA . GLY A 1 409 ? 31.557 65.893 51.555 1.00 20.68 417 GLY A CA 1
ATOM 3074 C C . GLY A 1 409 ? 31.274 64.576 50.863 1.00 19.80 417 GLY A C 1
ATOM 3075 O O . GLY A 1 409 ? 31.233 63.531 51.516 1.00 21.69 417 GLY A O 1
ATOM 3076 N N . THR A 1 410 ? 31.062 64.615 49.548 1.00 20.08 418 THR A N 1
ATOM 3077 C CA . THR A 1 410 ? 30.769 63.422 48.772 1.00 18.03 418 THR A CA 1
ATOM 3078 C C . THR A 1 410 ? 32.057 62.788 48.270 1.00 21.78 418 THR A C 1
ATOM 3079 O O . THR A 1 410 ? 33.099 63.437 48.166 1.00 18.43 418 THR A O 1
ATOM 3083 N N . ASN A 1 411 ? 31.971 61.500 47.951 1.00 19.46 419 ASN A N 1
ATOM 3084 C CA . ASN A 1 411 ? 33.107 60.752 47.436 1.00 18.86 419 ASN A CA 1
ATOM 3085 C C . ASN A 1 411 ? 32.689 60.026 46.163 1.00 16.96 419 ASN A C 1
ATOM 3086 O O . ASN A 1 411 ? 31.532 60.094 45.733 1.00 15.15 419 ASN A O 1
ATOM 3091 N N . ALA A 1 412 ? 33.642 59.314 45.556 1.00 14.67 420 ALA A N 1
ATOM 3092 C CA . ALA A 1 412 ? 33.413 58.672 44.266 1.00 18.05 420 ALA A CA 1
ATOM 3093 C C . ALA A 1 412 ? 32.924 57.234 44.369 1.00 16.42 420 ALA A C 1
ATOM 3094 O O . ALA A 1 412 ? 32.557 56.652 43.343 1.00 16.38 420 ALA A O 1
ATOM 3096 N N . SER A 1 413 ? 32.921 56.639 45.560 1.00 15.06 421 SER A N 1
ATOM 3097 C CA . SER A 1 413 ? 32.591 55.227 45.705 1.00 14.94 421 SER A CA 1
ATOM 3098 C C . SER A 1 413 ? 31.223 54.971 46.317 1.00 15.37 421 SER A C 1
ATOM 3099 O O . SER A 1 413 ? 30.612 53.935 46.026 1.00 16.40 421 SER A O 1
ATOM 3102 N N . SER A 1 414 ? 30.730 55.889 47.141 1.00 15.86 422 SER A N 1
ATOM 3103 C CA . SER A 1 414 ? 29.393 55.775 47.715 1.00 14.99 422 SER A CA 1
ATOM 3104 C C . SER A 1 414 ? 28.317 55.856 46.633 1.00 16.31 422 SER A C 1
ATOM 3105 O O . SER A 1 414 ? 28.511 56.447 45.564 1.00 16.20 422 SER A O 1
ATOM 3108 N N . GLY A 1 415 ? 27.163 55.268 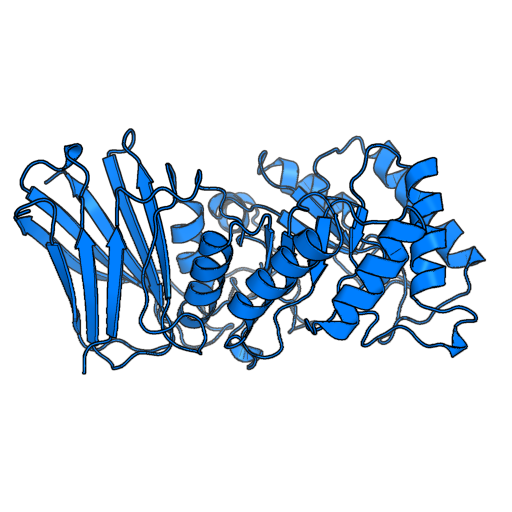46.929 1.00 15.42 423 GLY A N 1
ATOM 3109 C CA . GLY A 1 415 ? 25.956 55.496 46.147 1.00 16.17 423 GLY A CA 1
ATOM 3110 C C . GLY A 1 415 ? 25.061 56.465 46.903 1.00 18.56 423 GLY A C 1
ATOM 3111 O O . GLY A 1 415 ? 25.012 56.444 48.132 1.00 16.16 423 GLY A O 1
ATOM 3112 N N . TYR A 1 416 ? 24.357 57.315 46.162 1.00 18.79 424 TYR A N 1
ATOM 3113 C CA . TYR A 1 416 ? 23.482 58.311 46.771 1.00 15.57 424 TYR A CA 1
ATOM 3114 C C . TYR A 1 416 ? 22.067 58.188 46.233 1.00 16.06 424 TYR A C 1
ATOM 3115 O O . TYR A 1 416 ? 21.858 57.798 45.085 1.00 15.00 424 TYR A O 1
ATOM 3124 N N . ARG A 1 417 ? 21.084 58.534 47.071 1.00 15.94 425 ARG A N 1
ATOM 3125 C CA . ARG A 1 417 ? 19.708 58.611 46.594 1.00 17.42 425 ARG A CA 1
ATOM 3126 C C . ARG A 1 417 ? 19.035 59.849 47.161 1.00 17.90 425 ARG A C 1
ATOM 3127 O O . ARG A 1 417 ? 19.206 60.174 48.341 1.00 17.35 425 ARG A O 1
ATOM 3135 N N . ILE A 1 418 ? 18.270 60.539 46.315 1.00 12.01 426 ILE A N 1
ATOM 3136 C CA . ILE A 1 418 ? 17.338 61.567 46.766 1.00 17.50 426 ILE A CA 1
ATOM 3137 C C . ILE A 1 418 ? 15.935 61.043 46.497 1.00 15.77 426 ILE A C 1
ATOM 3138 O O . ILE A 1 418 ? 15.601 60.715 45.353 1.00 16.68 426 ILE A O 1
ATOM 3143 N N . TYR A 1 419 ? 15.128 60.927 47.553 1.00 14.01 427 TYR A N 1
ATOM 3144 C CA . TYR A 1 419 ? 13.789 60.349 47.474 1.00 12.46 427 TYR A CA 1
ATOM 3145 C C . TYR A 1 419 ? 12.791 61.418 47.888 1.00 16.48 427 TYR A C 1
ATOM 3146 O O . TYR A 1 419 ? 12.844 61.905 49.023 1.00 16.78 427 TYR A O 1
ATOM 3155 N N . ILE A 1 420 ? 11.882 61.777 46.983 1.00 13.69 428 ILE A N 1
ATOM 3156 C CA . ILE A 1 420 ? 11.007 62.930 47.167 1.00 16.36 428 ILE A CA 1
ATOM 3157 C C . ILE A 1 420 ? 9.568 62.446 47.265 1.00 16.69 428 ILE A C 1
ATOM 3158 O O . ILE A 1 420 ? 9.068 61.777 46.354 1.00 17.32 428 ILE A O 1
ATOM 3163 N N . THR A 1 421 ? 8.894 62.815 48.350 1.00 17.45 429 THR A N 1
ATOM 3164 C CA . THR A 1 421 ? 7.494 62.468 48.566 1.00 16.30 429 THR A CA 1
ATOM 3165 C C . THR A 1 421 ? 6.722 63.727 48.942 1.00 17.25 429 THR A C 1
ATOM 3166 O O . THR A 1 421 ? 7.289 64.816 49.067 1.00 16.31 429 THR A O 1
ATOM 3170 N N . LYS A 1 422 ? 5.415 63.568 49.134 1.00 19.52 430 LYS A N 1
ATOM 3171 C CA . LYS A 1 422 ? 4.582 64.701 49.514 1.00 21.83 430 LYS A CA 1
ATOM 3172 C C . LYS A 1 422 ? 4.859 65.109 50.955 1.00 20.35 430 LYS A C 1
ATOM 3173 O O . LYS A 1 422 ? 5.047 64.265 51.832 1.00 23.41 430 LYS A O 1
ATOM 3179 N N . ALA A 1 423 ? 4.885 66.414 51.195 1.00 22.07 431 ALA A N 1
ATOM 3180 C CA . ALA A 1 423 ? 5.118 66.937 52.540 1.00 23.65 431 ALA A CA 1
ATOM 3181 C C . ALA A 1 423 ? 3.801 67.144 53.282 1.00 37.49 431 ALA A C 1
ATOM 3182 O O . ALA A 1 423 ? 3.666 66.743 54.437 1.00 35.40 431 ALA A O 1
#

Secondary structure (DSSP, 8-state):
--EEEEEEEEEEEEE---TT--BBT-S-SSSSS-HHHHTGGG---EEEEES--STTSS-SS--HHHHHHHHTTSTT-EEEEEGGGGS-TTTT----HHHHHHHHHHHHHHHHHH----EEEEE--S-HHHH--GGGSS-HHHHHHHHHHHHHHHSTTS-EEEEEESS--HHHHHHHHHHHHHTT---SEEEE-B-S-STTHHHHHHHHHHHHHHHT-PPPPEEEEEE--SSGGGTT-HHHHHHHHHHHHHTT-SEEEE----TTSTTSTTTTBSSSSSBBHHHHHHHHHHT--SEEEEEE-S-TTSSS-EEEEEEETTTTEEEEEEESS--SEEEEEEES--GGGTTEEEEEEEEE--S-TTSB----EEEEEEEEE-BTTBEEEEEES--SSSEEEEEEEE-

Solvent-accessible surface area: 15102 Å² total; per-residue (Å²): 105,79,9,89,0,36,0,34,2,102,34,104,37,57,180,12,56,19,0,0,2,4,0,12,2,1,1,8,66,87,32,0,156,67,14,150,51,12,0,39,34,1,71,13,14,1,1,1,0,0,0,30,26,27,153,52,60,33,30,101,38,0,26,0,25,102,0,0,93,41,0,59,80,15,126,59,2,70,0,0,0,1,0,0,4,3,6,35,21,127,56,11,154,36,59,21,48,132,57,0,45,92,43,0,120,55,0,6,98,50,16,82,86,43,62,28,132,24,12,14,0,1,0,0,1,7,14,11,44,48,1,25,97,125,108,31,71,22,42,25,50,92,0,0,57,69,0,17,66,12,0,78,78,48,15,80,142,26,98,2,0,0,0,0,9,7,108,14,73,84,99,45,0,80,97,6,1,75,51,0,79,132,59,120,0,26,0,33,6,0,0,0,0,6,21,72,18,1,53,23,0,0,42,36,0,93,20,0,51,91,12,5,140,87,27,57,12,85,129,42,58,0,0,0,0,17,5,5,10,83,71,72,79,38,5,5,7,0,0,4,5,0,4,3,0,2,0,0,2,56,34,94,0,49,0,0,0,3,2,33,87,43,70,107,74,20,0,32,3,5,13,4,1,5,27,56,95,85,54,2,5,2,8,37,0,3,59,12,0,1,61,1,61,33,43,2,2,46,9,68,24,56,64,26,68,19,82,67,1,0,1,4,0,0,10,16,78,112,63,67,13,0,1,0,0,0,0,0,41,32,92,25,36,2,70,0,18,0,76,59,14,20,110,43,7,48,84,42,0,48,0,68,0,11,54,1,64,56,166,44,29,71,48,71,22,161,12,46,72,70,71,55,86,114,84,34,97,22,66,156,22,71,6,36,0,92,4,102,72,15,65,45,26,1,0,4,28,0,60,0,42,116,72

Organism: Neocallimastix frontalis (NCBI:txid4757)

Sequence (403 aa):
MVSQLTVDCNAKKIRRATHCASGAHYGLIENVPKDYKSLVAPLNINVMRAPARAGNGRQQPIGDVIKVAQRLKESPGARVTIELADILPGWPYRWPGIQTWFNEIRSFINDKKKSGLTNFYGNEIWNEPDVTWKDSNGLSFNQMWKQTYDLLRQIDPNEKIIGPSFSWYEENKMKNFLQFSKQNNCLPDIIAWHELSGIDGVSSHFRSYRNLEKSLGISERPITINEYCDENHDLEGQPGSSARFIGRFERYKVDSGMITWWFVPHPGRLGSLLASDTQKGAGWYFYKWYGDMTGDMVSVSPPNENSKLIDGAASVDASAQYVSFIFGGPNDGSVKANFKNLPSFLGSSAHVKVEKIDWKSKDTPSNGPNTIFEKNYSISNGQISVDLSGTNASSGYRIYITKA

Nearest PDB structures (foldseek):
  5u22-assembly1_A  TM=1.002E+00  e=1.991E-101  Neocallimastix frontalis
  8uwt-assembly2_B  TM=9.927E-01  e=1.904E-74  Clostridium acetobutylicum ATCC 824
  2bfg-assembly2_H  TM=7.013E-01  e=6.908E-19  Geobacillus stearothermophilus
  6gp5-assembly2_B  TM=6.910E-01  e=1.180E-09  Bacteroides thetaiotaomicron VPI-5482
  2gft-assembly1_A  TM=5.833E-01  e=4.986E-08  Bacillus licheniformis

Foldseek 3Di:
DAWEKEFEQVFFLFWQQLFAQEAELQAKLCFLVDCVPQPQLLLHAEYEFECDAPDQFQHNIGNQLSRLVSCVVNVNYAYEYADQRNAHDVLGDQPAPVVSLVSVLVSLVVVVVSVGDRHQAYEQHAACVGRPDVVSVDGPLVSQLVVLVSCCVRPVPGFYEDPAHADDDLVVVLVSVVSCVVSVRDGQEYEYAAQQAQLCVLVRLVSVVVSCVVVVHPDHAYERAEYDHVPLFCFLFQQQVQLVAQSCSNSVHNHYHYYDPPSVARNNSRLQALHSHFGALSSQSSSLSSPAGATKTHMDTPHSNHFAKGHIKHQDVVVAKIKIKMAADDDQKYKYKYAQADCVQPQKKKKWKKKRDHDTSNDGGPHIDTPDIDMDGADNRMDIDMDGRDHHRMMMMIMIHHD

InterPro domains:
  IPR017853 Glycoside hydrolase superfamily [SSF51445] (24-294)